Protein 3K3C (pdb70)

Sequence (604 aa):
GAMAAEMMDWDKTVGAAEDVRRRIIFEHIPAILVVGLEEGPDHRFVVAVNAAYYRRGFSPLLDTVGQPAREVYPELEGQQIYEEMMLDRRVYQTGEEPQSGSEWRLQTDYDGSGVEEERYFDFVVTPRRRADGSIEGVQLIVDDVTSRVRRARQAAEARVEELSERGAMAAEMMDWDKTVGAAEDVRRRIIFEHIPAILVVGLEEGPDHRFVVAVNAAYYRRGFSPLLDTVGQPAREVYPELEGQQIYEEMMLDRRVYQTGEEPQSGSEWRLQTDYDGSGVEEERYFDFVVTPRRRADGSIEGVQLIVDDVTSRVRRARQAAEARVEELSERMDWDKTTVGAAEDVRRIFEHIPAILVGLEGPDHRFVAVNAAYRGFFSPLLDTVGQPAREVYPELEGQQIYEMLDRVYQTGEEPQQSGSSEWWRLQTDYDGSGVEERYFDFVVVTPRRRADGSIEGVQLLIVDDDVTSSRRVRRARQAAEARRVEELSEERYRNVMDWDKTTVGAAEDVRRIFEHIPAILVGLEGPDHRFVAVNAAYRGFFSPLLDTVGQPAREVYPELEGQQIYEMLDRVYQTGEEPQQSGSSEWWRLQTDYDGSGVEERYFDFVVTPRRRADGSIEGVQLLIVDDDVTSSRRVRRARQAAEARRVEELSEERYRNV

Nearest PDB structures (foldseek):
  3k3c-assembly1_A  TM=9.708E-01  e=5.060E-27  Mycobacterium tuberculosis
  3k3d-assembly1_A  TM=9.806E-01  e=1.518E-22  Mycobacterium tuberculosis
  3kx0-assembly1_X-2  TM=9.787E-01  e=6.345E-22  Mycobacterium tuberculosis
  9bkv-assembly1_B  TM=6.043E-01  e=7.195E-05  Escherichia coli
  9bkv-assembly1_A  TM=5.997E-01  e=1.306E-04  Escherichia coli

Secondary structure (DSSP, 8-state):
-PPP-S--HHHHT--HHHHHHHHHH-SSEEEEEETTTTEEEEE-HHHHHH-TT--STTSBHHHHSGGGGGTTHHHHHHHHHHH---EEEEEEEEEEESSSS-EEEEEEEEEEEEEE-TTS-EEEEEEEEEE-HHHHHHHHHHHHHHHHHHH-/-PPP-S--HHHHT--HHHHHHHHHH-SSEEEEEETTTTEEEEE-HHHHHH-TT--STTSBHHHHSGGGGGTTHHHHHHHHHHH---EEEEEEEEEEESSSS-EEEEEEEEEEEEEE-TTS-EEEEEEEEEE-HHHHHHHHHHHHHHHHHHH-/--HHHHT--HHHHHHHHHH-SSEEEEEETTTTEEEEE-HHHHHH-TT---SSSBHHHH-GGGTTSSHHHHHHHHHHH---EEEEEEEEEE-SSSS--EEEEEEEEEEEEE-TTS-EEEEEEEEEE-HHHHHHHHHHHHHHHHHHT-----/--HHHHT--HHHHHHHHHH-SSEEEEEETTTTEEEEE-HHHHHH-TT---SSSBHHHH-GGGTTSSHHHHHHHHHHH---EEEEEEEEEE-SSSS--EEEEEEEEEEEEE-TTS-EEEEEEEEEE-HHHHHHHHHHHHHHHHHHT-----

CATH classification: 3.30.450.20

B-factor: mean 24.96, std 11.17, range [7.36, 76.41]

InterPro domains:
  IPR000014 PAS domain [TIGR00229] (18-139)
  IPR000700 PAS-associated, C-terminal [PS50113] (86-142)
  IPR001932 PPM-type phosphatase-like domain [PF07228] (203-396)
  IPR001932 PPM-type phosphatase-like domain [PS51746] (177-396)
  IPR001932 PPM-type phosphatase-like domain [SM00331] (173-396)
  IPR002645 STAS domain [PF01740] (560-632)
  IPR002645 STAS domain [PS50801] (559-653)
  IPR003594 Histidine kinase/HSP90-like ATPase domain [PF13581] (409-522)
  IPR013656 PAS fold 4 [PF08448] (21-135)
  IPR035965 PAS domain superfamily [SSF55785] (16-131)
  IPR036457 PPM-type phosphatase-like domain superfamily [G3DSA:3.60.40.10] (168-397)
  IPR036513 STAS domain superfamily [G3DSA:3.30.750.24] (555-651)
  IPR036513 STAS domain superfamily [SSF52091] (559-630)
  IPR036890 Histidine kinase/HSP90-like ATPase superfamily [G3DSA:3.30.565.10] (398-539)
  IPR036890 Histidine kinase/HSP90-like ATPase superfamily [SSF55874] (426-522)
  IPR052016 Bacterial Sigma Factor Regulator [PTHR43156] (37-397)

Radius of gyration: 27.08 Å; Cα contacts (8 Å, |Δi|>4): 1468; chains: 4; bounding box: 72×54×52 Å

Foldseek 3Di:
DDDDDDDPCCVPPRDPVVVLVCQQPPPFWKWWAWDQLRWTDHTHPNLCVQFVQDDDTGDRPCVSWVQCVVVCVSVQQNCCLPPQDKDWDFQRWDWGRRHPPGTDIWTKTKIKGFDADPVGHTTTMMMTIDTCRVVVVVVVVVVVVVVVVVVD/DDPDDDDPCCVPPRDPVVVLVCQQPPCFWKWWAWDQLRWTDHTHPNLCVQFVQDDDTGDRVCVSWVVCVVVCPSVQQNCCLPPQDKDWDFQRWDWGRRHPPGTDIWTKTKIKGFDADPVGHTTTMMMTIDTCRVVVVVVVVVVVVVVVVVVD/DPCCVPVNDPVVNLVVQQPDPFWKWWFWDLLGWTDHTHPNNCVQAVQDDDGGHRPCVSCVVCPPLCPSVQQNCCQVPQDKDWDFFRWDWQDRDVPDTDIWTKTKIKGFDADPVGHTTTMMMTMDTCRVVVVVVVVVVVVVVVVVPDDDDD/DPCCVPVNDPVVNLVVQQPDPFWKWWFWDLLGWTDHTHPNNCVQAVQDPDGGHRPCVSCVVCPPLCPSVQQNCCQPVQDKDWDFFRWDWQPRDVPDTDIWTKTKIKGFDADPVGHTTTMMMTMDTCRVVVVVVVVVVVVVVVVVPDDDDD

Organism: Mycobacterium tuberculosis (strain ATCC 25618 / H37Rv) (NCBI:txid83332)

Structure (mmCIF, N/CA/C/O backbone):
data_3K3C
#
_entry.id   3K3C
#
_cell.length_a   209.069
_cell.length_b   63.823
_cell.length_c   61.305
_cell.angle_alpha   90.00
_cell.angle_beta   89.95
_cell.angle_gamma   90.00
#
_symmetry.space_group_name_H-M   'C 1 2 1'
#
loop_
_entity.id
_entity.type
_entity.pdbx_description
1 polymer 'Protein Rv1364c/MT1410'
2 non-polymer 'PALMITIC ACID'
3 non-polymer 'SULFATE ION'
4 non-polymer GLYCEROL
5 water water
#
loop_
_atom_site.group_PDB
_atom_site.id
_atom_site.type_symbol
_atom_site.label_atom_id
_atom_site.label_alt_id
_atom_site.label_comp_id
_atom_site.label_asym_id
_atom_site.label_entity_id
_atom_site.label_seq_id
_atom_site.pdbx_PDB_ins_code
_atom_site.Cartn_x
_atom_site.Cartn_y
_atom_site.Cartn_z
_atom_site.occupancy
_atom_site.B_iso_or_equiv
_atom_site.auth_seq_id
_atom_site.auth_comp_id
_atom_site.auth_asym_id
_atom_site.auth_atom_id
_atom_site.pdbx_PDB_model_num
ATOM 1 N N . GLY A 1 1 ? 40.826 -11.571 41.110 1.00 23.56 -1 GLY A N 1
ATOM 2 C CA . GLY A 1 1 ? 39.499 -11.012 40.714 1.00 23.77 -1 GLY A CA 1
ATOM 3 C C . GLY A 1 1 ? 39.047 -11.634 39.418 1.00 23.49 -1 GLY A C 1
ATOM 4 O O . GLY A 1 1 ? 39.840 -12.250 38.725 1.00 22.32 -1 GLY A O 1
ATOM 5 N N . ALA A 1 2 ? 37.771 -11.483 39.079 1.00 23.59 0 ALA A N 1
ATOM 6 C CA . ALA A 1 2 ? 37.245 -12.093 37.860 1.00 23.56 0 ALA A CA 1
ATOM 7 C C . ALA A 1 2 ? 37.927 -11.474 36.664 1.00 23.81 0 ALA A C 1
ATOM 8 O O . ALA A 1 2 ? 38.415 -10.330 36.725 1.00 23.28 0 ALA A O 1
ATOM 10 N N . MET A 1 3 ? 37.936 -12.206 35.559 1.00 24.50 1 MET A N 1
ATOM 11 C CA . MET A 1 3 ? 38.481 -11.645 34.329 1.00 26.01 1 MET A CA 1
ATOM 12 C C . MET A 1 3 ? 37.652 -10.458 33.913 1.00 27.01 1 MET A C 1
ATOM 13 O O . MET A 1 3 ? 36.429 -10.445 34.096 1.00 26.54 1 MET A O 1
ATOM 18 N N . ALA A 1 4 ? 38.343 -9.457 33.379 1.00 28.12 2 ALA A N 1
ATOM 19 C CA . ALA A 1 4 ? 37.722 -8.199 33.001 1.00 29.42 2 ALA A CA 1
ATOM 20 C C . ALA A 1 4 ? 36.725 -8.442 31.874 1.00 30.77 2 ALA A C 1
ATOM 21 O O . ALA A 1 4 ? 36.969 -9.258 30.973 1.00 31.31 2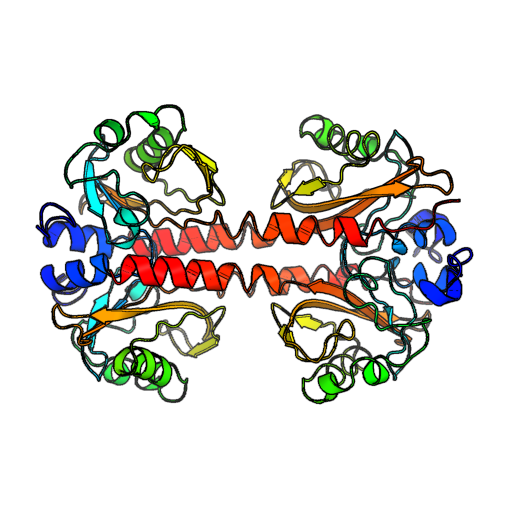 ALA A O 1
ATOM 23 N N . ALA A 1 5 ? 35.601 -7.735 31.944 1.00 32.09 3 ALA A N 1
ATOM 24 C CA . ALA A 1 5 ? 34.572 -7.810 30.922 1.00 31.76 3 ALA A CA 1
ATOM 25 C C . ALA A 1 5 ? 35.118 -7.109 29.694 1.00 31.88 3 ALA A C 1
ATOM 26 O O . ALA A 1 5 ? 36.224 -6.566 29.734 1.00 32.90 3 ALA A O 1
ATOM 28 N N . GLU A 1 6 ? 34.360 -7.152 28.604 1.00 31.16 4 GLU A N 1
ATOM 29 C CA . GLU A 1 6 ? 34.793 -6.558 27.343 1.00 30.66 4 GLU A CA 1
ATOM 30 C C . GLU A 1 6 ? 35.265 -5.115 27.541 1.00 29.25 4 GLU A C 1
ATOM 31 O O . GLU A 1 6 ? 34.736 -4.388 28.383 1.00 29.63 4 GLU A O 1
ATOM 37 N N . MET A 1 7 ? 36.276 -4.729 26.767 1.00 28.04 5 MET A N 1
ATOM 38 C CA A MET A 1 7 ? 36.822 -3.380 26.859 0.50 26.63 5 MET A CA 1
ATOM 39 C CA B MET A 1 7 ? 36.833 -3.376 26.822 0.50 26.89 5 MET A CA 1
ATOM 40 C C . MET A 1 7 ? 35.750 -2.339 26.550 1.00 25.29 5 MET A C 1
ATOM 41 O O . MET A 1 7 ? 34.957 -2.497 25.630 1.00 24.48 5 MET A O 1
ATOM 50 N N . ASP A 1 8 ? 35.732 -1.287 27.359 1.00 22.84 6 ASP A N 1
ATOM 51 C CA . ASP A 1 8 ? 34.929 -0.107 27.113 1.00 21.78 6 ASP A CA 1
ATOM 52 C C . ASP A 1 8 ? 35.858 0.780 26.303 1.00 19.12 6 ASP A C 1
ATOM 53 O O . ASP A 1 8 ? 36.768 1.392 26.855 1.00 19.52 6 ASP A O 1
ATOM 58 N N . TRP A 1 9 ? 35.663 0.791 24.992 1.00 16.92 7 TRP A N 1
ATOM 59 C CA . TRP A 1 9 ? 36.574 1.497 24.112 1.00 16.30 7 TRP A CA 1
ATOM 60 C C . TRP A 1 9 ? 36.595 3.001 24.378 1.00 16.45 7 TRP A C 1
ATOM 61 O O . TRP A 1 9 ? 37.632 3.636 24.364 1.00 16.28 7 TRP A O 1
ATOM 72 N N . ASP A 1 10 ? 35.430 3.557 24.600 1.00 15.69 8 ASP A N 1
ATOM 73 C CA . ASP A 1 10 ? 35.310 4.985 24.840 1.00 16.39 8 ASP A CA 1
ATOM 74 C C . ASP A 1 10 ? 36.127 5.433 26.026 1.00 16.78 8 ASP A C 1
ATOM 75 O O . ASP A 1 10 ? 36.736 6.508 25.990 1.00 17.57 8 ASP A O 1
ATOM 80 N N . LYS A 1 11 ? 36.148 4.623 27.082 1.00 17.52 9 LYS A N 1
ATOM 81 C CA . LYS A 1 11 ? 36.889 4.965 28.290 1.00 18.61 9 LYS A CA 1
ATOM 82 C C . LYS A 1 11 ? 38.359 4.608 28.226 1.00 19.02 9 LYS A C 1
ATOM 83 O O . LYS A 1 11 ? 39.182 5.318 28.763 1.00 20.02 9 LYS A O 1
ATOM 89 N N . THR A 1 12 ? 38.677 3.507 27.560 1.00 17.28 10 THR A N 1
ATOM 90 C CA . THR A 1 12 ? 40.038 2.962 27.551 1.00 16.89 10 THR A CA 1
ATOM 91 C C . THR A 1 12 ? 40.894 3.546 26.425 1.00 16.59 10 THR A C 1
ATOM 92 O O . THR A 1 12 ? 42.099 3.738 26.608 1.00 18.30 10 THR A O 1
ATOM 96 N N . VAL A 1 13 ? 40.297 3.763 25.267 1.00 14.64 11 VAL A N 1
ATOM 97 C CA . VAL A 1 13 ? 41.035 4.222 24.087 1.00 14.69 11 VAL A CA 1
ATOM 98 C C . VAL A 1 13 ? 40.683 5.668 23.801 1.00 14.26 11 VAL A C 1
ATOM 99 O O . VAL A 1 13 ? 41.547 6.518 23.556 1.00 15.14 11 VAL A O 1
ATOM 103 N N . GLY A 1 14 ? 39.393 5.959 23.843 1.00 14.21 12 GLY A N 1
ATOM 104 C CA . GLY A 1 14 ? 38.879 7.260 23.477 1.00 13.78 12 GLY A CA 1
ATOM 105 C C . GLY A 1 14 ? 37.639 7.103 22.607 1.00 13.30 12 GLY A C 1
ATOM 106 O O . GLY A 1 14 ? 37.424 6.069 21.984 1.00 14.38 12 GLY A O 1
ATOM 107 N N . ALA A 1 15 ? 36.816 8.143 22.545 1.00 14.05 13 ALA A N 1
ATOM 108 C CA . ALA A 1 15 ? 35.626 8.117 21.700 1.00 14.19 13 ALA A CA 1
ATOM 109 C C . ALA A 1 15 ? 36.082 8.019 20.229 1.00 14.64 13 ALA A C 1
ATOM 110 O O . ALA A 1 15 ? 37.103 8.619 19.824 1.00 13.46 13 ALA A O 1
ATOM 112 N N . ALA A 1 16 ? 35.308 7.308 19.420 1.00 14.62 14 ALA A N 1
ATOM 113 C CA . ALA A 1 16 ? 35.739 6.997 18.047 1.00 15.26 14 ALA A CA 1
ATOM 114 C C . ALA A 1 16 ? 36.001 8.250 17.204 1.00 14.24 14 ALA A C 1
ATOM 115 O O . ALA A 1 16 ? 37.001 8.313 16.492 1.00 15.10 14 ALA A O 1
ATOM 117 N N . GLU A 1 17 ? 35.095 9.229 17.236 1.00 14.68 15 GLU A N 1
ATOM 118 C CA . GLU A 1 17 ? 35.317 10.431 16.444 1.00 14.93 15 GLU A CA 1
ATOM 119 C C . GLU A 1 17 ? 36.557 11.211 16.892 1.00 14.39 15 GLU A C 1
ATOM 120 O O . GLU A 1 17 ? 37.271 11.732 16.050 1.00 15.25 15 GLU A O 1
ATOM 126 N N . ASP A 1 18 ? 36.769 11.325 18.204 1.00 14.54 16 ASP A N 1
ATOM 127 C CA . ASP A 1 18 ? 37.975 11.967 18.764 1.00 14.26 16 ASP A CA 1
ATOM 128 C C . ASP A 1 18 ? 39.201 11.217 18.310 1.00 13.55 16 ASP A C 1
ATOM 129 O O . ASP A 1 18 ? 40.183 11.819 17.904 1.00 14.16 16 ASP A O 1
ATOM 134 N N . VAL A 1 19 ? 39.189 9.891 18.468 1.00 13.23 17 VAL A N 1
ATOM 135 C CA . VAL A 1 19 ? 40.379 9.093 18.140 1.00 13.42 17 VAL A CA 1
ATOM 136 C C . VAL A 1 19 ? 40.700 9.271 16.648 1.00 13.14 17 VAL A C 1
ATOM 137 O O . VAL A 1 19 ? 41.862 9.354 16.267 1.00 13.71 17 VAL A O 1
ATOM 141 N N . ARG A 1 20 ? 39.695 9.320 15.804 1.00 14.06 18 ARG A N 1
ATOM 142 C CA . ARG A 1 20 ? 39.956 9.503 14.370 1.00 13.59 18 ARG A CA 1
ATOM 143 C C . ARG A 1 20 ? 40.615 10.861 14.054 1.00 13.38 18 ARG A C 1
ATOM 144 O O . ARG A 1 20 ? 41.539 10.925 13.226 1.00 13.00 18 ARG A O 1
ATOM 152 N N A ARG A 1 21 ? 40.155 11.911 14.717 0.50 13.81 19 ARG A N 1
ATOM 153 N N B ARG A 1 21 ? 40.161 11.920 14.718 0.50 13.97 19 ARG A N 1
ATOM 154 C CA A ARG A 1 21 ? 40.731 13.234 14.539 0.50 14.06 19 ARG A CA 1
ATOM 155 C CA B ARG A 1 21 ? 40.759 13.252 14.569 0.50 14.38 19 ARG A CA 1
ATOM 156 C C A ARG A 1 21 ? 42.179 13.272 15.052 0.50 14.12 19 ARG A C 1
ATOM 157 C C B ARG A 1 21 ? 42.212 13.248 15.037 0.50 14.27 19 ARG A C 1
ATOM 158 O O A ARG A 1 21 ? 43.036 13.896 14.433 0.50 14.85 19 ARG A O 1
ATOM 159 O O B ARG A 1 21 ? 43.085 13.833 14.405 0.50 14.93 19 ARG A O 1
ATOM 174 N N . ILE A 1 22 ? 42.456 12.609 16.174 1.00 13.56 20 ILE A N 1
ATOM 175 C CA A ILE A 1 22 ? 43.820 12.548 16.673 0.50 13.31 20 ILE A CA 1
ATOM 176 C CA B ILE A 1 22 ? 43.822 12.474 16.709 0.50 13.39 20 ILE A CA 1
ATOM 177 C C . ILE A 1 22 ? 44.687 11.711 15.715 1.00 13.14 20 ILE A C 1
ATOM 178 O O . ILE A 1 22 ? 45.768 12.167 15.324 1.00 13.30 20 ILE A O 1
ATOM 187 N N . PHE A 1 23 ? 44.220 10.537 15.297 1.00 12.13 21 PHE A N 1
ATOM 188 C CA . PHE A 1 23 ? 44.958 9.698 14.360 1.00 12.62 21 PHE A CA 1
ATOM 189 C C . PHE A 1 23 ? 45.358 10.483 13.110 1.00 11.99 21 PHE A C 1
ATOM 190 O O . PHE A 1 23 ? 46.507 10.447 12.661 1.00 12.43 21 PHE A O 1
ATOM 198 N N . GLU A 1 24 ? 44.393 11.193 12.559 1.00 12.98 22 GLU A N 1
ATOM 199 C CA . GLU A 1 24 ? 44.599 12.007 11.381 1.00 12.25 22 GLU A CA 1
ATOM 200 C C . GLU A 1 24 ? 45.774 12.987 11.548 1.00 12.26 22 GLU A C 1
ATOM 201 O O . GLU A 1 24 ? 46.477 13.267 10.585 1.00 12.78 22 GLU A O 1
ATOM 207 N N . HIS A 1 25 ? 45.994 13.462 12.768 1.00 11.60 23 HIS A N 1
ATOM 208 C CA . HIS A 1 25 ? 46.968 14.532 13.026 1.00 11.73 23 HIS A CA 1
ATOM 209 C C . HIS A 1 25 ? 48.199 14.062 13.818 1.00 10.89 23 HIS A C 1
ATOM 210 O O . HIS A 1 25 ? 49.062 14.860 14.129 1.00 12.73 23 HIS A O 1
ATOM 217 N N . ILE A 1 26 ? 48.339 12.745 14.077 1.00 11.34 24 ILE A N 1
ATOM 218 C CA . ILE A 1 26 ? 49.553 12.276 14.715 1.00 10.49 24 ILE A CA 1
ATOM 219 C C . ILE A 1 26 ? 50.760 12.587 13.834 1.00 11.00 24 ILE A C 1
ATOM 220 O O . ILE A 1 26 ? 50.733 12.326 12.603 1.00 11.76 24 ILE A O 1
ATOM 225 N N . PRO A 1 27 ? 51.817 13.209 14.400 1.00 11.78 25 PRO A N 1
ATOM 226 C CA . PRO A 1 27 ? 52.966 13.581 13.596 1.00 11.57 25 PRO A CA 1
ATOM 227 C C . PRO A 1 27 ? 53.915 12.419 13.280 1.00 12.93 25 PRO A C 1
ATOM 228 O O . PRO A 1 27 ? 55.068 12.385 13.677 1.00 13.24 25 PRO A O 1
ATOM 232 N N . ALA A 1 28 ? 53.371 11.449 12.569 1.00 11.60 26 ALA A N 1
ATOM 233 C CA . ALA A 1 28 ? 54.053 10.217 12.123 1.00 12.13 26 ALA A CA 1
ATOM 234 C C . ALA A 1 28 ? 53.188 9.585 11.064 1.00 13.04 26 ALA A C 1
ATOM 235 O O . ALA A 1 28 ? 51.958 9.727 11.075 1.00 13.04 26 ALA A O 1
ATOM 237 N N . ILE A 1 29 ? 53.823 8.891 10.129 1.00 12.63 27 ILE A N 1
ATOM 238 C CA . ILE A 1 29 ? 53.122 8.209 9.040 1.00 12.03 27 ILE A CA 1
ATOM 239 C C . ILE A 1 29 ? 52.473 6.957 9.598 1.00 11.92 27 ILE A C 1
ATOM 240 O O . ILE A 1 29 ? 53.166 6.107 10.089 1.00 12.46 27 ILE A O 1
ATOM 245 N N . LEU A 1 30 ? 51.139 6.890 9.588 1.0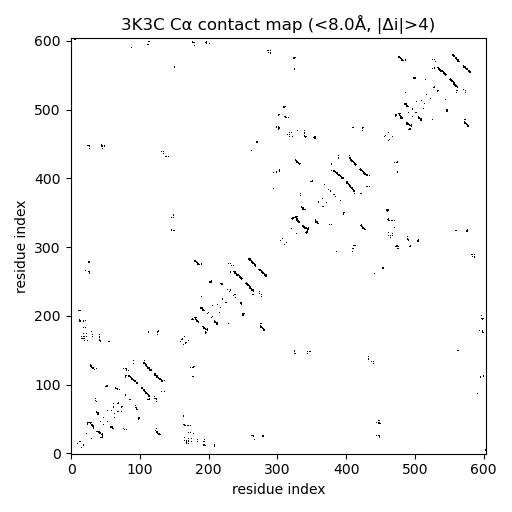0 12.41 28 LEU A N 1
ATOM 246 C CA . LEU A 1 30 ? 50.390 5.753 10.140 1.00 12.09 28 LEU A CA 1
ATOM 247 C C . LEU A 1 30 ? 49.518 5.197 9.058 1.00 12.12 28 LEU A C 1
ATOM 248 O O . LEU A 1 30 ? 48.881 5.948 8.309 1.00 12.77 28 LEU A O 1
ATOM 253 N N A VAL A 1 31 ? 49.439 3.872 9.022 0.50 11.97 29 VAL A N 1
ATOM 254 N N B VAL A 1 31 ? 49.508 3.876 8.923 0.50 12.15 29 VAL A N 1
ATOM 255 C CA A VAL A 1 31 ? 48.735 3.173 7.963 0.50 12.41 29 VAL A CA 1
ATOM 256 C CA B VAL A 1 31 ? 48.643 3.250 7.933 0.50 12.58 29 VAL A CA 1
ATOM 257 C C A VAL A 1 31 ? 48.073 1.938 8.538 0.50 11.63 29 VAL A C 1
ATOM 258 C C B VAL A 1 31 ? 48.100 1.930 8.422 0.50 11.84 29 VAL A C 1
ATOM 259 O O A VAL A 1 31 ? 48.682 1.173 9.293 0.50 13.18 29 VAL A O 1
ATOM 260 O O B VAL A 1 31 ? 48.827 1.087 8.966 0.50 13.74 29 VAL A O 1
ATOM 267 N N . GLY A 1 32 ? 46.797 1.762 8.231 1.00 11.92 30 GLY A N 1
ATOM 268 C CA . GLY A 1 32 ? 46.124 0.486 8.518 1.00 12.56 30 GLY A CA 1
ATOM 269 C C . GLY A 1 32 ? 45.637 -0.131 7.229 1.00 12.63 30 GLY A C 1
ATOM 270 O O . GLY A 1 32 ? 45.137 0.561 6.345 1.00 13.41 30 GLY A O 1
ATOM 271 N N . LEU A 1 33 ? 45.798 -1.441 7.144 1.00 11.84 31 LEU A N 1
ATOM 272 C CA . LEU A 1 33 ? 45.419 -2.218 5.985 1.00 12.49 31 LEU A CA 1
ATOM 273 C C . LEU A 1 33 ? 44.489 -3.354 6.423 1.00 12.37 31 LEU A C 1
ATOM 274 O O . LEU A 1 33 ? 44.514 -3.763 7.577 1.00 13.34 31 LEU A O 1
ATOM 279 N N . GLU A 1 34 ? 43.638 -3.810 5.521 1.00 13.64 32 GLU A N 1
ATOM 280 C CA A GLU A 1 34 ? 42.710 -4.878 5.856 0.50 13.51 32 GLU A CA 1
ATOM 281 C CA B GLU A 1 34 ? 42.678 -4.861 5.830 0.50 12.91 32 GLU A CA 1
ATOM 282 C C . GLU A 1 34 ? 42.643 -5.967 4.782 1.00 13.24 32 GLU A C 1
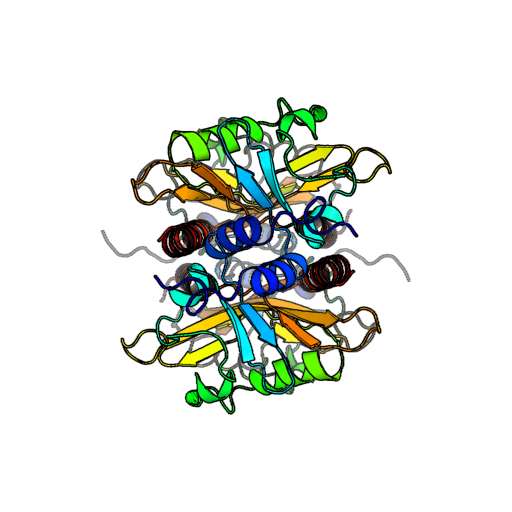ATOM 283 O O . GLU A 1 34 ? 42.769 -5.692 3.568 1.00 12.27 32 GLU A O 1
ATOM 294 N N . GLY A 1 35 ? 42.475 -7.185 5.270 1.00 12.54 33 GLY A N 1
ATOM 295 C CA . GLY A 1 35 ? 42.243 -8.346 4.419 1.00 12.31 33 GLY A CA 1
ATOM 296 C C . GLY A 1 35 ? 43.484 -8.828 3.742 1.00 12.13 33 GLY A C 1
ATOM 297 O O . GLY A 1 35 ? 44.575 -8.239 3.863 1.00 11.13 33 GLY A O 1
ATOM 298 N N . PRO A 1 36 ? 43.337 -9.939 3.008 1.00 13.17 34 PRO A N 1
ATOM 299 C CA . PRO A 1 36 ? 44.471 -10.623 2.432 1.00 13.96 34 PRO A CA 1
ATOM 300 C C . PRO A 1 36 ? 45.142 -9.852 1.299 1.00 14.68 34 PRO A C 1
ATOM 301 O O . PRO A 1 36 ? 46.255 -10.220 0.917 1.00 16.02 34 PRO A O 1
ATOM 305 N N . ASP A 1 37 ? 44.426 -8.874 0.733 1.00 13.53 35 ASP A N 1
ATOM 306 C CA . ASP A 1 37 ? 44.959 -7.965 -0.311 1.00 13.39 35 ASP A CA 1
ATOM 307 C C . ASP A 1 37 ? 45.474 -6.662 0.217 1.00 12.42 35 ASP A C 1
ATOM 308 O O . ASP A 1 37 ? 45.809 -5.783 -0.574 1.00 12.36 35 ASP A O 1
ATOM 313 N N . HIS A 1 38 ? 45.581 -6.526 1.542 1.00 12.28 36 HIS A N 1
ATOM 314 C CA . HIS A 1 38 ? 46.211 -5.332 2.134 1.00 12.41 36 HIS A CA 1
ATOM 315 C C . HIS A 1 38 ? 45.603 -4.024 1.615 1.00 11.45 36 HIS A C 1
ATOM 316 O O . HIS A 1 38 ? 46.293 -3.114 1.152 1.00 12.81 36 HIS A O 1
ATOM 323 N N . ARG A 1 39 ? 44.277 -3.939 1.693 1.00 12.54 37 ARG A N 1
ATOM 324 C CA . ARG A 1 39 ? 43.562 -2.738 1.292 1.00 12.73 37 ARG A CA 1
ATOM 325 C C . ARG A 1 39 ? 43.731 -1.625 2.307 1.00 13.34 37 ARG A C 1
ATOM 326 O O . ARG A 1 39 ? 43.561 -1.825 3.515 1.00 13.02 37 ARG A O 1
ATOM 334 N N . PHE A 1 40 ? 44.043 -0.438 1.819 1.00 13.35 38 PHE A N 1
ATOM 335 C CA . PHE A 1 40 ? 44.087 0.705 2.699 1.00 13.42 38 PHE A CA 1
ATOM 336 C C . PHE A 1 40 ? 42.743 0.906 3.411 1.00 14.42 38 PHE A C 1
ATOM 337 O O . PHE A 1 40 ? 41.701 0.983 2.744 1.00 15.04 38 PHE A O 1
ATOM 345 N N . VAL A 1 41 ? 42.741 0.993 4.749 1.00 13.69 39 VAL A N 1
ATOM 346 C CA A VAL A 1 41 ? 41.514 1.234 5.531 0.50 13.62 39 VAL A CA 1
ATOM 347 C CA B VAL A 1 41 ? 41.514 1.268 5.507 0.50 13.87 39 VAL A CA 1
ATOM 348 C C . VAL A 1 41 ? 41.663 2.437 6.465 1.00 13.57 39 VAL A C 1
ATOM 349 O O . VAL A 1 41 ? 40.670 2.998 6.918 1.00 13.82 39 VAL A O 1
ATOM 356 N N . ALA A 1 42 ? 42.895 2.839 6.750 1.00 13.04 40 ALA A N 1
ATOM 357 C CA . ALA A 1 42 ? 43.106 4.048 7.556 1.00 13.15 40 ALA A CA 1
ATOM 358 C C . ALA A 1 42 ? 44.425 4.664 7.154 1.00 13.79 40 ALA A C 1
ATOM 359 O O . ALA A 1 42 ? 45.427 3.972 7.079 1.00 13.71 40 ALA A O 1
ATOM 361 N N . VAL A 1 43 ? 44.419 5.956 6.873 1.00 13.82 41 VAL A N 1
ATOM 362 C CA . VAL A 1 43 ? 45.665 6.680 6.575 1.00 13.56 41 VAL A CA 1
ATOM 363 C C . VAL A 1 43 ? 45.520 8.095 7.088 1.00 12.77 41 VAL A C 1
ATOM 364 O O . VAL A 1 43 ? 44.451 8.655 7.088 1.00 13.93 41 VAL A O 1
ATOM 368 N N . ASN A 1 44 ? 46.628 8.669 7.539 1.00 12.80 42 ASN A N 1
ATOM 369 C CA . ASN A 1 44 ? 46.594 9.988 8.137 1.00 11.94 42 ASN A CA 1
ATOM 370 C C . ASN A 1 44 ? 47.243 11.054 7.275 1.00 11.91 42 ASN A C 1
ATOM 371 O O . ASN A 1 44 ? 47.736 10.773 6.170 1.00 11.96 42 ASN A O 1
ATOM 376 N N . ALA A 1 45 ? 47.215 12.279 7.765 1.00 11.08 43 ALA A N 1
ATOM 377 C CA . ALA A 1 45 ? 47.696 13.420 6.979 1.00 11.44 43 ALA A CA 1
ATOM 378 C C . ALA A 1 45 ? 49.187 13.299 6.653 1.00 11.91 43 ALA A C 1
ATOM 379 O O . ALA A 1 45 ? 49.639 13.707 5.573 1.00 13.78 43 ALA A O 1
ATOM 381 N N . ALA A 1 46 ? 49.958 12.815 7.604 1.00 11.32 44 ALA A N 1
ATOM 382 C CA . ALA A 1 46 ? 51.387 12.593 7.374 1.00 11.54 44 ALA A CA 1
ATOM 383 C C . ALA A 1 46 ? 51.562 11.609 6.216 1.00 11.99 44 ALA A C 1
ATOM 384 O O . ALA A 1 46 ? 52.298 11.890 5.310 1.00 12.96 44 ALA A O 1
ATOM 386 N N A TYR A 1 47 ? 50.862 10.492 6.235 0.50 11.84 45 TYR A N 1
ATOM 387 N N B TYR A 1 47 ? 50.873 10.476 6.222 0.50 11.61 45 TYR A N 1
ATOM 388 C CA A TYR A 1 47 ? 50.971 9.548 5.146 0.50 12.10 45 TYR A CA 1
ATOM 389 C CA B TYR A 1 47 ? 50.994 9.537 5.107 0.50 11.98 45 TYR A CA 1
ATOM 390 C C A TYR A 1 47 ? 50.657 10.233 3.814 0.50 12.82 45 TYR A C 1
ATOM 391 C C B TYR A 1 47 ? 50.653 10.225 3.782 0.50 12.73 45 TYR A C 1
ATOM 392 O O A TYR A 1 47 ? 51.452 10.174 2.869 0.50 13.29 45 TYR A O 1
ATOM 393 O O B TYR A 1 47 ? 51.418 10.159 2.814 0.50 13.07 45 TYR A O 1
ATOM 410 N N . ARG A 1 48 ? 49.529 10.925 3.738 1.00 13.10 46 ARG A N 1
ATOM 411 C CA A ARG A 1 48 ? 49.112 11.489 2.463 0.50 13.09 46 ARG A CA 1
ATOM 412 C CA B ARG A 1 48 ? 49.089 11.530 2.479 0.50 13.43 46 ARG A CA 1
ATOM 413 C C . ARG A 1 48 ? 50.009 12.647 2.038 1.00 13.47 46 ARG A C 1
ATOM 414 O O . ARG A 1 48 ? 50.112 12.947 0.832 1.00 15.66 46 ARG A O 1
ATOM 429 N N . GLY A 1 49 ? 50.654 13.303 2.990 1.00 12.77 47 GLY A N 1
ATOM 430 C CA . GLY A 1 49 ? 51.574 14.380 2.669 1.00 12.85 47 GLY A CA 1
ATOM 431 C C . GLY A 1 49 ? 52.866 13.853 2.053 1.00 13.34 47 GLY A C 1
ATOM 432 O O . GLY A 1 49 ? 53.438 14.485 1.142 1.00 13.62 47 GLY A O 1
ATOM 433 N N . PHE A 1 50 ? 53.333 12.724 2.571 1.00 13.29 48 PHE A N 1
ATOM 434 C CA . PHE A 1 50 ? 54.570 12.096 2.027 1.00 13.39 48 PHE A CA 1
ATOM 435 C C . PHE A 1 50 ? 54.310 11.365 0.712 1.00 14.76 48 PHE A C 1
ATOM 436 O O . PHE A 1 50 ? 55.164 11.339 -0.203 1.00 16.08 48 PHE A O 1
ATOM 444 N N . SER A 1 51 ? 53.126 10.772 0.594 1.00 14.47 49 SER A N 1
ATOM 445 C CA . SER A 1 51 ? 52.779 9.953 -0.574 1.00 15.21 49 SER A CA 1
ATOM 446 C C . SER A 1 51 ? 51.351 10.294 -1.025 1.00 16.22 49 SER A C 1
ATOM 447 O O . SER A 1 51 ? 50.406 9.579 -0.697 1.00 15.56 49 SER A O 1
ATOM 450 N N . PRO A 1 52 ? 51.173 11.431 -1.716 1.00 15.45 50 PRO A N 1
ATOM 451 C CA . PRO A 1 52 ? 49.869 11.914 -2.118 1.00 17.69 50 PRO A CA 1
ATOM 452 C C . PRO A 1 52 ? 49.189 11.150 -3.245 1.00 19.99 50 PRO A C 1
ATOM 453 O O . PRO A 1 52 ? 48.185 11.590 -3.740 1.00 19.29 50 PRO A O 1
ATOM 457 N N . LEU A 1 53 ? 49.750 10.019 -3.632 1.00 22.79 51 LEU A N 1
ATOM 458 C CA . LEU A 1 53 ? 49.183 9.161 -4.699 1.00 25.12 51 LEU A CA 1
ATOM 459 C C . LEU A 1 53 ? 47.897 8.419 -4.336 1.00 28.28 51 LEU A C 1
ATOM 460 O O . LEU A 1 53 ? 47.117 7.996 -5.202 1.00 29.57 51 LEU A O 1
ATOM 465 N N . LEU A 1 54 ? 47.640 8.246 -3.060 1.00 31.12 52 LEU A N 1
ATOM 466 C CA . LEU A 1 54 ? 46.468 7.490 -2.676 1.00 32.16 52 LEU A CA 1
ATOM 467 C C . LEU A 1 54 ? 45.203 8.370 -2.771 1.00 33.56 52 LEU A C 1
ATOM 468 O O . LEU A 1 54 ? 45.151 9.427 -2.141 1.00 34.50 52 LEU A O 1
ATOM 473 N N . ASP A 1 55 ? 44.194 7.966 -3.562 1.00 34.59 53 ASP A N 1
ATOM 474 C CA . ASP A 1 55 ? 42.891 8.672 -3.514 1.00 33.66 53 ASP A CA 1
ATOM 475 C C . ASP A 1 55 ? 42.097 8.138 -2.287 1.00 34.14 53 ASP A C 1
ATOM 476 O O . ASP A 1 55 ? 42.661 8.103 -1.195 1.00 35.31 53 ASP A O 1
ATOM 481 N N . THR A 1 56 ? 40.841 7.718 -2.421 1.00 31.92 54 THR A N 1
ATOM 482 C CA . THR A 1 56 ? 40.085 7.292 -1.245 1.00 30.12 54 THR A CA 1
ATOM 483 C C . THR A 1 56 ? 40.670 5.977 -0.732 1.00 29.14 54 THR A C 1
ATOM 484 O O . THR A 1 56 ? 41.283 5.237 -1.499 1.00 29.30 54 THR A O 1
ATOM 488 N N . VAL A 1 57 ? 40.480 5.689 0.557 1.00 25.44 55 VAL A N 1
ATOM 489 C CA . VAL A 1 57 ? 40.881 4.396 1.090 1.00 23.20 55 VAL A CA 1
ATOM 490 C C . VAL A 1 57 ? 40.171 3.323 0.307 1.00 21.69 55 VAL A C 1
ATOM 491 O O . VAL A 1 57 ? 39.231 3.604 -0.451 1.00 22.35 55 VAL A O 1
ATOM 495 N N . GLY A 1 58 ? 40.626 2.089 0.448 1.00 19.63 56 GLY A N 1
ATOM 496 C CA . GLY A 1 58 ? 39.953 0.971 -0.158 1.00 18.86 56 GLY A CA 1
ATOM 497 C C . GLY A 1 58 ? 40.762 0.118 -1.109 1.00 17.83 56 GLY A C 1
ATOM 498 O O . GLY A 1 58 ? 40.398 -1.026 -1.320 1.00 18.45 56 GLY A O 1
ATOM 499 N N . GLN A 1 59 ? 41.807 0.667 -1.719 1.00 16.74 57 GLN A N 1
ATOM 500 C CA . GLN A 1 59 ? 42.586 -0.064 -2.737 1.00 17.19 57 GLN A CA 1
ATOM 501 C C . GLN A 1 59 ? 43.595 -0.984 -2.117 1.00 15.06 57 GLN A C 1
ATOM 502 O O . GLN A 1 59 ? 44.205 -0.637 -1.131 1.00 14.46 57 GLN A O 1
ATOM 508 N N . PRO A 1 60 ? 43.837 -2.154 -2.731 1.00 13.40 58 PRO A N 1
ATOM 509 C CA . PRO A 1 60 ? 44.977 -2.956 -2.375 1.00 14.39 58 PRO A CA 1
ATOM 510 C C . PRO A 1 60 ? 46.259 -2.164 -2.522 1.00 14.49 58 PRO A C 1
ATOM 511 O O . PRO A 1 60 ? 46.448 -1.457 -3.517 1.00 14.78 58 PRO A O 1
ATOM 515 N N . ALA A 1 61 ? 47.121 -2.271 -1.526 1.00 13.75 59 ALA A N 1
ATOM 516 C CA . ALA A 1 61 ? 48.391 -1.532 -1.525 1.00 13.65 59 ALA A CA 1
ATOM 517 C C . ALA A 1 61 ? 49.214 -1.804 -2.807 1.00 14.51 59 ALA A C 1
ATOM 518 O O . ALA A 1 61 ? 49.814 -0.876 -3.390 1.00 14.94 59 ALA A O 1
ATOM 520 N N . ARG A 1 62 ? 49.204 -3.051 -3.266 1.00 14.25 60 ARG A N 1
ATOM 521 C CA . ARG A 1 62 ? 49.967 -3.427 -4.460 1.00 14.56 60 ARG A CA 1
ATOM 522 C C . ARG A 1 62 ? 49.581 -2.633 -5.703 1.00 15.02 60 ARG A C 1
ATOM 523 O O . ARG A 1 62 ? 50.362 -2.561 -6.670 1.00 15.50 60 ARG A O 1
ATOM 531 N N . GLU A 1 63 ? 48.343 -2.147 -5.752 1.00 15.04 61 GLU A N 1
ATOM 532 C CA . GLU A 1 63 ? 47.906 -1.382 -6.940 1.00 16.54 61 GLU A CA 1
ATOM 533 C C . GLU A 1 63 ? 48.495 0.034 -6.917 1.00 17.33 61 GLU A C 1
ATOM 534 O O . GLU A 1 63 ? 48.646 0.670 -7.993 1.00 18.49 61 GLU A O 1
ATOM 540 N N . VAL A 1 64 ? 48.819 0.519 -5.720 1.00 15.81 62 VAL A N 1
ATOM 541 C CA . VAL A 1 64 ? 49.362 1.868 -5.543 1.00 15.74 62 VAL A CA 1
ATOM 542 C C . VAL A 1 64 ? 50.868 1.850 -5.689 1.00 15.10 62 VAL A C 1
ATOM 543 O O . VAL A 1 64 ? 51.432 2.744 -6.309 1.00 14.85 62 VAL A O 1
ATOM 547 N N . TYR A 1 65 ? 51.518 0.803 -5.183 1.00 15.14 63 TYR A N 1
ATOM 548 C CA . TYR A 1 65 ? 52.991 0.706 -5.251 1.00 14.54 63 TYR A CA 1
ATOM 549 C C . TYR A 1 65 ? 53.414 -0.645 -5.844 1.00 13.34 63 TYR A C 1
ATOM 550 O O . TYR A 1 65 ? 53.984 -1.501 -5.167 1.00 13.64 63 TYR A O 1
ATOM 559 N N . PRO A 1 66 ? 53.124 -0.865 -7.138 1.00 13.84 64 PRO A N 1
ATOM 560 C CA . PRO A 1 66 ? 53.346 -2.185 -7.725 1.00 13.90 64 PRO A CA 1
ATOM 561 C C . PRO A 1 66 ? 54.803 -2.631 -7.757 1.00 13.30 64 PRO A C 1
ATOM 562 O O . PRO A 1 66 ? 55.065 -3.827 -7.713 1.00 13.70 64 PRO A O 1
ATOM 566 N N . GLU A 1 67 ? 55.725 -1.684 -7.841 1.00 13.22 65 GLU A N 1
ATOM 567 C CA . GLU A 1 67 ? 57.135 -2.025 -7.982 1.00 12.53 65 GLU A CA 1
ATOM 568 C C . GLU A 1 67 ? 57.632 -2.789 -6.767 1.00 12.97 65 GLU A C 1
ATOM 569 O O . GLU A 1 67 ? 58.632 -3.496 -6.836 1.00 13.55 65 GLU A O 1
ATOM 575 N N . LEU A 1 68 ? 56.967 -2.606 -5.621 1.00 12.51 66 LEU A N 1
ATOM 576 C CA . LEU A 1 68 ? 57.431 -3.216 -4.379 1.00 12.72 66 LEU A CA 1
ATOM 577 C C . LEU A 1 68 ? 57.231 -4.718 -4.376 1.00 13.34 66 LEU A C 1
ATOM 578 O O . LEU A 1 68 ? 57.697 -5.414 -3.476 1.00 13.87 66 LEU A O 1
ATOM 583 N N . GLU A 1 69 ? 56.529 -5.229 -5.395 1.00 12.87 67 GLU A N 1
ATOM 584 C CA . GLU A 1 69 ? 56.433 -6.680 -5.617 1.00 13.24 67 GLU A CA 1
ATOM 585 C C . GLU A 1 69 ? 57.774 -7.310 -5.967 1.00 13.52 67 GLU A C 1
ATOM 586 O O . GLU A 1 69 ? 57.951 -8.535 -5.820 1.00 15.35 67 GLU A O 1
ATOM 592 N N . GLY A 1 70 ? 58.722 -6.485 -6.404 1.00 14.85 68 GLY A N 1
ATOM 593 C CA . GLY A 1 70 ? 60.094 -6.927 -6.648 1.00 14.55 68 GLY A CA 1
ATOM 594 C C . GLY A 1 70 ? 61.028 -6.738 -5.494 1.00 14.98 68 GLY A C 1
ATOM 595 O O . GLY A 1 70 ? 62.230 -7.020 -5.611 1.00 17.06 68 GLY A O 1
ATOM 596 N N . GLN A 1 71 ? 60.495 -6.280 -4.362 1.00 15.18 69 GLN A N 1
ATOM 597 C CA . GLN A 1 71 ? 61.309 -5.838 -3.237 1.00 16.32 69 GLN A CA 1
ATOM 598 C C . GLN A 1 71 ? 60.792 -6.377 -1.900 1.00 17.97 69 GLN A C 1
ATOM 599 O O . GLN A 1 71 ? 60.966 -5.737 -0.882 1.00 21.05 69 GLN A O 1
ATOM 605 N N . GLN A 1 72 ? 60.182 -7.547 -1.937 1.00 18.40 70 GLN A N 1
ATOM 606 C CA . GLN A 1 72 ? 59.865 -8.331 -0.726 1.00 19.80 70 GLN A CA 1
ATOM 607 C C . GLN A 1 72 ? 58.690 -7.827 0.086 1.00 18.66 70 GLN A C 1
ATOM 608 O O . GLN A 1 72 ? 58.258 -8.482 1.010 1.00 18.09 70 GLN A O 1
ATOM 614 N N . ILE A 1 73 ? 58.148 -6.674 -0.253 1.00 17.21 71 ILE A N 1
ATOM 615 C CA . ILE A 1 73 ? 57.205 -6.014 0.650 1.00 16.65 71 ILE A CA 1
ATOM 616 C C . ILE A 1 73 ? 55.891 -6.767 0.820 1.00 14.77 71 ILE A C 1
ATOM 617 O O . ILE A 1 73 ? 55.420 -6.929 1.954 1.00 13.92 71 ILE A O 1
ATOM 622 N N . TYR A 1 74 ? 55.284 -7.210 -0.272 1.00 15.07 72 TYR A N 1
ATOM 623 C CA . TYR A 1 74 ? 53.962 -7.851 -0.166 1.00 14.69 72 TYR A CA 1
ATOM 624 C C . TYR A 1 74 ? 54.108 -9.263 0.378 1.00 14.93 72 TYR A C 1
ATOM 625 O O . TYR A 1 74 ? 53.240 -9.775 1.080 1.00 13.92 72 TYR A O 1
ATOM 634 N N . GLU A 1 75 ? 55.239 -9.891 0.086 1.00 15.40 73 GLU A N 1
ATOM 635 C CA A GLU A 1 75 ? 55.555 -11.185 0.687 0.50 15.36 73 GLU A CA 1
ATOM 636 C CA B GLU A 1 75 ? 55.612 -11.178 0.660 0.50 15.97 73 GLU A CA 1
ATOM 637 C C . GLU A 1 75 ? 55.657 -11.012 2.207 1.00 14.74 73 GLU A C 1
ATOM 638 O O . GLU A 1 75 ? 55.125 -11.822 2.967 1.00 15.11 73 GLU A O 1
ATOM 649 N N . MET A 1 76 ? 56.291 -9.931 2.654 1.00 15.42 74 MET A N 1
ATOM 650 C CA A MET A 1 76 ? 56.411 -9.614 4.081 0.25 15.35 74 MET A CA 1
ATOM 651 C CA B MET A 1 76 ? 56.423 -9.602 4.062 0.75 15.10 74 MET A CA 1
ATOM 652 C C . MET A 1 76 ? 55.054 -9.372 4.716 1.00 15.42 74 MET A C 1
ATOM 653 O O . MET A 1 76 ? 54.753 -9.934 5.796 1.00 16.15 74 MET A O 1
ATOM 662 N N . LEU A 1 77 ? 54.243 -8.518 4.088 1.00 14.72 75 LEU A N 1
ATOM 663 C CA . LEU A 1 77 ? 52.930 -8.214 4.632 1.00 13.57 75 LEU A CA 1
ATOM 664 C C . LEU A 1 77 ? 52.093 -9.484 4.696 1.00 12.48 75 LEU A C 1
ATOM 665 O O . LEU A 1 77 ? 51.341 -9.701 5.645 1.00 12.55 75 LEU A O 1
ATOM 670 N N . ASP A 1 78 ? 52.195 -10.312 3.672 1.00 11.22 76 ASP A N 1
ATOM 671 C CA . ASP A 1 78 ? 51.456 -11.565 3.690 1.00 12.66 76 ASP A CA 1
ATOM 672 C C . ASP A 1 78 ? 51.841 -12.357 4.911 1.00 12.76 76 ASP A C 1
ATOM 673 O O . ASP A 1 78 ? 51.002 -12.955 5.560 1.00 12.31 76 ASP A O 1
ATOM 678 N N . ARG A 1 79 ? 53.129 -12.467 5.188 1.00 13.59 77 ARG A N 1
ATOM 679 C CA A ARG A 1 79 ? 53.586 -13.241 6.342 0.50 13.98 77 ARG A CA 1
ATOM 680 C CA B ARG A 1 79 ? 53.552 -13.266 6.321 0.50 14.26 77 ARG A CA 1
ATOM 681 C C . ARG A 1 79 ? 52.989 -12.759 7.648 1.00 13.96 77 ARG A C 1
ATOM 682 O O . ARG A 1 79 ? 52.596 -13.553 8.513 1.00 14.20 77 ARG A O 1
ATOM 697 N N . VAL A 1 80 ? 52.942 -11.446 7.823 1.00 13.49 78 VAL A N 1
ATOM 698 C CA . VAL A 1 80 ? 52.380 -10.894 9.036 1.00 12.67 78 VAL A CA 1
ATOM 699 C C . VAL A 1 80 ? 50.901 -11.249 9.128 1.00 12.43 78 VAL A C 1
ATOM 700 O O . VAL A 1 80 ? 50.414 -11.696 10.181 1.00 13.27 78 VAL A O 1
ATOM 704 N N . TYR A 1 81 ? 50.212 -11.118 8.009 1.00 11.29 79 TYR A N 1
ATOM 705 C CA . TYR A 1 81 ? 48.770 -11.386 7.940 1.00 10.75 79 TYR A CA 1
ATOM 706 C C . TYR A 1 81 ? 48.444 -12.862 8.195 1.00 12.15 79 TYR A C 1
ATOM 707 O O . TYR A 1 81 ? 47.431 -13.213 8.823 1.00 12.14 79 TYR A O 1
ATOM 716 N N . GLN A 1 82 ? 49.289 -13.732 7.665 1.00 12.02 80 GLN A N 1
ATOM 717 C CA . GLN A 1 82 ? 49.056 -15.186 7.736 1.00 12.28 80 GLN A CA 1
ATOM 718 C C . GLN A 1 82 ? 49.471 -15.763 9.090 1.00 13.38 80 GLN A C 1
ATOM 719 O O . GLN A 1 82 ? 48.711 -16.531 9.709 1.00 13.69 80 GLN A O 1
ATOM 725 N N . THR A 1 83 ? 50.662 -15.405 9.551 1.00 11.95 81 THR A N 1
ATOM 726 C CA . THR A 1 83 ? 51.254 -16.059 10.717 1.00 13.02 81 THR A CA 1
ATOM 727 C C . THR A 1 83 ? 51.092 -15.288 11.978 1.00 13.11 81 THR A C 1
ATOM 728 O O . THR A 1 83 ? 51.289 -15.846 13.056 1.00 12.89 81 THR A O 1
ATOM 732 N N . GLY A 1 84 ? 50.766 -14.007 11.868 1.00 12.64 82 GLY A N 1
ATOM 733 C CA . GLY A 1 84 ? 50.718 -13.138 13.028 1.00 13.81 82 GLY A CA 1
ATOM 734 C C . GLY A 1 84 ? 52.062 -12.685 13.555 1.00 14.17 82 GLY A C 1
ATOM 735 O O . GLY A 1 84 ? 52.106 -11.944 14.554 1.00 16.45 82 GLY A O 1
ATOM 736 N N A GLU A 1 85 ? 53.156 -13.075 12.904 0.50 13.81 83 GLU A N 1
ATOM 737 N N B GLU A 1 85 ? 53.154 -13.065 12.901 0.50 13.24 83 GLU A N 1
ATOM 738 C CA A GLU A 1 85 ? 54.478 -12.694 13.350 0.50 14.14 83 GLU A CA 1
ATOM 739 C CA B GLU A 1 85 ? 54.470 -12.680 13.348 0.50 14.00 83 GLU A CA 1
ATOM 740 C C A GLU A 1 85 ? 54.777 -11.255 12.885 0.50 13.12 83 GLU A C 1
ATOM 741 C C B GLU A 1 85 ? 54.771 -11.248 12.885 0.50 12.96 83 GLU A C 1
ATOM 742 O O A GLU A 1 85 ? 54.816 -10.994 11.681 0.50 12.08 83 GLU A O 1
ATOM 743 O O B GLU A 1 85 ? 54.806 -10.985 11.682 0.50 11.89 83 GLU A O 1
ATOM 754 N N . PRO A 1 86 ? 55.004 -10.323 13.831 1.00 13.62 84 PRO A N 1
ATOM 755 C CA . PRO A 1 86 ? 55.243 -8.954 13.437 1.00 13.58 84 PRO A CA 1
ATOM 756 C C . PRO A 1 86 ? 56.606 -8.826 12.800 1.00 14.20 84 PRO A C 1
ATOM 757 O O . PRO A 1 86 ? 57.455 -9.701 12.993 1.00 14.90 84 PRO A O 1
ATOM 761 N N . GLN A 1 87 ? 56.837 -7.708 12.114 1.00 14.26 85 GLN A N 1
ATOM 762 C CA . GLN A 1 87 ? 58.106 -7.478 11.470 1.00 14.91 85 GLN A CA 1
ATOM 763 C C . GLN A 1 87 ? 58.505 -6.043 11.574 1.00 15.54 85 GLN A C 1
ATOM 764 O O . GLN A 1 87 ? 57.662 -5.182 11.809 1.00 17.19 85 GLN A O 1
ATOM 770 N N . SER A 1 88 ? 59.802 -5.800 11.465 1.00 14.58 86 SER A N 1
ATOM 771 C CA . SER A 1 88 ? 60.290 -4.434 11.458 1.00 14.63 86 SER A CA 1
ATOM 772 C C . SER A 1 88 ? 61.402 -4.310 10.446 1.00 15.53 86 SER A C 1
ATOM 773 O O . SER A 1 88 ? 61.911 -5.308 9.922 1.00 15.95 86 SER A O 1
ATOM 776 N N . GLY A 1 89 ? 61.736 -3.069 10.125 1.00 14.34 87 G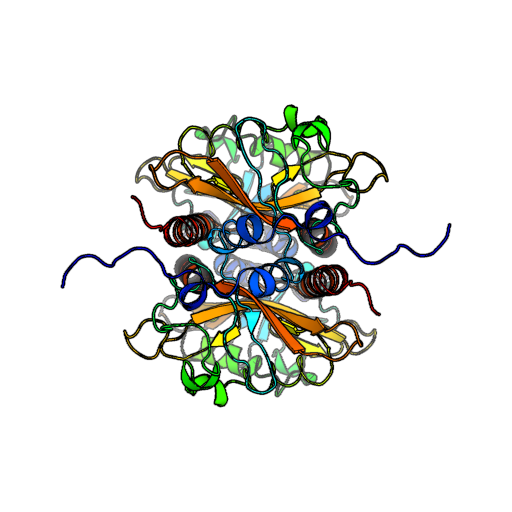LY A N 1
ATOM 777 C CA . GLY A 1 89 ? 62.869 -2.810 9.262 1.00 14.16 87 GLY A CA 1
ATOM 778 C C . GLY A 1 89 ? 63.581 -1.546 9.653 1.00 13.24 87 GLY A C 1
ATOM 779 O O . GLY A 1 89 ? 62.968 -0.627 10.153 1.00 13.73 87 GLY A O 1
ATOM 780 N N . SER A 1 90 ? 64.895 -1.533 9.455 1.00 12.81 88 SER A N 1
ATOM 781 C CA . SER A 1 90 ? 65.706 -0.349 9.707 1.00 13.31 88 SER A CA 1
ATOM 782 C C . SER A 1 90 ? 66.362 0.050 8.379 1.00 12.94 88 SER A C 1
ATOM 783 O O . SER A 1 90 ? 67.100 -0.729 7.773 1.00 13.03 88 SER A O 1
ATOM 786 N N . GLU A 1 91 ? 66.085 1.263 7.927 1.00 12.84 89 GLU A N 1
ATOM 787 C CA . GLU A 1 91 ? 66.623 1.788 6.686 1.00 12.57 89 GLU A CA 1
ATOM 788 C C . GLU A 1 91 ? 66.445 0.852 5.479 1.00 12.80 89 GLU A C 1
ATOM 789 O O . GLU A 1 91 ? 67.362 0.695 4.674 1.00 14.58 89 GLU A O 1
ATOM 795 N N . TRP A 1 92 ? 65.268 0.229 5.333 1.00 12.88 90 TRP A N 1
ATOM 796 C CA . TRP A 1 92 ? 64.955 -0.521 4.112 1.00 12.63 90 TRP A CA 1
ATOM 797 C C . TRP A 1 92 ? 64.927 0.440 2.925 1.00 14.32 90 TRP A C 1
ATOM 798 O O . TRP A 1 92 ? 64.242 1.466 2.978 1.00 13.85 90 TRP A O 1
ATOM 809 N N . ARG A 1 93 ? 65.704 0.136 1.883 1.00 13.74 91 ARG A N 1
ATOM 810 C CA . ARG A 1 93 ? 65.841 1.003 0.688 1.00 14.34 91 ARG A CA 1
ATOM 811 C C . ARG A 1 93 ? 64.887 0.476 -0.365 1.00 14.96 91 ARG A C 1
ATOM 812 O O . ARG A 1 93 ? 65.079 -0.628 -0.881 1.00 17.44 91 ARG A O 1
ATOM 820 N N . LEU A 1 94 ? 63.840 1.255 -0.680 1.00 14.71 92 LEU A N 1
ATOM 821 C CA . LEU A 1 94 ? 62.759 0.831 -1.570 1.00 14.55 92 LEU A CA 1
ATOM 822 C C . LEU A 1 94 ? 62.552 1.799 -2.715 1.00 15.82 92 LEU A C 1
ATOM 823 O O . LEU A 1 94 ? 62.610 3.012 -2.516 1.00 13.66 92 LEU A O 1
ATOM 828 N N . GLN A 1 95 ? 62.271 1.247 -3.892 1.00 16.51 93 GLN A N 1
ATOM 829 C CA . GLN A 1 95 ? 62.104 2.040 -5.107 1.00 16.94 93 GLN A CA 1
ATOM 830 C C . GLN A 1 95 ? 60.684 1.891 -5.659 1.00 16.96 93 GLN A C 1
ATOM 831 O O . GLN A 1 95 ? 60.215 0.810 -6.018 1.00 16.79 93 GLN A O 1
ATOM 837 N N . THR A 1 96 ? 59.953 2.986 -5.657 1.00 14.55 94 THR A N 1
ATOM 838 C CA . THR A 1 96 ? 58.637 3.047 -6.271 1.00 14.81 94 THR A CA 1
ATOM 839 C C . THR A 1 96 ? 58.354 4.546 -6.494 1.00 14.95 94 THR A C 1
ATOM 840 O O . THR A 1 96 ? 59.246 5.357 -6.269 1.00 14.19 94 THR A O 1
ATOM 844 N N . ASP A 1 97 ? 57.181 4.861 -7.033 1.00 15.18 95 ASP A N 1
ATOM 845 C CA . ASP A 1 97 ? 56.722 6.240 -7.230 1.00 14.54 95 ASP A CA 1
ATOM 846 C C . ASP A 1 97 ? 55.871 6.561 -6.023 1.00 15.47 95 ASP A C 1
ATOM 847 O O . ASP A 1 97 ? 54.816 5.965 -5.809 1.00 17.16 95 ASP A O 1
ATOM 852 N N . TYR A 1 98 ? 56.329 7.522 -5.224 1.00 14.73 96 TYR A N 1
ATOM 853 C CA . TYR A 1 98 ? 55.670 7.893 -3.986 1.00 13.54 96 TYR A CA 1
ATOM 854 C C . TYR A 1 98 ? 54.743 9.112 -4.120 1.00 14.62 96 TYR A C 1
ATOM 855 O O . TYR A 1 98 ? 53.723 9.183 -3.465 1.00 13.64 96 TYR A O 1
ATOM 864 N N . ASP A 1 99 ? 55.099 10.059 -4.982 1.00 14.24 97 ASP A N 1
ATOM 865 C CA . ASP A 1 99 ? 54.342 11.309 -5.082 1.00 14.20 97 ASP A CA 1
ATOM 866 C C . ASP A 1 99 ? 53.947 11.701 -6.523 1.00 14.56 97 ASP A C 1
ATOM 867 O O . ASP A 1 99 ? 53.406 12.785 -6.739 1.00 15.56 97 ASP A O 1
ATOM 872 N N . GLY A 1 100 ? 54.147 10.827 -7.501 1.00 14.56 98 GLY A N 1
ATOM 873 C CA . GLY A 1 100 ? 53.856 11.146 -8.895 1.00 14.18 98 GLY A CA 1
ATOM 874 C C . GLY A 1 100 ? 54.978 11.836 -9.651 1.00 14.37 98 GLY A C 1
ATOM 875 O O . GLY A 1 100 ? 54.817 12.199 -10.833 1.00 15.61 98 GLY A O 1
ATOM 876 N N . SER A 1 101 ? 56.109 12.040 -8.984 1.00 13.84 99 SER A N 1
ATOM 877 C CA . SER A 1 101 ? 57.272 12.608 -9.658 1.00 13.93 99 SER A CA 1
ATOM 878 C C . SER A 1 101 ? 58.152 11.586 -10.342 1.00 14.28 99 SER A C 1
ATOM 879 O O . SER A 1 101 ? 59.113 11.975 -10.969 1.00 15.43 99 SER A O 1
ATOM 882 N N . GLY A 1 102 ? 57.844 10.299 -10.179 1.00 13.95 100 GLY A N 1
ATOM 883 C CA . GLY A 1 102 ? 58.606 9.219 -10.787 1.00 13.99 100 GLY A CA 1
ATOM 884 C C . GLY A 1 102 ? 59.185 8.292 -9.762 1.00 13.88 100 GLY A C 1
ATOM 885 O O . GLY A 1 102 ? 59.313 8.639 -8.551 1.00 13.50 100 GLY A O 1
ATOM 886 N N . VAL A 1 103 ? 59.547 7.103 -10.214 1.00 14.66 101 VAL A N 1
ATOM 887 C CA . VAL A 1 103 ? 60.198 6.129 -9.347 1.00 14.04 101 VAL A CA 1
ATOM 888 C C . VAL A 1 103 ? 61.481 6.692 -8.760 1.00 14.92 101 VAL A C 1
ATOM 889 O O . VAL A 1 103 ? 62.295 7.337 -9.457 1.00 15.28 101 VAL A O 1
ATOM 893 N N . GLU A 1 104 ? 61.642 6.499 -7.458 1.00 14.68 102 GLU A N 1
ATOM 894 C CA . GLU A 1 104 ? 62.797 7.008 -6.742 1.00 14.99 102 GLU A CA 1
ATOM 895 C C . GLU A 1 104 ? 63.067 6.058 -5.559 1.00 14.05 102 GLU A C 1
ATOM 896 O O . GLU A 1 104 ? 62.246 5.237 -5.196 1.00 14.78 102 GLU A O 1
ATOM 902 N N . GLU A 1 105 ? 64.263 6.201 -5.008 1.00 14.90 103 GLU A N 1
ATOM 903 C CA A GLU A 1 105 ? 64.715 5.449 -3.839 0.50 15.41 103 GLU A CA 1
ATOM 904 C CA B GLU A 1 105 ? 64.651 5.407 -3.835 0.50 15.12 103 GLU A CA 1
ATOM 905 C C . GLU A 1 105 ? 64.418 6.216 -2.544 1.00 14.91 103 GLU A C 1
ATOM 906 O O . GLU A 1 105 ? 64.788 7.370 -2.431 1.00 16.65 103 GLU A O 1
ATOM 917 N N . ARG A 1 106 ? 63.761 5.575 -1.577 1.00 14.51 104 ARG A N 1
ATOM 918 C CA . ARG A 1 106 ? 63.542 6.112 -0.252 1.00 13.81 104 ARG A CA 1
ATOM 919 C C . ARG A 1 106 ? 63.967 5.074 0.743 1.00 13.86 104 ARG A C 1
ATOM 920 O O . ARG A 1 106 ? 63.987 3.895 0.428 1.00 14.67 104 ARG A O 1
ATOM 928 N N . TYR A 1 107 ? 64.274 5.541 1.956 1.00 13.44 105 TYR A N 1
ATOM 929 C CA . TYR A 1 107 ? 64.662 4.664 3.054 1.00 13.27 105 TYR A CA 1
ATOM 930 C C . TYR A 1 107 ? 63.678 4.787 4.174 1.00 12.02 105 TYR A C 1
ATOM 931 O O . TYR A 1 107 ? 63.225 5.906 4.490 1.00 13.13 105 TYR A O 1
ATOM 940 N N . PHE A 1 108 ? 63.349 3.630 4.753 1.00 12.75 106 PHE A N 1
ATOM 941 C CA . PHE A 1 108 ? 62.294 3.540 5.739 1.00 12.62 106 PHE A CA 1
ATOM 942 C C . PHE A 1 108 ? 62.704 2.741 6.941 1.00 12.24 106 PHE A C 1
ATOM 943 O O . PHE A 1 108 ? 63.266 1.646 6.809 1.00 12.72 106 PHE A O 1
ATOM 951 N N . ASP A 1 109 ? 62.349 3.266 8.109 1.00 11.26 107 ASP A N 1
ATOM 952 C CA . ASP A 1 109 ? 62.226 2.453 9.317 1.00 11.83 107 ASP A CA 1
ATOM 953 C C . ASP A 1 109 ? 60.731 2.119 9.485 1.00 13.05 107 ASP A C 1
ATOM 954 O O . ASP A 1 109 ? 59.889 2.965 9.203 1.00 13.98 107 ASP A O 1
ATOM 959 N N . PHE A 1 110 ? 60.376 0.922 9.904 1.00 12.80 108 PHE A N 1
ATOM 960 C CA . PHE A 1 110 ? 58.951 0.622 10.095 1.00 13.47 108 PHE A CA 1
ATOM 961 C C . PHE A 1 110 ? 58.780 -0.503 11.089 1.00 13.18 108 PHE A C 1
ATOM 962 O O . PHE A 1 110 ? 59.702 -1.267 11.357 1.00 13.04 108 PHE A O 1
ATOM 970 N N . VAL A 1 111 ? 57.575 -0.582 11.647 1.00 12.75 109 VAL A N 1
ATOM 971 C CA . VAL A 1 111 ? 57.142 -1.706 12.432 1.00 13.49 109 VAL A CA 1
ATOM 972 C C . VAL A 1 111 ? 55.744 -2.050 11.933 1.00 13.44 109 VAL A C 1
ATOM 973 O O . VAL A 1 111 ? 54.951 -1.158 11.741 1.00 12.65 109 VAL A O 1
ATOM 977 N N . VAL A 1 112 ? 55.467 -3.334 11.721 1.00 14.26 110 VAL A N 1
ATOM 978 C CA . VAL A 1 112 ? 54.170 -3.799 11.233 1.00 13.81 110 VAL A CA 1
ATOM 979 C C . VAL A 1 112 ? 53.681 -4.937 12.114 1.00 14.60 110 VAL A C 1
ATOM 980 O O . VAL A 1 112 ? 54.417 -5.916 12.348 1.00 14.30 110 VAL A O 1
ATOM 984 N N . THR A 1 113 ? 52.436 -4.840 12.557 1.00 14.15 111 THR A N 1
ATOM 985 C CA . THR A 1 113 ? 51.847 -5.868 13.414 1.00 12.74 111 THR A CA 1
ATOM 986 C C . THR A 1 113 ? 50.510 -6.313 12.829 1.00 12.18 111 THR A C 1
ATOM 987 O O . THR A 1 113 ? 49.856 -5.547 12.097 1.00 12.37 111 THR A O 1
ATOM 991 N N . PRO A 1 114 ? 50.092 -7.527 13.151 1.00 12.78 112 PRO A N 1
ATOM 992 C CA . PRO A 1 114 ? 48.771 -7.952 12.772 1.00 12.99 112 PRO A CA 1
ATOM 993 C C . PRO A 1 114 ? 47.676 -7.339 13.632 1.00 14.04 112 PRO A C 1
ATOM 994 O O . PRO A 1 114 ? 47.937 -6.778 14.712 1.00 13.96 112 PRO A O 1
ATOM 998 N N . ARG A 1 115 ? 46.450 -7.431 13.149 1.00 13.79 113 ARG A N 1
ATOM 999 C CA . ARG A 1 115 ? 45.283 -6.961 13.892 1.00 14.66 113 ARG A CA 1
ATOM 1000 C C . ARG A 1 115 ? 44.253 -8.089 13.876 1.00 14.92 113 ARG A C 1
ATOM 1001 O O . ARG A 1 115 ? 43.906 -8.590 12.828 1.00 14.55 113 ARG A O 1
ATOM 1009 N N . ARG A 1 116 ? 43.752 -8.425 15.069 1.00 15.31 114 ARG A N 1
ATOM 1010 C CA . ARG A 1 116 ? 42.850 -9.506 15.240 1.00 17.13 114 ARG A CA 1
ATOM 1011 C C . ARG A 1 116 ? 41.412 -9.099 15.506 1.00 17.95 114 ARG A C 1
ATOM 1012 O O . ARG A 1 116 ? 41.136 -8.142 16.202 1.00 18.77 114 ARG A O 1
ATOM 1020 N N . ARG A 1 117 ? 40.500 -9.892 14.973 1.00 20.59 115 ARG A N 1
ATOM 1021 C CA . ARG A 1 117 ? 39.106 -9.712 15.273 1.00 22.80 115 ARG A CA 1
ATOM 1022 C C . ARG A 1 117 ? 38.799 -10.465 16.574 1.00 23.72 115 ARG A C 1
ATOM 1023 O O . ARG A 1 117 ? 39.680 -11.120 17.145 1.00 22.86 115 ARG A O 1
ATOM 1031 N N . ALA A 1 118 ? 37.558 -10.372 17.048 1.00 25.56 116 ALA A N 1
ATOM 1032 C CA . ALA A 1 118 ? 37.187 -10.934 18.361 1.00 25.89 116 ALA A CA 1
ATOM 1033 C C . ALA A 1 118 ? 37.526 -12.418 18.511 1.00 26.37 116 ALA A C 1
ATOM 1034 O O . ALA A 1 118 ? 37.944 -12.851 19.593 1.00 27.86 116 ALA A O 1
ATOM 1036 N N . ASP A 1 119 ? 37.363 -13.188 17.442 1.00 25.75 117 ASP A N 1
ATOM 1037 C CA . ASP A 1 119 ? 37.580 -14.639 17.490 1.00 25.11 117 ASP A CA 1
ATOM 1038 C C . ASP A 1 119 ? 39.044 -15.037 17.388 1.00 24.01 117 ASP A C 1
ATOM 1039 O O . ASP A 1 119 ? 39.356 -16.222 17.355 1.00 24.42 117 ASP A O 1
ATOM 1044 N N . GLY A 1 120 ? 39.935 -14.050 17.315 1.00 22.62 118 GLY A N 1
ATOM 1045 C CA . GLY A 1 120 ? 41.366 -14.319 17.286 1.00 21.67 118 GLY A CA 1
ATOM 1046 C C . GLY A 1 120 ? 41.957 -14.362 15.882 1.00 20.47 118 GLY A C 1
ATOM 1047 O O . GLY A 1 120 ? 43.165 -14.381 15.741 1.00 20.43 118 GLY A O 1
ATOM 1048 N N . SER A 1 121 ? 41.114 -14.382 14.853 1.00 18.94 119 SER A N 1
ATOM 1049 C CA . SER A 1 121 ? 41.599 -14.448 13.483 1.00 17.47 119 SER A CA 1
ATOM 1050 C C . SER A 1 121 ? 42.101 -13.081 13.095 1.00 16.55 119 SER A C 1
ATOM 1051 O O . SER A 1 121 ? 41.653 -12.078 13.650 1.00 16.22 119 SER A O 1
ATOM 1054 N N . ILE A 1 122 ? 43.043 -13.071 12.159 1.00 14.62 120 ILE A N 1
ATOM 1055 C CA . ILE A 1 122 ? 43.700 -11.838 11.732 1.00 14.24 120 ILE A CA 1
ATOM 1056 C C . ILE A 1 122 ? 42.877 -11.213 10.615 1.00 14.85 120 ILE A C 1
ATOM 1057 O O . ILE A 1 122 ? 42.556 -11.872 9.618 1.00 14.65 120 ILE A O 1
ATOM 1062 N N . GLU A 1 123 ? 42.541 -9.921 10.788 1.00 13.75 121 GLU A N 1
ATOM 1063 C CA . GLU A 1 123 ? 41.728 -9.175 9.824 1.00 14.77 121 GLU A CA 1
ATOM 1064 C C . GLU A 1 123 ? 42.534 -8.192 8.984 1.00 14.53 121 GLU A C 1
ATOM 1065 O O . GLU A 1 123 ? 42.029 -7.680 8.010 1.00 14.29 121 GLU A O 1
ATOM 1071 N N . GLY A 1 124 ? 43.766 -7.926 9.397 1.00 13.31 122 GLY A N 1
ATOM 1072 C CA . GLY A 1 124 ? 44.609 -7.003 8.670 1.00 12.90 122 GLY A CA 1
ATOM 1073 C C . GLY A 1 124 ? 45.885 -6.767 9.410 1.00 13.46 122 GLY A C 1
ATOM 1074 O O . GLY A 1 124 ? 46.196 -7.511 10.321 1.00 11.94 122 GLY A O 1
ATOM 1075 N N . VAL A 1 125 ? 46.571 -5.687 9.050 1.00 12.03 123 VAL A N 1
ATOM 1076 C CA . VAL A 1 125 ? 47.819 -5.281 9.655 1.00 12.35 123 VAL A CA 1
ATOM 1077 C C . VAL A 1 125 ? 47.840 -3.760 9.770 1.00 12.08 123 VAL A C 1
ATOM 1078 O O . VAL A 1 125 ? 47.038 -3.039 9.127 1.00 12.56 123 VAL A O 1
ATOM 1082 N N . GLN A 1 126 ? 48.729 -3.249 10.614 1.00 11.66 124 GLN A N 1
ATOM 1083 C CA . GLN A 1 126 ? 48.949 -1.778 10.636 1.00 12.05 124 GLN A CA 1
ATOM 1084 C C . GLN A 1 126 ? 50.403 -1.463 10.904 1.00 13.34 124 GLN A C 1
ATOM 1085 O O . GLN A 1 126 ? 51.134 -2.290 11.450 1.00 12.26 124 GLN A O 1
ATOM 1091 N N . LEU A 1 127 ? 50.813 -0.237 10.570 1.00 12.63 125 LEU A N 1
ATOM 1092 C CA . LEU A 1 127 ? 52.207 0.084 10.653 1.00 13.46 125 LEU A CA 1
ATOM 1093 C C . LEU A 1 127 ? 52.427 1.504 11.084 1.00 13.21 125 LEU A C 1
ATOM 1094 O O . LEU A 1 127 ? 51.608 2.377 10.819 1.00 11.95 125 LEU A O 1
ATOM 1099 N N . ILE A 1 128 ? 53.574 1.706 11.695 1.00 13.92 126 ILE A N 1
ATOM 1100 C CA . ILE A 1 128 ? 54.191 3.036 11.748 1.00 14.28 126 ILE A CA 1
ATOM 1101 C C . ILE A 1 128 ? 55.376 3.016 10.782 1.00 14.12 126 ILE A C 1
ATOM 1102 O O . ILE A 1 128 ? 56.111 2.045 10.727 1.00 12.31 126 ILE A O 1
ATOM 1107 N N . VAL A 1 129 ? 55.516 4.092 10.006 1.00 12.94 127 VAL A N 1
ATOM 1108 C CA . VAL A 1 129 ? 56.628 4.270 9.061 1.00 13.69 127 VAL A CA 1
ATOM 1109 C C . VAL A 1 129 ? 57.360 5.556 9.361 1.00 14.23 127 VAL A C 1
ATOM 1110 O O . VAL A 1 129 ? 56.738 6.572 9.675 1.00 14.29 127 VAL A O 1
ATOM 1114 N N . ASP A 1 130 ? 58.700 5.525 9.280 1.00 14.49 128 ASP A N 1
ATOM 1115 C CA . ASP A 1 130 ? 59.513 6.736 9.417 1.00 13.83 128 ASP A CA 1
ATOM 1116 C C . ASP A 1 130 ? 60.296 6.829 8.126 1.00 13.99 128 ASP A C 1
ATOM 1117 O O . ASP A 1 130 ? 61.051 5.926 7.788 1.00 12.95 128 ASP A O 1
ATOM 1122 N N . ASP A 1 131 ? 60.034 7.876 7.366 1.00 12.42 129 ASP A N 1
ATOM 1123 C CA . ASP A 1 131 ? 60.779 8.171 6.144 1.00 12.60 129 ASP A CA 1
ATOM 1124 C C . ASP A 1 131 ? 62.120 8.785 6.507 1.00 12.34 129 ASP A C 1
ATOM 1125 O O . ASP A 1 131 ? 62.173 9.993 6.859 1.00 12.60 129 ASP A O 1
ATOM 1130 N N . VAL A 1 132 ? 63.192 7.976 6.439 1.00 12.80 130 VAL A N 1
ATOM 1131 C CA . VAL A 1 132 ? 64.502 8.372 6.901 1.00 13.22 130 VAL A CA 1
ATOM 1132 C C . VAL A 1 132 ? 65.456 8.720 5.746 1.00 14.18 130 VAL A C 1
ATOM 1133 O O . VAL A 1 132 ? 66.676 8.836 5.927 1.00 14.73 130 VAL A O 1
ATOM 1137 N N . THR A 1 133 ? 64.878 8.929 4.560 1.00 13.52 131 THR A N 1
ATOM 1138 C CA . THR A 1 133 ? 65.689 9.173 3.347 1.00 13.79 131 THR A CA 1
ATOM 1139 C C . THR A 1 133 ? 66.642 10.324 3.553 1.00 14.66 131 THR A C 1
ATOM 1140 O O . THR A 1 133 ? 67.822 10.187 3.311 1.00 14.94 131 THR A O 1
ATOM 1144 N N . SER A 1 134 ? 66.142 11.461 4.028 1.00 15.02 132 SER A N 1
ATOM 1145 C CA . SER A 1 134 ? 66.975 12.633 4.126 1.00 15.95 132 SER A CA 1
ATOM 1146 C C . SER A 1 134 ? 68.049 12.483 5.212 1.00 16.43 132 SER A C 1
ATOM 1147 O O . SER A 1 134 ? 69.130 13.051 5.108 1.00 16.81 132 SER A O 1
ATOM 1150 N N . ARG A 1 135 ? 67.742 11.703 6.237 1.00 16.47 133 ARG A N 1
ATOM 1151 C CA . ARG A 1 135 ? 68.660 11.474 7.337 1.00 17.60 133 ARG A CA 1
ATOM 1152 C C . ARG A 1 135 ? 69.780 10.543 6.863 1.00 17.26 133 ARG A C 1
ATOM 1153 O O . ARG A 1 135 ? 70.953 10.784 7.169 1.00 18.16 133 ARG A O 1
ATOM 1161 N N . VAL A 1 136 ? 69.451 9.498 6.100 1.00 17.86 134 VAL A N 1
ATOM 1162 C CA . VAL A 1 136 ? 70.480 8.643 5.505 1.00 18.08 134 VAL A CA 1
ATOM 1163 C C . VAL A 1 136 ? 71.371 9.456 4.567 1.00 18.27 134 VAL A C 1
ATOM 1164 O O . VAL A 1 136 ? 72.599 9.364 4.596 1.00 18.91 134 VAL A O 1
ATOM 1168 N N . ARG A 1 137 ? 70.764 10.305 3.748 1.00 18.58 135 ARG A N 1
ATOM 1169 C CA A ARG A 1 137 ? 71.541 11.098 2.797 0.50 19.04 135 ARG A CA 1
ATOM 1170 C CA B ARG A 1 137 ? 71.532 11.114 2.805 0.50 18.44 135 ARG A CA 1
ATOM 1171 C C . ARG A 1 137 ? 72.471 12.071 3.520 1.00 18.31 135 ARG A C 1
ATOM 1172 O O . ARG A 1 137 ? 73.608 12.298 3.079 1.00 18.59 135 ARG A O 1
ATOM 1187 N N . ALA A 1 138 ? 72.000 12.640 4.626 1.00 17.44 136 ALA A N 1
ATOM 1188 C CA . ALA A 1 138 ? 72.834 13.547 5.424 1.00 17.80 136 ALA A CA 1
ATOM 1189 C C . ALA A 1 138 ? 74.018 12.796 6.053 1.00 17.74 136 ALA A C 1
ATOM 1190 O O . ALA A 1 138 ? 75.150 13.297 6.099 1.00 17.92 136 ALA A O 1
ATOM 1192 N N . ARG A 1 139 ? 73.756 11.601 6.557 1.00 18.63 137 ARG A N 1
ATOM 1193 C CA . ARG A 1 139 ? 74.827 10.813 7.131 1.00 18.21 137 ARG A CA 1
ATOM 1194 C C . ARG A 1 139 ? 75.871 10.544 6.052 1.00 18.96 137 ARG A C 1
ATOM 1195 O O . ARG A 1 139 ? 77.089 10.674 6.278 1.00 19.20 137 ARG A O 1
ATOM 1203 N N . GLN A 1 140 ? 75.400 10.169 4.880 1.00 18.04 138 GLN A N 1
ATOM 1204 C CA . GLN A 1 140 ? 76.317 9.869 3.765 1.00 19.05 138 GLN A CA 1
ATOM 1205 C C . GLN A 1 140 ? 77.161 11.085 3.366 1.00 18.53 138 GLN A C 1
ATOM 1206 O O . GLN A 1 140 ? 78.388 10.991 3.119 1.00 18.28 138 GLN A O 1
ATOM 1212 N N . ALA A 1 141 ? 76.532 12.244 3.329 1.00 18.37 139 ALA A N 1
ATOM 1213 C CA . ALA A 1 141 ? 77.243 13.461 2.967 1.00 18.09 139 ALA A CA 1
ATOM 1214 C C . ALA A 1 141 ? 78.278 13.826 4.031 1.00 18.20 139 ALA A C 1
ATOM 1215 O O . ALA A 1 141 ? 79.378 14.281 3.722 1.00 18.06 139 ALA A O 1
ATOM 1217 N N . ALA A 1 142 ? 77.933 13.609 5.288 1.00 18.28 140 ALA A N 1
ATOM 1218 C CA . ALA A 1 142 ? 78.835 13.933 6.383 1.00 18.11 140 ALA A CA 1
ATOM 1219 C C . ALA A 1 142 ? 80.041 13.006 6.352 1.00 18.24 140 ALA A C 1
ATOM 1220 O O . ALA A 1 142 ? 81.147 13.429 6.622 1.00 19.15 140 ALA A O 1
ATOM 1222 N N . GLU A 1 143 ? 79.810 11.738 6.022 1.00 18.28 141 GLU A N 1
ATOM 1223 C CA . GLU A 1 143 ? 80.889 10.752 5.881 1.00 19.37 141 GLU A CA 1
ATOM 1224 C C . GLU A 1 143 ? 81.809 11.138 4.736 1.00 18.73 141 GLU A C 1
ATOM 1225 O O . GLU A 1 143 ? 83.039 11.096 4.873 1.00 18.42 141 GLU A O 1
ATOM 1231 N N . ALA A 1 144 ? 81.216 11.536 3.618 1.00 18.82 142 ALA A N 1
ATOM 1232 C CA . ALA A 1 144 ? 82.005 11.969 2.472 1.00 19.11 142 ALA A CA 1
ATOM 1233 C C . ALA A 1 144 ? 82.917 13.130 2.873 1.00 19.71 142 ALA A C 1
ATOM 1234 O O . ALA A 1 144 ? 84.066 13.201 2.459 1.00 18.43 142 ALA A O 1
ATOM 1236 N N . ARG A 1 145 ? 82.412 14.016 3.721 1.00 19.47 143 ARG A N 1
ATOM 1237 C CA . ARG A 1 145 ? 83.174 15.200 4.140 1.00 20.80 143 ARG A CA 1
ATOM 1238 C C . ARG A 1 145 ? 84.377 14.802 5.011 1.00 20.87 143 ARG A C 1
ATOM 1239 O O . ARG A 1 145 ? 85.498 15.282 4.800 1.00 20.71 143 ARG A O 1
ATOM 1247 N N . VAL A 1 146 ? 84.160 13.921 5.992 1.00 21.34 144 VAL A N 1
ATOM 1248 C CA . VAL A 1 146 ? 85.251 13.535 6.876 1.00 21.72 144 VAL A CA 1
ATOM 1249 C C . VAL A 1 146 ? 86.275 12.711 6.102 1.00 21.51 144 VAL A C 1
ATOM 1250 O O . VAL A 1 146 ? 87.465 12.866 6.347 1.00 21.83 144 VAL A O 1
ATOM 1254 N N . GLU A 1 147 ? 85.811 11.857 5.183 1.00 21.37 145 GLU A N 1
ATOM 1255 C CA . GLU A 1 147 ? 86.682 11.133 4.253 1.00 22.22 145 GLU A CA 1
ATOM 1256 C C . GLU A 1 147 ? 87.576 12.083 3.479 1.00 22.76 145 GLU A C 1
ATOM 1257 O O . GLU A 1 147 ? 88.796 11.873 3.366 1.00 22.34 145 GLU A O 1
ATOM 1263 N N . GLU A 1 148 ? 86.973 13.134 2.941 1.00 22.18 146 GLU A N 1
ATOM 1264 C CA . GLU A 1 148 ? 87.724 14.093 2.148 1.00 23.15 146 GLU A CA 1
ATOM 1265 C C . GLU A 1 148 ? 88.757 14.860 3.012 1.00 22.99 146 GLU A C 1
ATOM 1266 O O . GLU A 1 148 ? 89.907 15.007 2.607 1.00 23.97 146 GLU A O 1
ATOM 1272 N N . LEU A 1 149 ? 88.360 15.304 4.206 1.00 22.90 147 LEU A N 1
ATOM 1273 C CA . LEU A 1 149 ? 89.289 16.013 5.100 1.00 23.36 147 LEU A CA 1
ATOM 1274 C C . LEU A 1 149 ? 90.476 15.142 5.520 1.00 22.97 147 LEU A C 1
ATOM 1275 O O . LEU A 1 149 ? 91.591 15.639 5.643 1.00 22.56 147 LEU A O 1
ATOM 1280 N N . SER A 1 150 ? 90.220 13.856 5.749 1.00 22.79 148 SER A N 1
ATOM 1281 C CA . SER A 1 150 ? 91.228 12.928 6.254 1.00 24.17 148 SER A CA 1
ATOM 1282 C C . SER A 1 150 ? 92.217 12.512 5.163 1.00 25.22 148 SER A C 1
ATOM 1283 O O . SER A 1 150 ? 93.323 12.065 5.474 1.00 23.85 148 SER A O 1
ATOM 1286 N N . GLU A 1 151 ? 91.791 12.657 3.906 1.00 26.59 149 GLU A N 1
ATOM 1287 C CA . GLU A 1 151 ? 92.563 12.281 2.723 1.00 28.90 149 GLU A CA 1
ATOM 1288 C C . GLU A 1 151 ? 93.459 13.406 2.244 1.00 31.05 149 GLU A C 1
ATOM 1289 O O . GLU A 1 151 ? 94.300 13.196 1.344 1.00 32.59 149 GLU A O 1
ATOM 1295 N N . ARG A 1 152 ? 93.293 14.600 2.808 1.00 32.12 150 ARG A N 1
ATOM 1296 C CA . ARG A 1 152 ? 93.998 15.769 2.303 1.00 33.20 150 ARG A CA 1
ATOM 1297 C C . ARG A 1 152 ? 94.859 16.453 3.358 1.00 33.97 150 ARG A C 1
ATOM 1298 O O . ARG A 1 152 ? 95.894 15.928 3.761 1.00 35.56 150 ARG A O 1
ATOM 1306 N N . GLY B 1 1 ? 40.761 24.770 -10.497 1.00 23.53 -1 GLY B N 1
ATOM 1307 C CA . GLY B 1 1 ? 39.498 24.123 -10.037 1.00 23.60 -1 GLY B CA 1
ATOM 1308 C C . GLY B 1 1 ? 39.021 24.781 -8.764 1.00 23.15 -1 GLY B C 1
ATOM 1309 O O . GLY B 1 1 ? 39.795 25.438 -8.100 1.00 22.43 -1 GLY B O 1
ATOM 1310 N N . ALA B 1 2 ? 37.743 24.619 -8.421 1.00 23.10 0 ALA B N 1
ATOM 1311 C CA . ALA B 1 2 ? 37.225 25.236 -7.201 1.00 23.15 0 ALA B CA 1
ATOM 1312 C C . ALA B 1 2 ? 37.918 24.645 -5.996 1.00 23.38 0 ALA B C 1
ATOM 1313 O O . ALA B 1 2 ? 38.444 23.512 -6.042 1.00 23.19 0 ALA B O 1
ATOM 1315 N N . MET B 1 3 ? 37.911 25.384 -4.898 1.00 23.84 1 MET B N 1
ATOM 1316 C CA . MET B 1 3 ? 38.482 24.838 -3.665 1.00 25.51 1 MET B CA 1
ATOM 1317 C C . MET B 1 3 ? 37.661 23.628 -3.274 1.00 26.18 1 MET B C 1
ATOM 1318 O O . MET B 1 3 ? 36.443 23.605 -3.471 1.00 25.28 1 MET B O 1
ATOM 1323 N N . ALA B 1 4 ? 38.344 22.624 -2.737 1.00 27.62 2 ALA B N 1
ATOM 1324 C CA . ALA B 1 4 ? 37.715 21.372 -2.346 1.00 29.03 2 ALA B CA 1
ATOM 1325 C C . ALA B 1 4 ? 36.718 21.606 -1.210 1.00 30.51 2 ALA B C 1
ATOM 1326 O O . ALA B 1 4 ? 36.974 22.401 -0.291 1.00 30.84 2 ALA B O 1
ATOM 1328 N N . ALA B 1 5 ? 35.586 20.903 -1.285 1.00 31.89 3 ALA B N 1
ATOM 1329 C CA . ALA B 1 5 ? 34.557 20.983 -0.263 1.00 31.55 3 ALA B CA 1
ATOM 1330 C C . ALA B 1 5 ? 35.101 20.282 0.972 1.00 31.85 3 ALA B C 1
ATOM 1331 O O . ALA B 1 5 ? 36.199 19.725 0.935 1.00 32.95 3 ALA B O 1
ATOM 1333 N N . GLU B 1 6 ? 34.344 20.337 2.062 1.00 31.22 4 GLU B N 1
ATOM 1334 C CA . GLU B 1 6 ? 34.746 19.713 3.316 1.00 30.75 4 GLU B CA 1
ATOM 1335 C C . GLU B 1 6 ? 35.243 18.274 3.112 1.00 29.36 4 GLU B C 1
ATOM 1336 O O . GLU B 1 6 ? 34.715 17.543 2.270 1.00 29.93 4 GLU B O 1
ATOM 1342 N N . MET B 1 7 ? 36.251 17.895 3.893 1.00 27.92 5 MET B N 1
ATOM 1343 C CA A MET B 1 7 ? 36.820 16.552 3.840 0.50 26.86 5 MET B CA 1
ATOM 1344 C CA B MET B 1 7 ? 36.817 16.556 3.810 0.50 26.84 5 MET B CA 1
ATOM 1345 C C . MET B 1 7 ? 35.740 15.515 4.112 1.00 25.24 5 MET B C 1
ATOM 1346 O O . MET B 1 7 ? 34.954 15.673 5.027 1.00 24.08 5 MET B O 1
ATOM 1355 N N . ASP B 1 8 ? 35.715 14.464 3.304 1.00 23.54 6 ASP B N 1
ATOM 1356 C CA . ASP B 1 8 ? 34.913 13.281 3.557 1.00 22.43 6 ASP B CA 1
ATOM 1357 C C . ASP B 1 8 ? 35.845 12.395 4.365 1.00 20.62 6 ASP B C 1
ATOM 1358 O O . ASP B 1 8 ? 36.722 11.751 3.817 1.00 20.51 6 ASP B O 1
ATOM 1363 N N . TRP B 1 9 ? 35.665 12.406 5.675 1.00 17.91 7 TRP B N 1
ATOM 1364 C CA . TRP B 1 9 ? 36.559 11.705 6.561 1.00 17.39 7 TRP B CA 1
ATOM 1365 C C . TRP B 1 9 ? 36.562 10.189 6.284 1.00 16.88 7 TRP B C 1
ATOM 1366 O O . TRP B 1 9 ? 37.593 9.540 6.314 1.00 17.02 7 TRP B O 1
ATOM 1377 N N . ASP B 1 10 ? 35.395 9.633 6.028 1.00 15.58 8 ASP B N 1
ATOM 1378 C CA . ASP B 1 10 ? 35.292 8.191 5.799 1.00 16.96 8 ASP B CA 1
ATOM 1379 C C . ASP B 1 10 ? 36.140 7.752 4.631 1.00 17.05 8 ASP B C 1
ATOM 1380 O O . ASP B 1 10 ? 36.748 6.674 4.670 1.00 18.19 8 ASP B O 1
ATOM 1385 N N . LYS B 1 11 ? 36.173 8.568 3.587 1.00 17.32 9 LYS B N 1
ATOM 1386 C CA . LYS B 1 11 ? 36.886 8.198 2.370 1.00 18.83 9 LYS B CA 1
ATOM 1387 C C . LYS B 1 11 ? 38.348 8.568 2.423 1.00 18.72 9 LYS B C 1
ATOM 1388 O O . LYS B 1 11 ? 39.175 7.855 1.878 1.00 20.38 9 LYS B O 1
ATOM 1394 N N . THR B 1 12 ? 38.669 9.669 3.095 1.00 17.55 10 THR B N 1
ATOM 1395 C CA . THR B 1 12 ? 40.031 10.225 3.106 1.00 17.19 10 THR B CA 1
ATOM 1396 C C . THR B 1 12 ? 40.889 9.631 4.237 1.00 16.71 10 THR B C 1
ATOM 1397 O O . THR B 1 12 ? 42.097 9.388 4.043 1.00 18.54 10 THR B O 1
ATOM 1401 N N . VAL B 1 13 ? 40.289 9.445 5.400 1.00 15.64 11 VAL B N 1
ATOM 1402 C CA . VAL B 1 13 ? 41.030 8.967 6.570 1.00 14.66 11 VAL B CA 1
ATOM 1403 C C . VAL B 1 13 ? 40.669 7.515 6.864 1.00 14.73 11 VAL B C 1
ATOM 1404 O O . VAL B 1 13 ? 41.526 6.676 7.123 1.00 15.17 11 VAL B O 1
ATOM 1408 N N . GLY B 1 14 ? 39.369 7.242 6.823 1.00 14.31 12 GLY B N 1
ATOM 1409 C CA . GLY B 1 14 ? 38.849 5.939 7.176 1.00 14.17 12 GLY B CA 1
ATOM 1410 C C . GLY B 1 14 ? 37.625 6.081 8.060 1.00 13.94 12 GLY B C 1
ATOM 1411 O O . GLY B 1 14 ? 37.382 7.125 8.643 1.00 14.29 12 GLY B O 1
ATOM 1412 N N . ALA B 1 15 ? 36.827 5.033 8.133 1.00 13.86 13 ALA B N 1
ATOM 1413 C CA . ALA B 1 15 ? 35.634 5.055 8.978 1.00 14.51 13 ALA B CA 1
ATOM 1414 C C . ALA B 1 15 ? 36.067 5.148 10.442 1.00 13.82 13 ALA B C 1
ATOM 1415 O O . ALA B 1 15 ? 37.088 4.552 10.848 1.00 14.59 13 ALA B O 1
ATOM 1417 N N . ALA B 1 16 ? 35.284 5.857 11.250 1.00 15.52 14 ALA B N 1
ATOM 1418 C CA . ALA B 1 16 ? 35.716 6.187 12.611 1.00 14.93 14 ALA B CA 1
ATOM 1419 C C . ALA B 1 16 ? 35.978 4.929 13.455 1.00 14.91 14 ALA B C 1
ATOM 1420 O O . ALA B 1 16 ? 36.978 4.866 14.166 1.00 15.26 14 ALA B O 1
ATOM 1422 N N . GLU B 1 17 ? 35.084 3.950 13.415 1.00 14.48 15 GLU B N 1
ATOM 1423 C CA . GLU B 1 17 ? 35.297 2.728 14.211 1.00 15.00 15 GLU B CA 1
ATOM 1424 C C . GLU B 1 17 ? 36.541 1.950 13.775 1.00 14.51 15 GLU B C 1
ATOM 1425 O O . GLU B 1 17 ? 37.270 1.425 14.612 1.00 15.07 15 GLU B O 1
ATOM 1431 N N . ASP B 1 18 ? 36.752 1.851 12.464 1.00 15.39 16 ASP B N 1
ATOM 1432 C CA . ASP B 1 18 ? 37.941 1.220 11.897 1.00 14.76 16 ASP B CA 1
ATOM 1433 C C . ASP B 1 18 ? 39.182 1.972 12.352 1.00 13.46 16 ASP B C 1
ATOM 1434 O O . ASP B 1 18 ? 40.155 1.378 12.788 1.00 13.30 16 ASP B O 1
ATOM 1439 N N . VAL B 1 19 ? 39.178 3.294 12.205 1.00 13.13 17 VAL B N 1
ATOM 1440 C CA . VAL B 1 19 ? 40.372 4.072 12.518 1.00 13.50 17 VAL B CA 1
ATOM 1441 C C . VAL B 1 19 ? 40.696 3.919 14.008 1.00 13.20 17 VAL B C 1
ATOM 1442 O O . VAL B 1 19 ? 41.863 3.829 14.379 1.00 12.55 17 VAL B O 1
ATOM 1446 N N . ARG B 1 20 ? 39.690 3.860 14.861 1.00 13.46 18 ARG B N 1
ATOM 1447 C CA . ARG B 1 20 ? 39.973 3.685 16.300 1.00 13.43 18 ARG B CA 1
ATOM 1448 C C . ARG B 1 20 ? 40.643 2.320 16.605 1.00 12.86 18 ARG B C 1
ATOM 1449 O O . ARG B 1 20 ? 41.566 2.228 17.424 1.00 12.66 18 ARG B O 1
ATOM 1457 N N A ARG B 1 21 ? 40.165 1.274 15.943 0.50 13.24 19 ARG B N 1
ATOM 1458 N N B ARG B 1 21 ? 40.172 1.271 15.947 0.50 13.22 19 ARG B N 1
ATOM 1459 C CA A ARG B 1 21 ? 40.741 -0.060 16.086 0.50 14.19 19 ARG B CA 1
ATOM 1460 C CA B ARG B 1 21 ? 40.750 -0.060 16.113 0.50 14.12 19 ARG B CA 1
ATOM 1461 C C A ARG B 1 21 ? 42.188 -0.070 15.622 0.50 14.35 19 ARG B C 1
ATOM 1462 C C B ARG B 1 21 ? 42.200 -0.083 15.618 0.50 14.32 19 ARG B C 1
ATOM 1463 O O A ARG B 1 21 ? 43.054 -0.673 16.260 0.50 15.56 19 ARG B O 1
ATOM 1464 O O B ARG B 1 21 ? 43.080 -0.678 16.247 0.50 15.47 19 ARG B O 1
ATOM 1479 N N . ILE B 1 22 ? 42.449 0.564 14.485 1.00 13.88 20 ILE B N 1
ATOM 1480 C CA A ILE B 1 22 ? 43.811 0.642 13.986 0.60 13.27 20 ILE B CA 1
ATOM 1481 C CA B ILE B 1 22 ? 43.812 0.719 13.954 0.40 13.08 20 ILE B CA 1
ATOM 1482 C C . ILE B 1 22 ? 44.676 1.474 14.944 1.00 12.18 20 ILE B C 1
ATOM 1483 O O . ILE B 1 22 ? 45.762 1.018 15.317 1.00 12.29 20 ILE B O 1
ATOM 1492 N N . PHE B 1 23 ? 44.216 2.671 15.356 1.00 12.44 21 PHE B N 1
ATOM 1493 C CA . PHE B 1 23 ? 44.968 3.502 16.305 1.00 12.62 21 PHE B CA 1
ATOM 1494 C C . PHE B 1 23 ? 45.372 2.678 17.542 1.00 12.23 21 PHE B C 1
ATOM 1495 O O . PHE B 1 23 ? 46.532 2.720 17.992 1.00 12.89 21 PHE B O 1
ATOM 1503 N N . GLU B 1 24 ? 44.407 1.948 18.087 1.00 12.76 22 GLU B N 1
ATOM 1504 C CA . GLU B 1 24 ? 44.588 1.155 19.287 1.00 12.16 22 GLU B CA 1
ATOM 1505 C C . GLU B 1 24 ? 45.762 0.191 19.128 1.00 11.90 22 GLU B C 1
ATOM 1506 O O . GLU B 1 24 ? 46.488 -0.050 20.099 1.00 12.72 22 GLU B O 1
ATOM 1512 N N . HIS B 1 25 ? 45.958 -0.302 17.909 1.00 11.74 23 HIS B N 1
ATOM 1513 C CA . HIS B 1 25 ? 46.956 -1.345 17.635 1.00 11.75 23 HIS B CA 1
ATOM 1514 C C . HIS B 1 25 ? 48.182 -0.880 16.843 1.00 11.70 23 HIS B C 1
ATOM 1515 O O . HIS B 1 25 ? 49.046 -1.692 16.528 1.00 12.69 23 HIS B O 1
ATOM 1522 N N . ILE B 1 26 ? 48.317 0.429 16.593 1.00 11.19 24 ILE B N 1
ATOM 1523 C CA . ILE B 1 26 ? 49.532 0.920 15.944 1.00 10.70 24 ILE B CA 1
ATOM 1524 C C . ILE B 1 26 ? 50.737 0.582 16.822 1.00 10.99 24 ILE B C 1
ATOM 1525 O O . ILE B 1 26 ? 50.694 0.829 18.034 1.00 11.33 24 ILE B O 1
ATOM 1530 N N . PRO B 1 27 ? 51.795 -0.054 16.259 1.00 10.58 25 PRO B N 1
ATOM 1531 C CA . PRO B 1 27 ? 52.965 -0.398 17.053 1.00 11.47 25 PRO B CA 1
ATOM 1532 C C . PRO B 1 27 ? 53.898 0.777 17.377 1.00 11.83 25 PRO B C 1
ATOM 1533 O O . PRO B 1 27 ? 55.078 0.801 17.005 1.00 12.92 25 PRO B O 1
ATOM 1537 N N . ALA B 1 28 ? 53.353 1.742 18.097 1.00 11.21 26 ALA B N 1
ATOM 1538 C CA . ALA B 1 28 ? 54.054 2.960 18.527 1.00 12.13 26 ALA B CA 1
ATOM 1539 C C . ALA B 1 28 ? 53.196 3.584 19.603 1.00 12.60 26 ALA B C 1
ATOM 1540 O O . ALA B 1 28 ? 51.975 3.427 19.593 1.00 12.56 26 ALA B O 1
ATOM 1542 N N . ILE B 1 29 ? 53.814 4.279 20.548 1.00 12.51 27 ILE B N 1
ATOM 1543 C CA . ILE B 1 29 ? 53.097 4.971 21.618 1.00 12.71 27 ILE B CA 1
ATOM 1544 C C . ILE B 1 29 ? 52.470 6.212 21.059 1.00 12.41 27 ILE B C 1
ATOM 1545 O O . ILE B 1 29 ? 53.180 7.051 20.570 1.00 12.33 27 ILE B O 1
ATOM 1550 N N . LEU B 1 30 ? 51.140 6.285 21.073 1.00 12.28 28 LEU B N 1
ATOM 1551 C CA . LEU B 1 30 ? 50.395 7.421 20.514 1.00 12.31 28 LEU B CA 1
ATOM 1552 C C . LEU B 1 30 ? 49.539 7.971 21.617 1.00 12.68 28 LEU B C 1
ATOM 1553 O O . LEU B 1 30 ? 48.927 7.204 22.372 1.00 12.09 28 LEU B O 1
ATOM 1558 N N . VAL B 1 31 ? 49.474 9.303 21.682 1.00 12.28 29 VAL B N 1
ATOM 1559 C CA A VAL B 1 31 ? 48.739 10.000 22.727 0.50 12.70 29 VAL B CA 1
ATOM 1560 C CA B VAL B 1 31 ? 48.634 9.945 22.688 0.50 12.78 29 VAL B CA 1
ATOM 1561 C C . VAL B 1 31 ? 48.071 11.244 22.175 1.00 11.75 29 VAL B C 1
ATOM 1562 O O . VAL B 1 31 ? 48.734 12.053 21.500 1.00 14.29 29 VAL B O 1
ATOM 1569 N N . GLY B 1 32 ? 46.784 11.420 22.442 1.00 11.38 30 GLY B N 1
ATOM 1570 C CA . GLY B 1 32 ? 46.147 12.713 22.133 1.00 12.54 30 GLY B CA 1
ATOM 1571 C C . GLY B 1 32 ? 45.644 13.308 23.424 1.00 12.48 30 GLY B C 1
ATOM 1572 O O . GLY B 1 32 ? 45.117 12.604 24.296 1.00 13.35 30 GLY B O 1
ATOM 1573 N N . LEU B 1 33 ? 45.787 14.631 23.509 1.00 12.37 31 LEU B N 1
ATOM 1574 C CA . LEU B 1 33 ? 45.438 15.401 24.680 1.00 12.45 31 LEU B CA 1
ATOM 1575 C C . LEU B 1 33 ? 44.487 16.519 24.229 1.00 12.77 31 LEU B C 1
ATOM 1576 O O . LEU B 1 33 ? 44.511 16.937 23.073 1.00 12.82 31 LEU B O 1
ATOM 1581 N N A GLU B 1 34 ? 43.570 16.926 25.109 0.50 12.59 32 GLU B N 1
ATOM 1582 N N B GLU B 1 34 ? 43.713 17.029 25.171 0.50 12.94 32 GLU B N 1
ATOM 1583 C CA A GLU B 1 34 ? 42.654 18.036 24.799 0.50 12.66 32 GLU B CA 1
ATOM 1584 C CA B GLU B 1 34 ? 42.679 17.996 24.880 0.50 13.07 32 GLU B CA 1
ATOM 1585 C C A GLU B 1 34 ? 42.602 19.128 25.863 0.50 12.67 32 GLU B C 1
ATOM 1586 C C B GLU B 1 34 ? 42.689 19.142 25.883 0.50 12.77 32 GLU B C 1
ATOM 1587 O O A GLU B 1 34 ? 42.652 18.866 27.069 0.50 12.53 32 GLU B O 1
ATOM 1588 O O B GLU B 1 34 ? 42.911 18.925 27.078 0.50 12.32 32 GLU B O 1
ATOM 1599 N N . GLY B 1 35 ? 42.497 20.355 25.370 1.00 11.94 33 GLY B N 1
ATOM 1600 C CA . GLY B 1 35 ? 42.243 21.511 26.215 1.00 12.28 33 GLY B CA 1
ATOM 1601 C C . GLY B 1 35 ? 43.492 22.009 26.894 1.00 12.11 33 GLY B C 1
ATOM 1602 O O . GLY B 1 35 ? 44.578 21.418 26.770 1.00 11.88 33 GLY B O 1
ATOM 1603 N N . PRO B 1 36 ? 43.349 23.111 27.632 1.00 12.99 34 PRO B N 1
ATOM 1604 C CA . PRO B 1 36 ? 44.491 23.791 28.206 1.00 13.46 34 PRO B CA 1
ATOM 1605 C C . PRO B 1 36 ? 45.165 23.047 29.362 1.00 14.51 34 PRO B C 1
ATOM 1606 O O . PRO B 1 36 ? 46.303 23.412 29.749 1.00 16.33 34 PRO B O 1
ATOM 1610 N N . ASP B 1 37 ? 44.450 22.079 29.938 1.00 13.66 35 ASP B N 1
ATOM 1611 C CA . ASP B 1 37 ? 44.971 21.170 30.967 1.00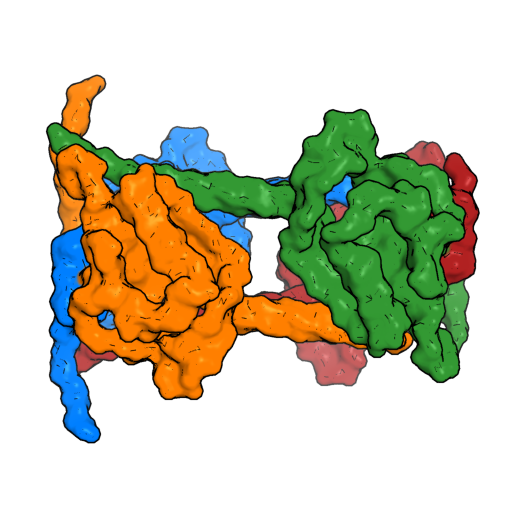 13.37 35 ASP B CA 1
ATOM 1612 C C . ASP B 1 37 ? 45.478 19.844 30.431 1.00 12.37 35 ASP B C 1
ATOM 1613 O O . ASP B 1 37 ? 45.819 18.970 31.215 1.00 11.95 35 ASP B O 1
ATOM 1618 N N . HIS B 1 38 ? 45.598 19.702 29.105 1.00 12.93 36 HIS B N 1
ATOM 1619 C CA . HIS B 1 38 ? 46.216 18.508 28.512 1.00 12.60 36 HIS B CA 1
ATOM 1620 C C . HIS B 1 38 ? 45.625 17.203 29.036 1.00 11.40 36 HIS B C 1
ATOM 1621 O O . HIS B 1 38 ? 46.312 16.315 29.536 1.00 12.61 36 HIS B O 1
ATOM 1628 N N . ARG B 1 39 ? 44.313 17.102 28.937 1.00 12.56 37 ARG B N 1
ATOM 1629 C CA . ARG B 1 39 ? 43.592 15.927 29.354 1.00 12.57 37 ARG B CA 1
ATOM 1630 C C . ARG B 1 39 ? 43.746 14.820 28.345 1.00 12.64 37 ARG B C 1
ATOM 1631 O O . ARG B 1 39 ? 43.587 15.044 27.136 1.00 12.28 37 ARG B O 1
ATOM 1639 N N . PHE B 1 40 ? 44.025 13.624 28.835 1.00 13.48 38 PHE B N 1
ATOM 1640 C CA . PHE B 1 40 ? 44.105 12.490 27.942 1.00 13.69 38 PHE B CA 1
ATOM 1641 C C . PHE B 1 40 ? 42.760 12.286 27.237 1.00 14.42 38 PHE B C 1
ATOM 1642 O O . PHE B 1 40 ? 41.731 12.166 27.903 1.00 15.96 38 PHE B O 1
ATOM 1650 N N . VAL B 1 41 ? 42.766 12.218 25.905 1.00 14.21 39 VAL B N 1
ATOM 1651 C CA A VAL B 1 41 ? 41.552 11.965 25.114 0.50 13.77 39 VAL B CA 1
ATOM 1652 C CA B VAL B 1 41 ? 41.542 11.909 25.157 0.50 13.84 39 VAL B CA 1
ATOM 1653 C C . VAL B 1 41 ? 41.700 10.765 24.181 1.00 13.80 39 VAL B C 1
ATOM 1654 O O . VAL B 1 41 ? 40.715 10.206 23.749 1.00 13.75 39 VAL B O 1
ATOM 1661 N N . ALA B 1 42 ? 42.934 10.361 23.896 1.00 12.45 40 ALA B N 1
ATOM 1662 C CA . ALA B 1 42 ? 43.118 9.151 23.105 1.00 13.24 40 ALA B CA 1
ATOM 1663 C C . ALA B 1 42 ? 44.446 8.526 23.495 1.00 13.26 40 ALA B C 1
ATOM 1664 O O . ALA B 1 42 ? 45.463 9.208 23.545 1.00 12.86 40 ALA B O 1
ATOM 1666 N N . VAL B 1 43 ? 44.442 7.219 23.786 1.00 13.77 41 VAL B N 1
ATOM 1667 C CA . VAL B 1 43 ? 45.670 6.528 24.085 1.00 13.44 41 VAL B CA 1
ATOM 1668 C C . VAL B 1 43 ? 45.515 5.094 23.572 1.00 13.24 41 VAL B C 1
ATOM 1669 O O . VAL B 1 43 ? 44.426 4.538 23.569 1.00 13.22 41 VAL B O 1
ATOM 1673 N N . ASN B 1 44 ? 46.617 4.520 23.127 1.00 13.08 42 ASN B N 1
ATOM 1674 C CA . ASN B 1 44 ? 46.600 3.197 22.518 1.00 12.22 42 ASN B CA 1
ATOM 1675 C C . ASN B 1 44 ? 47.250 2.135 23.387 1.00 12.27 42 ASN B C 1
ATOM 1676 O O . ASN B 1 44 ? 47.747 2.410 24.503 1.00 12.36 42 ASN B O 1
ATOM 1681 N N . ALA B 1 45 ? 47.214 0.903 22.893 1.00 11.84 43 ALA B N 1
ATOM 1682 C CA . ALA B 1 45 ? 47.695 -0.220 23.681 1.00 11.86 43 ALA B CA 1
ATOM 1683 C C . ALA B 1 45 ? 49.187 -0.108 24.014 1.00 11.62 43 ALA B C 1
ATOM 1684 O O . ALA B 1 45 ? 49.621 -0.522 25.101 1.00 12.15 43 ALA B O 1
ATOM 1686 N N . ALA B 1 46 ? 49.973 0.352 23.061 1.00 11.75 44 ALA B N 1
ATOM 1687 C CA . ALA B 1 46 ? 51.401 0.602 23.273 1.00 11.75 44 ALA B CA 1
ATOM 1688 C C . ALA B 1 46 ? 51.580 1.574 24.427 1.00 11.69 44 ALA B C 1
ATOM 1689 O O . ALA B 1 46 ? 52.340 1.296 25.351 1.00 12.21 44 ALA B O 1
ATOM 1691 N N . TYR B 1 47 ? 50.873 2.680 24.426 1.00 11.90 45 TYR B N 1
ATOM 1692 C CA A TYR B 1 47 ? 50.991 3.643 25.536 0.50 12.46 45 TYR B CA 1
ATOM 1693 C CA B TYR B 1 47 ? 50.999 3.636 25.523 0.50 12.46 45 TYR B CA 1
ATOM 1694 C C . TYR B 1 47 ? 50.681 2.946 26.854 1.00 12.87 45 TYR B C 1
ATOM 1695 O O . TYR B 1 47 ? 51.485 2.989 27.807 1.00 13.42 45 TYR B O 1
ATOM 1712 N N . ARG B 1 48 ? 49.550 2.272 26.925 1.00 13.15 46 ARG B N 1
ATOM 1713 C CA A ARG B 1 48 ? 49.124 1.697 28.189 0.50 13.09 46 ARG B CA 1
ATOM 1714 C CA B ARG B 1 48 ? 49.111 1.660 28.175 0.50 13.39 46 ARG B CA 1
ATOM 1715 C C . ARG B 1 48 ? 50.037 0.559 28.627 1.00 13.60 46 ARG B C 1
ATOM 1716 O O . ARG B 1 48 ? 50.177 0.291 29.834 1.00 15.82 46 ARG B O 1
ATOM 1731 N N . GLY B 1 49 ? 50.675 -0.104 27.682 1.00 12.49 47 GLY B N 1
ATOM 1732 C CA . GLY B 1 49 ? 51.587 -1.180 27.999 1.00 12.54 47 GLY B CA 1
ATOM 1733 C C . GLY B 1 49 ? 52.879 -0.672 28.616 1.00 12.80 47 GLY B C 1
ATOM 1734 O O . GLY B 1 49 ? 53.445 -1.313 29.526 1.00 13.93 47 GLY B O 1
ATOM 1735 N N . PHE B 1 50 ? 53.350 0.451 28.094 1.00 12.66 48 PHE B N 1
ATOM 1736 C CA . PHE B 1 50 ? 54.590 1.059 28.634 1.00 13.61 48 PHE B CA 1
ATOM 1737 C C . PHE B 1 50 ? 54.339 1.825 29.945 1.00 14.00 48 PHE B C 1
ATOM 1738 O O . PHE B 1 50 ? 55.212 1.912 30.832 1.00 15.74 48 PHE B O 1
ATOM 1746 N N . SER B 1 51 ? 53.148 2.388 30.074 1.00 13.70 49 SER B N 1
ATOM 1747 C CA . SER B 1 51 ? 52.796 3.212 31.236 1.00 14.91 49 SER B CA 1
ATOM 1748 C C . SER B 1 51 ? 51.380 2.860 31.665 1.00 15.43 49 SER B C 1
ATOM 1749 O O . SER B 1 51 ? 50.437 3.589 31.351 1.00 15.27 49 SER B O 1
ATOM 1752 N N . PRO B 1 52 ? 51.209 1.732 32.368 1.00 16.12 50 PRO B N 1
ATOM 1753 C CA . PRO B 1 52 ? 49.894 1.265 32.779 1.00 18.25 50 PRO B CA 1
ATOM 1754 C C . PRO B 1 52 ? 49.202 2.030 33.899 1.00 19.83 50 PRO B C 1
ATOM 1755 O O . PRO B 1 52 ? 48.161 1.593 34.370 1.00 20.21 50 PRO B O 1
ATOM 1759 N N . LEU B 1 53 ? 49.770 3.158 34.296 1.00 23.16 51 LEU B N 1
ATOM 1760 C CA . LEU B 1 53 ? 49.196 4.022 35.359 1.00 25.05 51 LEU B CA 1
ATOM 1761 C C . LEU B 1 53 ? 47.920 4.781 34.993 1.00 28.12 51 LEU B C 1
ATOM 1762 O O . LEU B 1 53 ? 47.132 5.176 35.856 1.00 29.35 51 LEU B O 1
ATOM 1767 N N . LEU B 1 54 ? 47.669 4.958 33.717 1.00 30.93 52 LEU B N 1
ATOM 1768 C CA . LEU B 1 54 ? 46.477 5.669 33.324 1.00 32.43 52 LEU B CA 1
ATOM 1769 C C . LEU B 1 54 ? 45.224 4.783 33.434 1.00 33.85 52 LEU B C 1
ATOM 1770 O O . LEU B 1 54 ? 45.175 3.732 32.808 1.00 34.76 52 LEU B O 1
ATOM 1775 N N . ASP B 1 55 ? 44.213 5.175 34.223 1.00 35.14 53 ASP B N 1
ATOM 1776 C CA . ASP B 1 55 ? 42.932 4.437 34.186 1.00 34.38 53 ASP B CA 1
ATOM 1777 C C . ASP B 1 55 ? 42.119 4.871 32.935 1.00 35.04 53 ASP B C 1
ATOM 1778 O O . ASP B 1 55 ? 42.577 4.631 31.814 1.00 36.32 53 ASP B O 1
ATOM 1783 N N . THR B 1 56 ? 40.952 5.500 33.075 1.00 32.80 54 THR B N 1
ATOM 1784 C CA . THR B 1 56 ? 40.192 5.862 31.880 1.00 31.18 54 THR B CA 1
ATOM 1785 C C . THR B 1 56 ? 40.716 7.201 31.375 1.00 29.64 54 THR B C 1
ATOM 1786 O O . THR B 1 56 ? 41.336 7.937 32.135 1.00 29.32 54 THR B O 1
ATOM 1790 N N . VAL B 1 57 ? 40.491 7.504 30.095 1.00 26.30 55 VAL B N 1
ATOM 1791 C CA . VAL B 1 57 ? 40.878 8.805 29.558 1.00 23.99 55 VAL B CA 1
ATOM 1792 C C . VAL B 1 57 ? 40.173 9.888 30.323 1.00 22.09 55 VAL B C 1
ATOM 1793 O O . VAL B 1 57 ? 39.227 9.609 31.057 1.00 22.57 55 VAL B O 1
ATOM 1797 N N . GLY B 1 58 ? 40.642 11.122 30.180 1.00 18.96 56 GLY B N 1
ATOM 1798 C CA . GLY B 1 58 ? 39.993 12.260 30.771 1.00 19.14 56 GLY B CA 1
ATOM 1799 C C . GLY B 1 58 ? 40.804 13.064 31.763 1.00 17.95 56 GLY B C 1
ATOM 1800 O O . GLY B 1 58 ? 40.450 14.209 31.999 1.00 18.41 56 GLY B O 1
ATOM 1801 N N . GLN B 1 59 ? 41.843 12.497 32.384 1.00 16.66 57 GLN B N 1
ATOM 1802 C CA . GLN B 1 59 ? 42.622 13.246 33.397 1.00 17.54 57 GLN B CA 1
ATOM 1803 C C . GLN B 1 59 ? 43.633 14.175 32.762 1.00 15.73 57 GLN B C 1
ATOM 1804 O O . GLN B 1 59 ? 44.274 13.793 31.772 1.00 14.17 57 GLN B O 1
ATOM 1810 N N . PRO B 1 60 ? 43.876 15.347 33.381 1.00 13.79 58 PRO B N 1
ATOM 1811 C CA . PRO B 1 60 ? 45.019 16.163 33.014 1.00 14.50 58 PRO B CA 1
ATOM 1812 C C . PRO B 1 60 ? 46.303 15.380 33.174 1.00 14.77 58 PRO B C 1
ATOM 1813 O O . PRO B 1 60 ? 46.493 14.681 34.178 1.00 14.21 58 PRO B O 1
ATOM 1817 N N . ALA B 1 61 ? 47.177 15.473 32.183 1.00 13.70 59 ALA B N 1
ATOM 1818 C CA . ALA B 1 61 ? 48.429 14.691 32.181 1.00 13.97 59 ALA B CA 1
ATOM 1819 C C . ALA B 1 61 ? 49.255 14.980 33.454 1.00 14.01 59 ALA B C 1
ATOM 1820 O O . ALA B 1 61 ? 49.854 14.069 34.028 1.00 14.61 59 ALA B O 1
ATOM 1822 N N . ARG B 1 62 ? 49.237 16.229 33.914 1.00 14.55 60 ARG B N 1
ATOM 1823 C CA . ARG B 1 62 ? 50.006 16.606 35.097 1.00 14.76 60 ARG B CA 1
ATOM 1824 C C . ARG B 1 62 ? 49.612 15.809 36.340 1.00 15.27 60 ARG B C 1
ATOM 1825 O O . ARG B 1 62 ? 50.386 15.716 37.310 1.00 15.68 60 ARG B O 1
ATOM 1833 N N . GLU B 1 63 ? 48.376 15.315 36.385 1.00 15.50 61 GLU B N 1
ATOM 1834 C CA . GLU B 1 63 ? 47.940 14.571 37.567 1.00 16.80 61 GLU B CA 1
ATOM 1835 C C . GLU B 1 63 ? 48.536 13.175 37.568 1.00 17.50 61 GLU B C 1
ATOM 1836 O O . GLU B 1 63 ? 48.671 12.541 38.636 1.00 18.29 61 GLU B O 1
ATOM 1842 N N . VAL B 1 64 ? 48.865 12.688 36.377 1.00 15.87 62 VAL B N 1
ATOM 1843 C CA . VAL B 1 64 ? 49.411 11.337 36.217 1.00 16.06 62 VAL B CA 1
ATOM 1844 C C . VAL B 1 64 ? 50.911 11.324 36.344 1.00 15.68 62 VAL B C 1
ATOM 1845 O O . VAL B 1 64 ? 51.474 10.419 36.955 1.00 15.74 62 VAL B O 1
ATOM 1849 N N . TYR B 1 65 ? 51.562 12.377 35.851 1.00 15.64 63 TYR B N 1
ATOM 1850 C CA . TYR B 1 65 ? 53.037 12.469 35.917 1.00 14.52 63 TYR B CA 1
ATOM 1851 C C . TYR B 1 65 ? 53.442 13.794 36.503 1.00 13.71 63 TYR B C 1
ATOM 1852 O O . TYR B 1 65 ? 53.964 14.672 35.816 1.00 13.87 63 TYR B O 1
ATOM 1861 N N . PRO B 1 66 ? 53.159 13.976 37.805 1.00 13.35 64 PRO B N 1
ATOM 1862 C CA . PRO B 1 66 ? 53.365 15.305 38.367 1.00 13.58 64 PRO B CA 1
ATOM 1863 C C . PRO B 1 66 ? 54.824 15.781 38.406 1.00 13.37 64 PRO B C 1
ATOM 1864 O O . PRO B 1 66 ? 55.071 16.991 38.373 1.00 13.96 64 PRO B O 1
ATOM 1868 N N . GLU B 1 67 ? 55.760 14.846 38.471 1.00 13.46 65 GLU B N 1
ATOM 1869 C CA . GLU B 1 67 ? 57.163 15.205 38.625 1.00 12.68 65 GLU B CA 1
ATOM 1870 C C . GLU B 1 67 ? 57.659 15.966 37.425 1.00 13.18 65 GLU B C 1
ATOM 1871 O O . GLU B 1 67 ? 58.667 16.666 37.505 1.00 13.30 65 GLU B O 1
ATOM 1877 N N . LEU B 1 68 ? 57.002 15.771 36.278 1.00 12.22 66 LEU B N 1
ATOM 1878 C CA . LEU B 1 68 ? 57.461 16.402 35.043 1.00 12.60 66 LEU B CA 1
ATOM 1879 C C . LEU B 1 68 ? 57.234 17.914 35.038 1.00 13.67 66 LEU B C 1
ATOM 1880 O O . LEU B 1 68 ? 57.720 18.595 34.153 1.00 13.12 66 LEU B O 1
ATOM 1885 N N . GLU B 1 69 ? 56.537 18.441 36.049 1.00 12.73 67 GLU B N 1
ATOM 1886 C CA . GLU B 1 69 ? 56.476 19.884 36.273 1.00 13.50 67 GLU B CA 1
ATOM 1887 C C . GLU B 1 69 ? 57.813 20.499 36.624 1.00 14.50 67 GLU B C 1
ATOM 1888 O O . GLU B 1 69 ? 57.995 21.729 36.474 1.00 15.23 67 GLU B O 1
ATOM 1894 N N . GLY B 1 70 ? 58.750 19.651 37.055 1.00 14.67 68 GLY B N 1
ATOM 1895 C CA . GLY B 1 70 ? 60.106 20.082 37.319 1.00 14.98 68 GLY B CA 1
ATOM 1896 C C . GLY B 1 70 ? 61.033 19.905 36.145 1.00 15.88 68 GLY B C 1
ATOM 1897 O O . GLY B 1 70 ? 62.223 20.142 36.273 1.00 17.85 68 GLY B O 1
ATOM 1898 N N . GLN B 1 71 ? 60.502 19.441 35.010 1.00 15.62 69 GLN B N 1
ATOM 1899 C CA . GLN B 1 71 ? 61.323 19.011 33.896 1.00 16.64 69 GLN B CA 1
ATOM 1900 C C . GLN B 1 71 ? 60.790 19.563 32.572 1.00 17.76 69 GLN B C 1
ATOM 1901 O O . GLN B 1 71 ? 60.972 18.955 31.551 1.00 20.72 69 GLN B O 1
ATOM 1907 N N . GLN B 1 72 ? 60.186 20.741 32.619 1.00 18.58 70 GLN B N 1
ATOM 1908 C CA . GLN B 1 72 ? 59.873 21.515 31.405 1.00 20.05 70 GLN B CA 1
ATOM 1909 C C . GLN B 1 72 ? 58.698 21.001 30.595 1.00 19.18 70 GLN B C 1
ATOM 1910 O O . GLN B 1 72 ? 58.269 21.657 29.677 1.00 19.27 70 GLN B O 1
ATOM 1916 N N . ILE B 1 73 ? 58.155 19.846 30.939 1.00 17.51 71 ILE B N 1
ATOM 1917 C CA . ILE B 1 73 ? 57.230 19.177 30.027 1.00 16.68 71 ILE B CA 1
ATOM 1918 C C . ILE B 1 73 ? 55.910 19.944 29.830 1.00 13.85 71 ILE B C 1
ATOM 1919 O O . ILE B 1 73 ? 55.450 20.083 28.687 1.00 12.66 71 ILE B O 1
ATOM 1924 N N . TYR B 1 74 ? 55.306 20.407 30.908 1.00 14.47 72 TYR B N 1
ATOM 1925 C CA . TYR B 1 74 ? 53.970 21.043 30.815 1.00 14.38 72 TYR B CA 1
ATOM 1926 C C . TYR B 1 74 ? 54.117 22.458 30.292 1.00 15.03 72 TYR B C 1
ATOM 1927 O O . TYR B 1 74 ? 53.245 22.944 29.560 1.00 13.04 72 TYR B O 1
ATOM 1936 N N . GLU B 1 75 ? 55.254 23.088 30.584 1.00 15.62 73 GLU B N 1
ATOM 1937 C CA A GLU B 1 75 ? 55.554 24.368 29.957 0.50 15.29 73 GLU B CA 1
ATOM 1938 C CA B GLU B 1 75 ? 55.615 24.364 29.971 0.50 16.03 73 GLU B CA 1
ATOM 1939 C C . GLU B 1 75 ? 55.663 24.186 28.429 1.00 14.90 73 GLU B C 1
ATOM 1940 O O . GLU B 1 75 ? 55.125 24.992 27.657 1.00 14.96 73 GLU B O 1
ATOM 1951 N N . MET B 1 76 ? 56.315 23.119 27.987 1.00 15.38 74 MET B N 1
ATOM 1952 C CA A MET B 1 76 ? 56.430 22.786 26.560 0.25 15.20 74 MET B CA 1
ATOM 1953 C CA B MET B 1 76 ? 56.446 22.783 26.574 0.75 15.03 74 MET B CA 1
ATOM 1954 C C . MET B 1 76 ? 55.073 22.538 25.926 1.00 15.48 74 MET B C 1
ATOM 1955 O O . MET B 1 76 ? 54.762 23.085 24.852 1.00 15.42 74 MET B O 1
ATOM 1964 N N . LEU B 1 77 ? 54.259 21.707 26.560 1.00 14.02 75 LEU B N 1
ATOM 1965 C CA . LEU B 1 77 ? 52.947 21.419 26.018 1.00 13.79 75 LEU B CA 1
ATOM 1966 C C . LEU B 1 77 ? 52.106 22.663 25.966 1.00 13.50 75 LEU B C 1
ATOM 1967 O O . LEU B 1 77 ? 51.360 22.897 25.006 1.00 12.80 75 LEU B O 1
ATOM 1972 N N . ASP B 1 78 ? 52.196 23.475 26.992 1.00 11.50 76 ASP B N 1
ATOM 1973 C CA . ASP B 1 78 ? 51.447 24.727 26.968 1.00 12.44 76 ASP B CA 1
ATOM 1974 C C . ASP B 1 78 ? 51.848 25.546 25.773 1.00 12.94 76 ASP B C 1
ATOM 1975 O O . ASP B 1 78 ? 51.012 26.141 25.111 1.00 13.70 76 ASP B O 1
ATOM 1980 N N . ARG B 1 79 ? 53.137 25.625 25.470 1.00 14.07 77 ARG B N 1
ATOM 1981 C CA A ARG B 1 79 ? 53.608 26.417 24.329 0.50 14.19 77 ARG B CA 1
ATOM 1982 C CA B ARG B 1 79 ? 53.529 26.492 24.353 0.50 13.71 77 ARG B CA 1
ATOM 1983 C C . ARG B 1 79 ? 53.016 25.953 23.003 1.00 13.37 77 ARG B C 1
ATOM 1984 O O . ARG B 1 79 ? 52.612 26.740 22.153 1.00 13.91 77 ARG B O 1
ATOM 1999 N N . VAL B 1 80 ? 52.963 24.641 22.822 1.00 13.60 78 VAL B N 1
ATOM 2000 C CA . VAL B 1 80 ? 52.413 24.077 21.615 1.00 12.54 78 VAL B CA 1
ATOM 2001 C C . VAL B 1 80 ? 50.929 24.444 21.519 1.00 12.05 78 VAL B C 1
ATOM 2002 O O . VAL B 1 80 ? 50.446 24.851 20.462 1.00 13.84 78 VAL B O 1
ATOM 2006 N N . TYR B 1 81 ? 50.222 24.335 22.633 1.00 11.61 79 TYR B N 1
ATOM 2007 C CA . TYR B 1 81 ? 48.780 24.569 22.683 1.00 10.54 79 TYR B CA 1
ATOM 2008 C C . TYR B 1 81 ? 48.455 26.037 22.462 1.00 12.11 79 TYR B C 1
ATOM 2009 O O . TYR B 1 81 ? 47.453 26.390 21.837 1.00 12.94 79 TYR B O 1
ATOM 2018 N N . GLN B 1 82 ? 49.308 26.895 22.983 1.00 12.45 80 GLN B N 1
ATOM 2019 C CA . GLN B 1 82 ? 49.061 28.353 22.910 1.00 12.08 80 GLN B CA 1
ATOM 2020 C C . GLN B 1 82 ? 49.472 28.934 21.567 1.00 12.68 80 GLN B C 1
ATOM 2021 O O . GLN B 1 82 ? 48.698 29.680 20.941 1.00 14.48 80 GLN B O 1
ATOM 2027 N N . THR B 1 83 ? 50.668 28.577 21.102 1.00 10.97 81 THR B N 1
ATOM 2028 C CA . THR B 1 83 ? 51.258 29.212 19.928 1.00 12.46 81 THR B CA 1
ATOM 2029 C C . THR B 1 83 ? 51.094 28.446 18.658 1.00 12.86 81 THR B C 1
ATOM 2030 O O . THR B 1 83 ? 51.315 28.999 17.578 1.00 13.02 81 THR B O 1
ATOM 2034 N N . GLY B 1 84 ? 50.768 27.168 18.766 1.00 12.52 82 GLY B N 1
ATOM 2035 C CA . GLY B 1 84 ? 50.708 26.322 17.607 1.00 13.56 82 GLY B CA 1
ATOM 2036 C C . GLY B 1 84 ? 52.055 25.874 17.097 1.00 14.50 82 GLY B C 1
ATOM 2037 O O . GLY B 1 84 ? 52.100 25.131 16.107 1.00 15.75 82 GLY B O 1
ATOM 2038 N N . GLU B 1 85 ? 53.142 26.260 17.743 1.00 13.60 83 GLU B N 1
ATOM 2039 C CA A GLU B 1 85 ? 54.467 25.858 17.302 0.50 14.23 83 GLU B CA 1
ATOM 2040 C CA B GLU B 1 85 ? 54.477 25.868 17.308 0.50 14.18 83 GLU B CA 1
ATOM 2041 C C . GLU B 1 85 ? 54.776 24.430 17.766 1.00 13.35 83 GLU B C 1
ATOM 2042 O O . GLU B 1 85 ? 54.823 24.175 18.977 1.00 12.76 83 GLU B O 1
ATOM 2053 N N . PRO B 1 86 ? 54.980 23.490 16.812 1.00 13.18 84 PRO B N 1
ATOM 2054 C CA . PRO B 1 86 ? 55.236 22.135 17.199 1.00 13.19 84 PRO B CA 1
ATOM 2055 C C . PRO B 1 86 ? 56.604 22.013 17.815 1.00 13.72 84 PRO B C 1
ATOM 2056 O O . PRO B 1 86 ? 57.462 22.882 17.609 1.00 14.02 84 PRO B O 1
ATOM 2060 N N . GLN B 1 87 ? 56.835 20.913 18.523 1.00 13.98 85 GLN B N 1
ATOM 2061 C CA . GLN B 1 87 ? 58.115 20.706 19.171 1.00 15.07 85 GLN B CA 1
ATOM 2062 C C . GLN B 1 87 ? 58.507 19.260 19.075 1.00 15.50 85 GLN B C 1
ATOM 2063 O O . GLN B 1 87 ? 57.651 18.385 18.898 1.00 15.94 85 GLN B O 1
ATOM 2069 N N . SER B 1 88 ? 59.794 18.995 19.190 1.00 14.53 86 SER B N 1
ATOM 2070 C CA . SER B 1 88 ? 60.262 17.616 19.218 1.00 14.39 86 SER B CA 1
ATOM 2071 C C . SER B 1 88 ? 61.390 17.483 20.212 1.00 15.46 86 SER B C 1
ATOM 2072 O O . SER B 1 88 ? 61.915 18.471 20.717 1.00 15.55 86 SER B O 1
ATOM 2075 N N . GLY B 1 89 ? 61.742 16.247 20.510 1.00 15.08 87 GLY B N 1
ATOM 2076 C CA . GLY B 1 89 ? 62.877 15.993 21.377 1.00 14.28 87 GLY B CA 1
ATOM 2077 C C . GLY B 1 89 ? 63.569 14.717 20.987 1.00 13.88 87 GLY B C 1
ATOM 2078 O O . GLY B 1 89 ? 62.936 13.781 20.507 1.00 14.41 87 GLY B O 1
ATOM 2079 N N . SER B 1 90 ? 64.880 14.705 21.197 1.00 13.31 88 SER B N 1
ATOM 2080 C CA . SER B 1 90 ? 65.704 13.538 20.958 1.00 13.47 88 SER B CA 1
ATOM 2081 C C . SER B 1 90 ? 66.365 13.140 22.278 1.00 12.65 88 SER B C 1
ATOM 2082 O O . SER B 1 90 ? 67.097 13.931 22.890 1.00 12.77 88 SER B O 1
ATOM 2085 N N . GLU B 1 91 ? 66.088 11.933 22.713 1.00 12.25 89 GLU B N 1
ATOM 2086 C CA . GLU B 1 91 ? 66.612 11.373 23.948 1.00 12.41 89 GLU B CA 1
ATOM 2087 C C . GLU B 1 91 ? 66.451 12.320 25.155 1.00 12.32 89 GLU B C 1
ATOM 2088 O O . GLU B 1 91 ? 67.374 12.489 25.950 1.00 13.86 89 GLU B O 1
ATOM 2094 N N . TRP B 1 92 ? 65.277 12.934 25.311 1.00 12.32 90 TRP B N 1
ATOM 2095 C CA . TRP B 1 92 ? 64.992 13.674 26.528 1.00 12.78 90 TRP B CA 1
ATOM 2096 C C . TRP B 1 92 ? 64.946 12.717 27.709 1.00 13.50 90 TRP B C 1
ATOM 2097 O O . TRP B 1 92 ? 64.216 11.717 27.679 1.00 13.50 90 TRP B O 1
ATOM 2108 N N . ARG B 1 93 ? 65.710 13.026 28.757 1.00 13.18 91 ARG B N 1
ATOM 2109 C CA . ARG B 1 93 ? 65.865 12.185 29.944 1.00 14.28 91 ARG B CA 1
ATOM 2110 C C . ARG B 1 93 ? 64.928 12.713 31.014 1.00 15.07 91 ARG B C 1
ATOM 2111 O O . ARG B 1 93 ? 65.142 13.810 31.545 1.00 17.39 91 ARG B O 1
ATOM 2119 N N . LEU B 1 94 ? 63.889 11.930 31.331 1.00 14.61 92 LEU B N 1
ATOM 2120 C CA . LEU B 1 94 ? 62.800 12.341 32.217 1.00 14.96 92 LEU B CA 1
ATOM 2121 C C . LEU B 1 94 ? 62.567 11.371 33.353 1.00 15.47 92 LEU B C 1
ATOM 2122 O O . LEU B 1 94 ? 62.604 10.154 33.154 1.00 13.76 92 LEU B O 1
ATOM 2127 N N . GLN B 1 95 ? 62.279 11.921 34.532 1.00 16.19 93 GLN B N 1
ATOM 2128 C CA . GLN B 1 95 ? 62.115 11.104 35.729 1.00 17.05 93 GLN B CA 1
ATOM 2129 C C . GLN B 1 95 ? 60.713 11.269 36.297 1.00 16.93 93 GLN B C 1
ATOM 2130 O O . GLN B 1 95 ? 60.267 12.355 36.663 1.00 17.36 93 GLN B O 1
ATOM 2136 N N . THR B 1 96 ? 59.977 10.172 36.302 1.00 14.92 94 THR B N 1
ATOM 2137 C CA . THR B 1 96 ? 58.666 10.113 36.932 1.00 14.90 94 THR B CA 1
ATOM 2138 C C . THR B 1 96 ? 58.379 8.619 37.150 1.00 15.24 94 THR B C 1
ATOM 2139 O O . THR B 1 96 ? 59.242 7.812 36.907 1.00 13.80 94 THR B O 1
ATOM 2143 N N . ASP B 1 97 ? 57.211 8.315 37.695 1.00 14.27 95 ASP B N 1
ATOM 2144 C CA . ASP B 1 97 ? 56.739 6.943 37.884 1.00 14.39 95 ASP B CA 1
ATOM 2145 C C . ASP B 1 97 ? 55.904 6.618 36.687 1.00 15.62 95 ASP B C 1
ATOM 2146 O O . ASP B 1 97 ? 54.856 7.199 36.475 1.00 17.11 95 ASP B O 1
ATOM 2151 N N . TYR B 1 98 ? 56.358 5.645 35.898 1.00 14.35 96 TYR B N 1
ATOM 2152 C CA . TYR B 1 98 ? 55.712 5.295 34.660 1.00 13.97 96 TYR B CA 1
ATOM 2153 C C . TYR B 1 98 ? 54.786 4.084 34.786 1.00 15.03 96 TYR B C 1
ATOM 2154 O O . TYR B 1 98 ? 53.769 4.000 34.106 1.00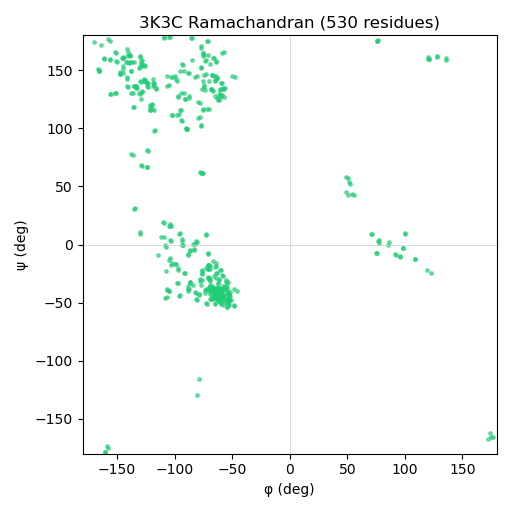 14.85 96 TYR B O 1
ATOM 2163 N N . ASP B 1 99 ? 55.140 3.132 35.652 1.00 14.69 97 ASP B N 1
ATOM 2164 C CA . ASP B 1 99 ? 54.384 1.897 35.762 1.00 14.78 97 ASP B CA 1
ATOM 2165 C C . ASP B 1 99 ? 53.979 1.496 37.185 1.00 15.06 97 ASP B C 1
ATOM 2166 O O . ASP B 1 99 ? 53.430 0.393 37.381 1.00 14.97 97 ASP B O 1
ATOM 2171 N N . GLY B 1 100 ? 54.136 2.374 38.168 1.00 15.24 98 GLY B N 1
ATOM 2172 C CA . GLY B 1 100 ? 53.853 2.004 39.555 1.00 15.17 98 GLY B CA 1
ATOM 2173 C C . GLY B 1 100 ? 55.004 1.326 40.290 1.00 15.51 98 GLY B C 1
ATOM 2174 O O . GLY B 1 100 ? 54.864 0.981 41.462 1.00 16.88 98 GLY B O 1
ATOM 2175 N N . SER B 1 101 ? 56.141 1.124 39.624 1.00 14.11 99 SER B N 1
ATOM 2176 C CA . SER B 1 101 ? 57.303 0.562 40.293 1.00 14.08 99 SER B CA 1
ATOM 2177 C C . SER B 1 101 ? 58.177 1.594 40.986 1.00 13.69 99 SER B C 1
ATOM 2178 O O . SER B 1 101 ? 59.145 1.217 41.635 1.00 15.15 99 SER B O 1
ATOM 2181 N N . GLY B 1 102 ? 57.865 2.881 40.822 1.00 14.62 100 GLY B N 1
ATOM 2182 C CA . GLY B 1 102 ? 58.643 3.952 41.423 1.00 14.05 100 GLY B CA 1
ATOM 2183 C C . GLY B 1 102 ? 59.222 4.901 40.413 1.00 14.55 100 GLY B C 1
ATOM 2184 O O . GLY B 1 102 ? 59.339 4.585 39.220 1.00 14.41 100 GLY B O 1
ATOM 2185 N N . VAL B 1 103 ? 59.574 6.086 40.876 1.00 15.23 101 VAL B N 1
ATOM 2186 C CA . VAL B 1 103 ? 60.217 7.066 40.016 1.00 14.16 101 VAL B CA 1
ATOM 2187 C C . VAL B 1 103 ? 61.504 6.522 39.426 1.00 14.97 101 VAL B C 1
ATOM 2188 O O . VAL B 1 103 ? 62.331 5.894 40.132 1.00 15.77 101 VAL B O 1
ATOM 2192 N N . GLU B 1 104 ? 61.670 6.718 38.121 1.00 14.91 102 GLU B N 1
ATOM 2193 C CA . GLU B 1 104 ? 62.830 6.222 37.406 1.00 15.57 102 GLU B CA 1
ATOM 2194 C C . GLU B 1 104 ? 63.092 7.147 36.221 1.00 14.74 102 GLU B C 1
ATOM 2195 O O . GLU B 1 104 ? 62.261 7.954 35.835 1.00 15.43 102 GLU B O 1
ATOM 2201 N N . GLU B 1 105 ? 64.280 6.987 35.662 1.00 15.23 103 GLU B N 1
ATOM 2202 C CA A GLU B 1 105 ? 64.731 7.730 34.495 0.50 15.66 103 GLU B CA 1
ATOM 2203 C CA B GLU B 1 105 ? 64.673 7.772 34.489 0.50 15.43 103 GLU B CA 1
ATOM 2204 C C . GLU B 1 105 ? 64.441 6.965 33.211 1.00 15.53 103 GLU B C 1
ATOM 2205 O O . GLU B 1 105 ? 64.836 5.815 33.100 1.00 16.80 103 GLU B O 1
ATOM 2216 N N . ARG B 1 106 ? 63.769 7.590 32.255 1.00 14.48 104 ARG B N 1
ATOM 2217 C CA . ARG B 1 106 ? 63.573 7.057 30.929 1.00 14.23 104 ARG B CA 1
ATOM 2218 C C . ARG B 1 106 ? 63.993 8.089 29.919 1.00 14.17 104 ARG B C 1
ATOM 2219 O O . ARG B 1 106 ? 64.030 9.266 30.212 1.00 14.29 104 ARG B O 1
ATOM 2227 N N . TYR B 1 107 ? 64.293 7.623 28.710 1.00 13.30 105 TYR B N 1
ATOM 2228 C CA . TYR B 1 107 ? 64.684 8.506 27.607 1.00 12.87 105 TYR B CA 1
ATOM 2229 C C . TYR B 1 107 ? 63.699 8.388 26.477 1.00 11.80 105 TYR B C 1
ATOM 2230 O O . TYR B 1 107 ? 63.258 7.272 26.151 1.00 12.16 105 TYR B O 1
ATOM 2239 N N . PHE B 1 108 ? 63.367 9.534 25.882 1.00 11.69 106 PHE B N 1
ATOM 2240 C CA . PHE B 1 108 ? 62.292 9.623 24.897 1.00 12.77 106 PHE B CA 1
ATOM 2241 C C . PHE B 1 108 ? 62.675 10.445 23.702 1.00 12.66 106 PHE B C 1
ATOM 2242 O O . PHE B 1 108 ? 63.277 11.536 23.848 1.00 12.29 106 PHE B O 1
ATOM 2250 N N . ASP B 1 109 ? 62.325 9.935 22.530 1.00 11.56 107 ASP B N 1
ATOM 2251 C CA . ASP B 1 109 ? 62.217 10.752 21.334 1.00 12.53 107 ASP B CA 1
ATOM 2252 C C . ASP B 1 109 ? 60.723 11.064 21.182 1.00 13.77 107 ASP B C 1
ATOM 2253 O O . ASP B 1 109 ? 59.888 10.191 21.428 1.00 14.58 107 ASP B O 1
ATOM 2258 N N . PHE B 1 110 ? 60.381 12.256 20.759 1.00 13.28 108 PHE B N 1
ATOM 2259 C CA . PHE B 1 110 ? 58.966 12.572 20.543 1.00 13.68 108 PHE B CA 1
ATOM 2260 C C . PHE B 1 110 ? 58.801 13.699 19.558 1.00 13.43 108 PHE B C 1
ATOM 2261 O O . PHE B 1 110 ? 59.712 14.499 19.311 1.00 12.69 108 PHE B O 1
ATOM 2269 N N . VAL B 1 111 ? 57.604 13.755 18.986 1.00 13.05 109 VAL B N 1
ATOM 2270 C CA . VAL B 1 111 ? 57.154 14.902 18.221 1.00 13.64 109 VAL B CA 1
ATOM 2271 C C . VAL B 1 111 ? 55.744 15.228 18.716 1.00 13.75 109 VAL B C 1
ATOM 2272 O O . VAL B 1 111 ? 54.940 14.324 18.886 1.00 13.05 109 VAL B O 1
ATOM 2276 N N . VAL B 1 112 ? 55.482 16.524 18.956 1.00 14.50 110 VAL B N 1
ATOM 2277 C CA . VAL B 1 112 ? 54.183 17.010 19.422 1.00 14.31 110 VAL B CA 1
ATOM 2278 C C . VAL B 1 112 ? 53.695 18.142 18.533 1.00 14.19 110 VAL B C 1
ATOM 2279 O O . VAL B 1 112 ? 54.446 19.105 18.256 1.00 13.60 110 VAL B O 1
ATOM 2283 N N . THR B 1 113 ? 52.448 18.046 18.092 1.00 13.38 111 THR B N 1
ATOM 2284 C CA . THR B 1 113 ? 51.853 19.075 17.236 1.00 12.67 111 THR B CA 1
ATOM 2285 C C . THR B 1 113 ? 50.511 19.509 17.822 1.00 12.75 111 THR B C 1
ATOM 2286 O O . THR B 1 113 ? 49.870 18.738 18.544 1.00 13.03 111 THR B O 1
ATOM 2290 N N . PRO B 1 114 ? 50.091 20.722 17.505 1.00 12.35 112 PRO B N 1
ATOM 2291 C CA . PRO B 1 114 ? 48.769 21.128 17.869 1.00 12.51 112 PRO B CA 1
ATOM 2292 C C . PRO B 1 114 ? 47.684 20.518 17.010 1.00 14.06 112 PRO B C 1
ATOM 2293 O O . PRO B 1 114 ? 47.955 19.956 15.930 1.00 13.90 112 PRO B O 1
ATOM 2297 N N . ARG B 1 115 ? 46.454 20.614 17.504 1.00 13.06 113 ARG B N 1
ATOM 2298 C CA . ARG B 1 115 ? 45.266 20.145 16.797 1.00 14.15 113 ARG B CA 1
ATOM 2299 C C . ARG B 1 115 ? 44.239 21.265 16.788 1.00 15.13 113 ARG B C 1
ATOM 2300 O O . ARG B 1 115 ? 43.905 21.796 17.826 1.00 14.68 113 ARG B O 1
ATOM 2308 N N . ARG B 1 116 ? 43.778 21.617 15.580 1.00 15.54 114 ARG B N 1
ATOM 2309 C CA . ARG B 1 116 ? 42.873 22.690 15.398 1.00 16.88 114 ARG B CA 1
ATOM 2310 C C . ARG B 1 116 ? 41.433 22.280 15.153 1.00 17.55 114 ARG B C 1
ATOM 2311 O O . ARG B 1 116 ? 41.144 21.320 14.450 1.00 19.44 114 ARG B O 1
ATOM 2319 N N . ARG B 1 117 ? 40.527 23.082 15.684 1.00 20.85 115 ARG B N 1
ATOM 2320 C CA . ARG B 1 117 ? 39.131 22.901 15.380 1.00 22.56 115 ARG B CA 1
ATOM 2321 C C . ARG B 1 117 ? 38.816 23.654 14.081 1.00 23.35 115 ARG B C 1
ATOM 2322 O O . ARG B 1 117 ? 39.687 24.300 13.498 1.00 22.16 115 ARG B O 1
ATOM 2330 N N . ALA B 1 118 ? 37.572 23.556 13.626 1.00 25.28 116 ALA B N 1
ATOM 2331 C CA . ALA B 1 118 ? 37.162 24.132 12.330 1.00 25.49 116 ALA B CA 1
ATOM 2332 C C . ALA B 1 118 ? 37.534 25.604 12.165 1.00 26.10 116 ALA B C 1
ATOM 2333 O O . ALA B 1 118 ? 37.966 26.021 11.082 1.00 27.66 116 ALA B O 1
ATOM 2335 N N . ASP B 1 119 ? 37.364 26.385 13.222 1.00 25.64 117 ASP B N 1
ATOM 2336 C CA . ASP B 1 119 ? 37.588 27.829 13.149 1.00 25.10 117 ASP B CA 1
ATOM 2337 C C . ASP B 1 119 ? 39.051 28.215 13.259 1.00 24.35 117 ASP B C 1
ATOM 2338 O O . ASP B 1 119 ? 39.369 29.398 13.285 1.00 24.99 117 ASP B O 1
ATOM 2343 N N . GLY B 1 120 ? 39.937 27.229 13.346 1.00 22.87 118 GLY B N 1
ATOM 2344 C CA . GLY B 1 120 ? 41.369 27.503 13.368 1.00 21.89 118 GLY B CA 1
ATOM 2345 C C . GLY B 1 120 ? 41.962 27.578 14.759 1.00 20.98 118 GLY B C 1
ATOM 2346 O O . GLY B 1 120 ? 43.180 27.619 14.897 1.00 20.49 118 GLY B O 1
ATOM 2347 N N . SER B 1 121 ? 41.120 27.587 15.797 1.00 19.84 119 SER B N 1
ATOM 2348 C CA . SER B 1 121 ? 41.619 27.621 17.181 1.00 18.20 119 SER B CA 1
ATOM 2349 C C . SER B 1 121 ? 42.109 26.257 17.599 1.00 17.39 119 SER B C 1
ATOM 2350 O O . SER B 1 121 ? 41.635 25.248 17.086 1.00 17.29 119 SER B O 1
ATOM 2353 N N . ILE B 1 122 ? 43.069 26.248 18.524 1.00 15.65 120 ILE B N 1
ATOM 2354 C CA . ILE B 1 122 ? 43.732 25.013 18.937 1.00 14.03 120 ILE B CA 1
ATOM 2355 C C . ILE B 1 122 ? 42.919 24.380 20.059 1.00 15.19 120 ILE B C 1
ATOM 2356 O O . ILE B 1 122 ? 42.586 25.049 21.042 1.00 14.85 120 ILE B O 1
ATOM 2361 N N . GLU B 1 123 ? 42.558 23.105 19.862 1.00 14.41 121 GLU B N 1
ATOM 2362 C CA . GLU B 1 123 ? 41.746 22.348 20.811 1.00 14.36 121 GLU B CA 1
ATOM 2363 C C . GLU B 1 123 ? 42.550 21.346 21.647 1.00 14.37 121 GLU B C 1
ATOM 2364 O O . GLU B 1 123 ? 42.039 20.839 22.625 1.00 13.41 121 GLU B O 1
ATOM 2370 N N . GLY B 1 124 ? 43.797 21.118 21.261 1.00 13.09 122 GLY B N 1
ATOM 2371 C CA . GLY B 1 124 ? 44.633 20.146 21.951 1.00 13.14 122 GLY B CA 1
ATOM 2372 C C . GLY B 1 124 ? 45.918 19.936 21.209 1.00 13.65 122 GLY B C 1
ATOM 2373 O O . GLY B 1 124 ? 46.235 20.727 20.322 1.00 12.49 122 GLY B O 1
ATOM 2374 N N . VAL B 1 125 ? 46.623 18.890 21.603 1.00 12.66 123 VAL B N 1
ATOM 2375 C CA . VAL B 1 125 ? 47.854 18.459 20.990 1.00 12.41 123 VAL B CA 1
ATOM 2376 C C . VAL B 1 125 ? 47.877 16.935 20.890 1.00 12.36 123 VAL B C 1
ATOM 2377 O O . VAL B 1 125 ? 47.077 16.216 21.510 1.00 12.08 123 VAL B O 1
ATOM 2381 N N . GLN B 1 126 ? 48.755 16.424 20.044 1.00 11.58 124 GLN B N 1
ATOM 2382 C CA . GLN B 1 126 ? 48.973 14.958 20.030 1.00 12.30 124 GLN B CA 1
ATOM 2383 C C . GLN B 1 126 ? 50.412 14.654 19.735 1.00 13.01 124 GLN B C 1
ATOM 2384 O O . GLN B 1 126 ? 51.128 15.485 19.177 1.00 12.28 124 GLN B O 1
ATOM 2390 N N . LEU B 1 127 ? 50.828 13.426 20.079 1.00 12.10 125 LEU B N 1
ATOM 2391 C CA . LEU B 1 127 ? 52.224 13.098 20.013 1.00 13.23 125 LEU B CA 1
ATOM 2392 C C . LEU B 1 127 ? 52.446 11.665 19.591 1.00 13.43 125 LEU B C 1
ATOM 2393 O O . LEU B 1 127 ? 51.624 10.796 19.861 1.00 12.97 125 LEU B O 1
ATOM 2398 N N . ILE B 1 128 ? 53.576 11.464 18.957 1.00 13.75 126 ILE B N 1
ATOM 2399 C CA . ILE B 1 128 ? 54.202 10.143 18.905 1.00 13.68 126 ILE B CA 1
ATOM 2400 C C . ILE B 1 128 ? 55.393 10.166 19.861 1.00 14.30 126 ILE B C 1
ATOM 2401 O O . ILE B 1 128 ? 56.130 11.142 19.919 1.00 13.05 126 ILE B O 1
ATOM 2406 N N . VAL B 1 129 ? 55.530 9.082 20.625 1.00 13.38 127 VAL B N 1
ATOM 2407 C CA . VAL B 1 129 ? 56.628 8.914 21.572 1.00 14.13 127 VAL B CA 1
ATOM 2408 C C . VAL B 1 129 ? 57.352 7.620 21.273 1.00 13.86 127 VAL B C 1
ATOM 2409 O O . VAL B 1 129 ? 56.730 6.604 20.952 1.00 14.78 127 VAL B O 1
ATOM 2413 N N . ASP B 1 130 ? 58.688 7.658 21.361 1.00 14.46 128 ASP B N 1
ATOM 2414 C CA . ASP B 1 130 ? 59.506 6.435 21.231 1.00 14.11 128 ASP B CA 1
ATOM 2415 C C . ASP B 1 130 ? 60.292 6.340 22.537 1.00 14.21 128 ASP B C 1
ATOM 2416 O O . ASP B 1 130 ? 61.041 7.240 22.866 1.00 13.68 128 ASP B O 1
ATOM 2421 N N . ASP B 1 131 ? 60.039 5.299 23.303 1.00 13.05 129 ASP B N 1
ATOM 2422 C CA . ASP B 1 131 ? 60.793 5.003 24.511 1.00 12.20 129 ASP B CA 1
ATOM 2423 C C . ASP B 1 131 ? 62.132 4.400 24.129 1.00 11.78 129 ASP B C 1
ATOM 2424 O O . ASP B 1 131 ? 62.200 3.203 23.775 1.00 12.49 129 ASP B O 1
ATOM 2429 N N . VAL B 1 132 ? 63.192 5.218 24.215 1.00 11.86 130 VAL B N 1
ATOM 2430 C CA . VAL B 1 132 ? 64.504 4.830 23.752 1.00 12.35 130 VAL B CA 1
ATOM 2431 C C . VAL B 1 132 ? 65.459 4.486 24.916 1.00 12.93 130 VAL B C 1
ATOM 2432 O O . VAL B 1 132 ? 66.672 4.336 24.739 1.00 14.04 130 VAL B O 1
ATOM 2436 N N . THR B 1 133 ? 64.882 4.273 26.104 1.00 13.16 131 THR B N 1
ATOM 2437 C CA . THR B 1 133 ? 65.698 3.997 27.313 1.00 12.60 131 THR B CA 1
ATOM 2438 C C . THR B 1 133 ? 66.651 2.851 27.091 1.00 14.28 131 THR B C 1
ATOM 2439 O O . THR B 1 133 ? 67.840 2.988 27.326 1.00 14.96 131 THR B O 1
ATOM 2443 N N . SER B 1 134 ? 66.141 1.720 26.617 1.00 14.18 132 SER B N 1
ATOM 2444 C CA . SER B 1 134 ? 67.002 0.560 26.527 1.00 15.21 132 SER B CA 1
ATOM 2445 C C . SER B 1 134 ? 68.066 0.695 25.438 1.00 14.68 132 SER B C 1
ATOM 2446 O O . SER B 1 134 ? 69.153 0.127 25.530 1.00 15.79 132 SER B O 1
ATOM 2449 N N . ARG B 1 135 ? 67.747 1.458 24.403 1.00 15.18 133 ARG B N 1
ATOM 2450 C CA . ARG B 1 135 ? 68.683 1.690 23.315 1.00 16.78 133 ARG B CA 1
ATOM 2451 C C . ARG B 1 135 ? 69.785 2.647 23.791 1.00 17.43 133 ARG B C 1
ATOM 2452 O O . ARG B 1 135 ? 70.955 2.441 23.479 1.00 18.57 133 ARG B O 1
ATOM 2460 N N . VAL B 1 136 ? 69.448 3.668 24.576 1.00 17.93 134 VAL B N 1
ATOM 2461 C CA . VAL B 1 136 ? 70.469 4.529 25.162 1.00 17.62 134 VAL B CA 1
ATOM 2462 C C . VAL B 1 136 ? 71.367 3.731 26.096 1.00 18.40 134 VAL B C 1
ATOM 2463 O O . VAL B 1 136 ? 72.589 3.824 26.036 1.00 18.20 134 VAL B O 1
ATOM 2467 N N . ARG B 1 137 ? 70.770 2.881 26.918 1.00 18.55 135 ARG B N 1
ATOM 2468 C CA A ARG B 1 137 ? 71.563 2.095 27.866 0.60 18.64 135 ARG B CA 1
ATOM 2469 C CA B ARG B 1 137 ? 71.550 2.064 27.848 0.40 18.58 135 ARG B CA 1
ATOM 2470 C C . ARG B 1 137 ? 72.483 1.098 27.138 1.00 18.10 135 ARG B C 1
ATOM 2471 O O . ARG B 1 137 ? 73.600 0.855 27.584 1.00 19.21 135 ARG B O 1
ATOM 2486 N N . ALA B 1 138 ? 72.006 0.519 26.035 1.00 17.02 136 ALA B N 1
ATOM 2487 C CA . ALA B 1 138 ? 72.846 -0.378 25.233 1.00 17.70 136 ALA B CA 1
ATOM 2488 C C . ALA B 1 138 ? 74.037 0.374 24.612 1.00 17.74 136 ALA B C 1
ATOM 2489 O O . ALA B 1 138 ? 75.147 -0.147 24.521 1.00 17.77 136 ALA B O 1
ATOM 2491 N N . ARG B 1 139 ? 73.791 1.575 24.130 1.00 18.62 137 ARG B N 1
ATOM 2492 C CA . ARG B 1 139 ? 74.852 2.357 23.538 1.00 18.28 137 ARG B CA 1
ATOM 2493 C C . ARG B 1 139 ? 75.911 2.644 24.603 1.00 18.60 137 ARG B C 1
ATOM 2494 O O . ARG B 1 139 ? 77.125 2.523 24.367 1.00 18.97 137 ARG B O 1
ATOM 2502 N N . GLN B 1 140 ? 75.454 3.037 25.775 1.00 18.79 138 GLN B N 1
ATOM 2503 C CA . GLN B 1 140 ? 76.361 3.316 26.887 1.00 18.76 138 GLN B CA 1
ATOM 2504 C C . GLN B 1 140 ? 77.197 2.097 27.297 1.00 18.41 138 GLN B C 1
ATOM 2505 O O . GLN B 1 140 ? 78.397 2.200 27.576 1.00 18.42 138 GLN B O 1
ATOM 2511 N N . ALA B 1 141 ? 76.571 0.931 27.324 1.00 18.11 139 ALA B N 1
ATOM 2512 C CA . ALA B 1 141 ? 77.269 -0.291 27.686 1.00 17.73 139 ALA B CA 1
ATOM 2513 C C . ALA B 1 141 ? 78.286 -0.664 26.614 1.00 17.98 139 ALA B C 1
ATOM 2514 O O . ALA B 1 141 ? 79.377 -1.158 26.916 1.00 18.06 139 ALA B O 1
ATOM 2516 N N . ALA B 1 142 ? 77.936 -0.439 25.355 1.00 18.54 140 ALA B N 1
ATOM 2517 C CA . ALA B 1 142 ? 78.856 -0.762 24.259 1.00 18.28 140 ALA B CA 1
ATOM 2518 C C . ALA B 1 142 ? 80.058 0.180 24.299 1.00 18.37 140 ALA B C 1
ATOM 2519 O O . ALA B 1 142 ? 81.176 -0.225 24.054 1.00 18.75 140 ALA B O 1
ATOM 2521 N N . GLU B 1 143 ? 79.812 1.450 24.614 1.00 18.54 141 GLU B N 1
ATOM 2522 C CA . GLU B 1 143 ? 80.898 2.411 24.755 1.00 19.41 141 GLU B CA 1
ATOM 2523 C C . GLU B 1 143 ? 81.812 2.020 25.907 1.00 18.58 141 GLU B C 1
ATOM 2524 O O . GLU B 1 143 ? 83.047 2.067 25.785 1.00 17.66 141 GLU B O 1
ATOM 2530 N N . ALA B 1 144 ? 81.221 1.629 27.028 1.00 18.44 142 ALA B N 1
ATOM 2531 C CA . ALA B 1 144 ? 82.017 1.214 28.190 1.00 18.57 142 ALA B CA 1
ATOM 2532 C C . ALA B 1 144 ? 82.926 0.042 27.786 1.00 18.75 142 ALA B C 1
ATOM 2533 O O . ALA B 1 144 ? 84.075 -0.043 28.207 1.00 16.73 142 ALA B O 1
ATOM 2535 N N . ARG B 1 145 ? 82.425 -0.827 26.921 1.00 19.19 143 ARG B N 1
ATOM 2536 C CA . ARG B 1 145 ? 83.184 -2.020 26.505 1.00 20.17 143 ARG B CA 1
ATOM 2537 C C . ARG B 1 145 ? 84.390 -1.634 25.636 1.00 20.58 143 ARG B C 1
ATOM 2538 O O . ARG B 1 145 ? 85.505 -2.129 25.853 1.00 20.26 143 ARG B O 1
ATOM 2546 N N . VAL B 1 146 ? 84.179 -0.752 24.648 1.00 21.00 144 VAL B N 1
ATOM 2547 C CA . VAL B 1 146 ? 85.281 -0.358 23.768 1.00 21.02 144 VAL B CA 1
ATOM 2548 C C . VAL B 1 146 ? 86.296 0.465 24.553 1.00 21.06 144 VAL B C 1
ATOM 2549 O O . VAL B 1 146 ? 87.510 0.311 24.340 1.00 21.13 144 VAL B O 1
ATOM 2553 N N . GLU B 1 147 ? 85.817 1.324 25.454 1.00 21.19 145 GLU B N 1
ATOM 2554 C CA . GLU B 1 147 ? 86.693 2.033 26.400 1.00 22.13 145 GLU B CA 1
ATOM 2555 C C . GLU B 1 147 ? 87.601 1.084 27.167 1.00 23.07 145 GLU B C 1
ATOM 2556 O O . GLU B 1 147 ? 88.825 1.299 27.246 1.00 21.83 145 GLU B O 1
ATOM 2562 N N . GLU B 1 148 ? 87.023 0.023 27.719 1.00 23.66 146 GLU B N 1
ATOM 2563 C CA . GLU B 1 148 ? 87.824 -0.903 28.518 1.00 23.38 146 GLU B CA 1
ATOM 2564 C C . GLU B 1 148 ? 88.814 -1.697 27.639 1.00 23.31 146 GLU B C 1
ATOM 2565 O O . GLU B 1 148 ? 89.966 -1.848 28.021 1.00 22.72 146 GLU B O 1
ATOM 2571 N N . LEU B 1 149 ? 88.394 -2.142 26.451 1.00 23.27 147 LEU B N 1
ATOM 2572 C CA . LEU B 1 149 ? 89.311 -2.857 25.543 1.00 23.42 147 LEU B CA 1
ATOM 2573 C C . LEU B 1 149 ? 90.491 -1.971 25.107 1.00 22.78 147 LEU B C 1
ATOM 2574 O O . LEU B 1 149 ? 91.632 -2.443 24.983 1.00 22.57 147 LEU B O 1
ATOM 2579 N N . SER B 1 150 ? 90.220 -0.686 24.893 1.00 22.65 148 SER B N 1
ATOM 2580 C CA . SER B 1 150 ? 91.225 0.256 24.394 1.00 24.03 148 SER B CA 1
ATOM 2581 C C . SER B 1 150 ? 92.215 0.663 25.481 1.00 25.11 148 SER B C 1
ATOM 2582 O O . SER B 1 150 ? 93.320 1.108 25.174 1.00 23.61 148 SER B O 1
ATOM 2585 N N . GLU B 1 151 ? 91.783 0.524 26.739 1.00 26.16 149 GLU B N 1
ATOM 2586 C CA . GLU B 1 151 ? 92.561 0.898 27.918 1.00 28.76 149 GLU B CA 1
ATOM 2587 C C . GLU B 1 151 ? 93.452 -0.225 28.410 1.00 30.63 149 GLU B C 1
ATOM 2588 O O . GLU B 1 151 ? 94.273 -0.009 29.322 1.00 32.23 149 GLU B O 1
ATOM 2594 N N . ARG B 1 152 ? 93.300 -1.421 27.845 1.00 31.78 150 ARG B N 1
ATOM 2595 C CA . ARG B 1 152 ? 94.020 -2.585 28.347 1.00 32.70 150 ARG B CA 1
ATOM 2596 C C . ARG B 1 152 ? 94.844 -3.268 27.267 1.00 33.57 150 ARG B C 1
ATOM 2597 O O . ARG B 1 152 ? 95.913 -2.770 26.893 1.00 34.84 150 ARG B O 1
ATOM 2605 N N . MET C 1 7 ? 104.633 -6.621 25.820 1.00 35.72 5 MET C N 1
ATOM 2606 C CA . MET C 1 7 ? 104.235 -6.437 24.400 1.00 35.47 5 MET C CA 1
ATOM 2607 C C . MET C 1 7 ? 105.412 -5.976 23.528 1.00 34.56 5 MET C C 1
ATOM 2608 O O . MET C 1 7 ? 106.172 -5.086 23.913 1.00 34.68 5 MET C O 1
ATOM 2613 N N . ASP C 1 8 ? 105.566 -6.593 22.361 1.00 33.10 6 ASP C N 1
ATOM 2614 C CA . ASP C 1 8 ? 106.506 -6.104 21.357 1.00 32.22 6 ASP C CA 1
ATOM 2615 C C . ASP C 1 8 ? 105.752 -5.102 20.470 1.00 30.92 6 ASP C C 1
ATOM 2616 O O . ASP C 1 8 ? 105.026 -5.498 19.552 1.00 30.35 6 ASP C O 1
ATOM 2621 N N . TRP C 1 9 ? 105.934 -3.808 20.744 1.00 30.00 7 TRP C N 1
ATOM 2622 C CA . TRP C 1 9 ? 105.146 -2.766 20.070 1.00 29.29 7 TRP C CA 1
ATOM 2623 C C . TRP C 1 9 ? 105.278 -2.798 18.544 1.00 28.79 7 TRP C C 1
ATOM 2624 O O . TRP C 1 9 ? 104.264 -2.702 17.835 1.00 27.46 7 TRP C O 1
ATOM 2635 N N . ASP C 1 10 ? 106.488 -2.953 18.029 1.00 29.17 8 ASP C N 1
ATOM 2636 C CA . ASP C 1 10 ? 106.675 -2.938 16.573 1.00 29.07 8 ASP C CA 1
ATOM 2637 C C . ASP C 1 10 ? 105.926 -4.068 15.883 1.00 29.23 8 ASP C C 1
ATOM 2638 O O . ASP C 1 10 ? 105.449 -3.904 14.771 1.00 28.93 8 ASP C O 1
ATOM 2643 N N . LYS C 1 11 ? 105.837 -5.217 16.546 1.00 29.24 9 LYS C N 1
ATOM 2644 C CA . LYS C 1 11 ? 105.239 -6.405 15.941 1.00 29.61 9 LYS C CA 1
ATOM 2645 C C . LYS C 1 11 ? 103.733 -6.530 16.212 1.00 29.70 9 LYS C C 1
ATOM 2646 O O . LYS C 1 11 ? 103.013 -7.164 15.434 1.00 30.72 9 LYS C O 1
ATOM 2652 N N . THR C 1 12 ? 103.259 -5.912 17.291 1.00 29.05 10 THR C N 1
ATOM 2653 C CA A THR C 1 12 ? 101.867 -6.050 17.719 0.50 29.17 10 THR C CA 1
ATOM 2654 C CA B THR C 1 12 ? 101.864 -6.061 17.706 0.50 29.22 10 THR C CA 1
ATOM 2655 C C . THR C 1 12 ? 101.003 -4.847 17.343 1.00 29.39 10 THR C C 1
ATOM 2656 O O . THR C 1 12 ? 99.839 -5.014 16.942 1.00 30.64 10 THR C O 1
ATOM 2663 N N . VAL C 1 13 ? 101.564 -3.643 17.495 1.00 29.18 11 VAL C N 1
ATOM 2664 C CA . VAL C 1 13 ? 100.893 -2.399 17.114 1.00 28.16 11 VAL C CA 1
ATOM 2665 C C . VAL C 1 13 ? 101.320 -1.955 15.708 1.00 27.41 11 VAL C C 1
ATOM 2666 O O . VAL C 1 13 ? 100.499 -1.531 14.903 1.00 25.81 11 VAL C O 1
ATOM 2670 N N . GLY C 1 14 ? 102.617 -2.031 15.426 1.00 27.24 12 GLY C N 1
ATOM 2671 C CA . GLY C 1 14 ? 103.183 -1.590 14.152 1.00 27.60 12 GLY C CA 1
ATOM 2672 C C . GLY C 1 14 ? 104.334 -0.640 14.411 1.00 27.27 12 GLY C C 1
ATOM 2673 O O . GLY C 1 14 ? 104.457 -0.113 15.514 1.00 27.69 12 GLY C O 1
ATOM 2674 N N . ALA C 1 15 ? 105.192 -0.420 13.422 1.00 27.80 13 ALA C N 1
ATOM 2675 C CA . ALA C 1 15 ? 106.354 0.462 13.610 1.00 27.65 13 ALA C CA 1
ATOM 2676 C C . ALA C 1 15 ? 105.860 1.884 13.790 1.00 27.95 13 ALA C C 1
ATOM 2677 O O . ALA C 1 15 ? 104.853 2.255 13.182 1.00 26.93 13 ALA C O 1
ATOM 2679 N N . ALA C 1 16 ? 106.549 2.682 14.612 1.00 27.73 14 ALA C N 1
ATOM 2680 C CA . ALA C 1 16 ? 105.996 3.999 14.979 1.00 27.35 14 ALA C CA 1
ATOM 2681 C C . ALA C 1 16 ? 105.751 4.938 13.781 1.00 26.90 14 ALA C C 1
ATOM 2682 O O . ALA C 1 16 ? 104.685 5.525 13.678 1.00 26.66 14 ALA C O 1
ATOM 2684 N N . GLU C 1 17 ? 106.711 5.069 12.870 1.00 27.48 15 GLU C N 1
ATOM 2685 C CA . GLU C 1 17 ? 106.482 5.870 11.653 1.00 27.74 15 GLU C CA 1
ATOM 2686 C C . GLU C 1 17 ? 105.221 5.470 10.888 1.00 27.09 15 GLU C C 1
ATOM 2687 O O . GLU C 1 17 ? 104.428 6.309 10.469 1.00 25.50 15 GLU C O 1
ATOM 2693 N N . ASP C 1 18 ? 105.082 4.171 10.678 1.00 26.91 16 ASP C N 1
ATOM 2694 C CA . ASP C 1 18 ? 103.953 3.634 9.965 1.00 26.86 16 ASP C CA 1
ATOM 2695 C C . ASP C 1 18 ? 102.662 3.911 10.688 1.00 26.64 16 ASP C C 1
ATOM 2696 O O . ASP C 1 18 ? 101.671 4.316 10.066 1.00 25.85 16 ASP C O 1
ATOM 2701 N N . VAL C 1 19 ? 102.646 3.667 11.996 1.00 25.78 17 VAL C N 1
ATOM 2702 C CA . VAL C 1 19 ? 101.434 3.893 12.765 1.00 25.40 17 VAL C CA 1
ATOM 2703 C C . VAL C 1 19 ? 101.031 5.376 12.718 1.00 24.72 17 VAL C C 1
ATOM 2704 O O . VAL C 1 19 ? 99.844 5.702 12.586 1.00 24.23 17 VAL C O 1
ATOM 2708 N N . ARG C 1 20 ? 102.014 6.271 12.761 1.00 24.40 18 ARG C N 1
ATOM 2709 C CA . ARG C 1 20 ? 101.721 7.695 12.655 1.00 23.85 18 ARG C CA 1
ATOM 2710 C C . ARG C 1 20 ? 101.061 8.009 11.320 1.00 23.80 18 ARG C C 1
ATOM 2711 O O . ARG C 1 20 ? 100.103 8.769 11.280 1.00 23.20 18 ARG C O 1
ATOM 2719 N N . ARG C 1 21 ? 101.566 7.421 10.234 1.00 23.90 19 ARG C N 1
ATOM 2720 C CA . ARG C 1 21 ? 100.988 7.681 8.904 1.00 23.26 19 ARG C CA 1
ATOM 2721 C C . ARG C 1 21 ? 99.544 7.213 8.810 1.00 23.39 19 ARG C C 1
ATOM 2722 O O . ARG C 1 21 ? 98.711 7.879 8.207 1.00 23.08 19 ARG C O 1
ATOM 2730 N N . ILE C 1 22 ? 99.261 6.058 9.386 1.00 23.03 20 ILE C N 1
ATOM 2731 C CA . ILE C 1 22 ? 97.884 5.561 9.411 1.00 22.61 20 ILE C CA 1
ATOM 2732 C C . ILE C 1 22 ? 96.993 6.487 10.250 1.00 22.99 20 ILE C C 1
ATOM 2733 O O . ILE C 1 22 ? 95.922 6.887 9.810 1.00 23.37 20 ILE C O 1
ATOM 2738 N N . PHE C 1 23 ? 97.443 6.799 11.468 1.00 23.40 21 PHE C N 1
ATOM 2739 C CA . PHE C 1 23 ? 96.732 7.740 12.349 1.00 22.65 21 PHE C CA 1
ATOM 2740 C C . PHE C 1 23 ? 96.349 9.038 11.628 1.00 22.33 21 PHE C C 1
ATOM 2741 O O . PHE C 1 23 ? 95.198 9.463 11.664 1.00 21.86 21 PHE C O 1
ATOM 2749 N N . GLU C 1 24 ? 97.352 9.669 11.009 1.00 22.08 22 GLU C N 1
ATOM 2750 C CA . GLU C 1 24 ? 97.185 10.874 10.223 1.00 21.58 22 GLU C CA 1
ATOM 2751 C C . GLU C 1 24 ? 95.984 10.774 9.261 1.00 21.17 22 GLU C C 1
ATOM 2752 O O . GLU C 1 24 ? 95.279 11.750 9.073 1.00 21.43 22 GLU C O 1
ATOM 2758 N N . HIS C 1 25 ? 95.796 9.603 8.645 1.00 20.82 23 HIS C N 1
ATOM 2759 C CA . HIS C 1 25 ? 94.761 9.398 7.615 1.00 21.51 23 HIS C CA 1
ATOM 2760 C C . HIS C 1 25 ? 93.505 8.656 8.058 1.00 20.76 23 HIS C C 1
ATOM 2761 O O . HIS C 1 25 ? 92.617 8.390 7.222 1.00 20.29 23 HIS C O 1
ATOM 2768 N N . ILE C 1 26 ? 93.401 8.305 9.338 1.00 22.62 24 ILE C N 1
ATOM 2769 C CA . ILE C 1 26 ? 92.150 7.694 9.804 1.00 22.50 24 ILE C CA 1
ATOM 2770 C C . ILE C 1 26 ? 90.979 8.660 9.543 1.00 23.19 24 ILE C C 1
ATOM 2771 O O . ILE C 1 26 ? 91.059 9.845 9.905 1.00 23.81 24 ILE C O 1
ATOM 2776 N N . PRO C 1 27 ? 89.905 8.173 8.886 1.00 23.06 25 PRO C N 1
ATOM 2777 C CA . PRO C 1 27 ? 88.732 9.007 8.582 1.00 23.15 25 PRO C CA 1
ATOM 2778 C C . PRO C 1 27 ? 87.808 9.283 9.792 1.00 24.18 25 PRO C C 1
ATOM 2779 O O . PRO C 1 27 ? 86.601 8.980 9.784 1.00 24.29 25 PRO C O 1
ATOM 2783 N N . ALA C 1 28 ? 88.378 9.932 10.796 1.00 24.69 26 ALA C N 1
ATOM 2784 C CA . ALA C 1 28 ? 87.693 10.331 12.019 1.00 24.64 26 ALA C CA 1
ATOM 2785 C C . ALA C 1 28 ? 88.589 11.328 12.731 1.00 24.96 26 ALA C C 1
ATOM 2786 O O . ALA C 1 28 ? 89.815 11.232 12.625 1.00 25.28 26 ALA C O 1
ATOM 2788 N N . ILE C 1 29 ? 87.992 12.244 13.484 1.00 24.84 27 ILE C N 1
ATOM 2789 C CA . ILE C 1 29 ? 88.740 13.202 14.302 1.00 24.95 27 ILE C CA 1
ATOM 2790 C C . ILE C 1 29 ? 89.376 12.501 15.493 1.00 25.06 27 ILE C C 1
ATOM 2791 O O . ILE C 1 29 ? 88.688 11.972 16.341 1.00 25.39 27 ILE C O 1
ATOM 2796 N N . LEU C 1 30 ? 90.711 12.499 15.537 1.00 24.75 28 LEU C N 1
ATOM 2797 C CA . LEU C 1 30 ? 91.467 11.856 16.607 1.00 24.89 28 LEU C CA 1
ATOM 2798 C C . LEU C 1 30 ? 92.402 12.865 17.282 1.00 25.05 28 LEU C C 1
ATOM 2799 O O . LEU C 1 30 ? 93.052 13.674 16.606 1.00 24.86 28 LEU C O 1
ATOM 2804 N N . VAL C 1 31 ? 92.436 12.829 18.611 1.00 24.89 29 VAL C N 1
ATOM 2805 C CA . VAL C 1 31 ? 93.292 13.721 19.407 1.00 25.21 29 VAL C CA 1
ATOM 2806 C C . VAL C 1 31 ? 93.905 12.989 20.586 1.00 25.60 29 VAL C C 1
ATOM 2807 O O . VAL C 1 31 ? 93.227 12.233 21.296 1.00 26.76 29 VAL C O 1
ATOM 2811 N N . GLY C 1 32 ? 95.200 13.239 20.780 1.00 25.64 30 GLY C N 1
ATOM 2812 C CA . GLY C 1 32 ? 95.903 12.802 21.978 1.00 25.08 30 GLY C CA 1
ATOM 2813 C C . GLY C 1 32 ? 96.459 13.983 22.758 1.00 25.38 30 GLY C C 1
ATOM 2814 O O . GLY C 1 32 ? 97.044 14.915 22.186 1.00 23.31 30 GLY C O 1
ATOM 2815 N N . LEU C 1 33 ? 96.289 13.922 24.076 1.00 25.97 31 LEU C N 1
ATOM 2816 C CA . LEU C 1 33 ? 96.689 14.980 24.998 1.00 25.96 31 LEU C CA 1
ATOM 2817 C C . LEU C 1 33 ? 97.551 14.388 26.111 1.00 26.16 31 LEU C C 1
ATOM 2818 O O . LEU C 1 33 ? 97.436 13.217 26.450 1.00 25.49 31 LEU C O 1
ATOM 2823 N N . GLU C 1 34 ? 98.406 15.199 26.696 1.00 26.86 32 GLU C N 1
ATOM 2824 C CA . GLU C 1 34 ? 99.236 14.690 27.787 1.00 28.50 32 GLU C CA 1
ATOM 2825 C C . GLU C 1 34 ? 99.366 15.654 28.947 1.00 28.22 32 GLU C C 1
ATOM 2826 O O . GLU C 1 34 ? 99.301 16.867 28.768 1.00 28.83 32 GLU C O 1
ATOM 2832 N N . GLY C 1 35 ? 99.520 15.094 30.143 1.00 28.25 33 GLY C N 1
ATOM 2833 C CA . GLY C 1 35 ? 99.748 15.886 31.339 1.00 28.26 33 GLY C CA 1
ATOM 2834 C C . GLY C 1 35 ? 98.491 16.573 31.835 1.00 28.14 33 GLY C C 1
ATOM 2835 O O . GLY C 1 35 ? 97.456 16.519 31.194 1.00 28.35 33 GLY C O 1
ATOM 2836 N N . PRO C 1 36 ? 98.587 17.248 32.983 1.00 28.44 34 PRO C N 1
ATOM 2837 C CA . PRO C 1 36 ? 97.428 17.851 33.634 1.00 28.68 34 PRO C CA 1
ATOM 2838 C C . PRO C 1 36 ? 96.877 19.070 32.908 1.00 28.89 34 PRO C C 1
ATOM 2839 O O . PRO C 1 36 ? 95.732 19.462 33.167 1.00 28.84 34 PRO C O 1
ATOM 2843 N N . ASP C 1 37 ? 97.679 19.658 32.016 1.00 29.17 35 ASP C N 1
ATOM 2844 C CA . ASP C 1 37 ? 97.242 20.799 31.212 1.00 29.42 35 ASP C CA 1
ATOM 2845 C C . ASP C 1 37 ? 96.897 20.404 29.787 1.00 30.02 35 ASP C C 1
ATOM 2846 O O . ASP C 1 37 ? 96.794 21.266 28.913 1.00 30.48 35 ASP C O 1
ATOM 2851 N N . HIS C 1 38 ? 96.720 19.100 29.567 1.00 30.20 36 HIS C N 1
ATOM 2852 C CA . HIS C 1 38 ? 96.196 18.570 28.314 1.00 29.33 36 HIS C CA 1
ATOM 2853 C C . HIS C 1 38 ? 96.946 19.125 27.112 1.00 28.94 36 HIS C C 1
ATOM 2854 O O . HIS C 1 38 ? 96.351 19.738 26.238 1.00 28.59 36 HIS C O 1
ATOM 2861 N N . ARG C 1 39 ? 98.258 18.921 27.091 1.00 28.96 37 ARG C N 1
ATOM 2862 C CA . ARG C 1 39 ? 99.093 19.397 25.987 1.00 29.01 37 ARG C CA 1
ATOM 2863 C C . ARG C 1 39 ? 98.846 18.497 24.786 1.00 28.41 37 ARG C C 1
ATOM 2864 O O . ARG C 1 39 ? 98.801 17.290 24.929 1.00 29.03 37 ARG C O 1
ATOM 2872 N N . PHE C 1 40 ? 98.717 19.092 23.610 1.00 28.07 38 PHE C N 1
ATOM 2873 C CA . PHE C 1 40 ? 98.563 18.323 22.367 1.00 28.55 38 PHE C CA 1
ATOM 2874 C C . PHE C 1 40 ? 99.774 17.439 22.071 1.00 28.01 38 PHE C C 1
ATOM 2875 O O . PHE C 1 40 ? 100.907 17.905 22.040 1.00 28.32 38 PHE C O 1
ATOM 2883 N N . VAL C 1 41 ? 99.511 16.146 21.912 1.00 27.12 39 VAL C N 1
ATOM 2884 C CA . VAL C 1 41 ? 100.525 15.139 21.591 1.00 27.27 39 VAL C CA 1
ATOM 2885 C C . VAL C 1 41 ? 100.399 14.674 20.133 1.00 26.13 39 VAL C C 1
ATOM 2886 O O . VAL C 1 41 ? 101.393 14.404 19.469 1.00 25.73 39 VAL C O 1
ATOM 2890 N N . ALA C 1 42 ? 99.162 14.548 19.663 1.00 26.23 40 ALA C N 1
ATOM 2891 C CA . ALA C 1 42 ? 98.869 13.931 18.369 1.00 25.60 40 ALA C CA 1
ATOM 2892 C C . ALA C 1 42 ? 97.551 14.454 17.848 1.00 25.45 40 ALA C C 1
ATOM 2893 O O . ALA C 1 42 ? 96.553 14.444 18.570 1.00 24.07 40 ALA C O 1
ATOM 2895 N N . VAL C 1 43 ? 97.549 14.919 16.605 1.00 25.17 41 VAL C N 1
ATOM 2896 C CA . VAL C 1 43 ? 96.290 15.293 15.924 1.00 24.56 41 VAL C CA 1
ATOM 2897 C C . VAL C 1 43 ? 96.393 14.875 14.485 1.00 24.17 41 VAL C C 1
ATOM 2898 O O . VAL C 1 43 ? 97.480 14.954 13.901 1.00 22.66 41 VAL C O 1
ATOM 2902 N N . ASN C 1 44 ? 95.287 14.436 13.908 1.00 24.27 42 ASN C N 1
ATOM 2903 C CA . ASN C 1 44 ? 95.295 13.969 12.531 1.00 23.50 42 ASN C CA 1
ATOM 2904 C C . ASN C 1 44 ? 94.672 14.962 11.539 1.00 23.79 42 ASN C C 1
ATOM 2905 O O . ASN C 1 44 ? 94.198 16.037 11.931 1.00 23.17 42 ASN C O 1
ATOM 2910 N N . ALA C 1 45 ? 94.681 14.606 10.256 1.00 22.78 43 ALA C N 1
ATOM 2911 C CA . ALA C 1 45 ? 94.194 15.507 9.212 1.00 23.46 43 ALA C CA 1
ATOM 2912 C C . ALA C 1 45 ? 92.718 15.864 9.417 1.00 24.07 43 ALA C C 1
ATOM 2913 O O . ALA C 1 45 ? 92.297 17.003 9.186 1.00 23.68 43 ALA C O 1
ATOM 2915 N N . ALA C 1 46 ? 91.942 14.892 9.877 1.00 24.19 44 ALA C N 1
ATOM 2916 C CA . ALA C 1 46 ? 90.517 15.121 10.169 1.00 25.96 44 ALA C CA 1
ATOM 2917 C C . ALA C 1 46 ? 90.382 16.179 11.258 1.00 27.09 44 ALA C C 1
ATOM 2918 O O . ALA C 1 46 ? 89.618 17.129 11.091 1.00 27.52 44 ALA C O 1
ATOM 2920 N N . TYR C 1 47 ? 91.140 16.046 12.347 1.00 28.27 45 TYR C N 1
ATOM 2921 C CA . TYR C 1 47 ? 91.143 17.067 13.394 1.00 29.51 45 TYR C CA 1
ATOM 2922 C C . TYR C 1 47 ? 91.468 18.457 12.846 1.00 30.88 45 TYR C C 1
ATOM 2923 O O . TYR C 1 47 ? 90.725 19.416 13.067 1.00 30.89 45 TYR C O 1
ATOM 2932 N N . ARG C 1 48 ? 92.592 18.559 12.145 1.00 31.91 46 ARG C N 1
ATOM 2933 C CA . ARG C 1 48 ? 93.084 19.854 11.673 1.00 33.14 46 ARG C CA 1
ATOM 2934 C C . ARG C 1 48 ? 92.199 20.457 10.566 1.00 34.43 46 ARG C C 1
ATOM 2935 O O . ARG C 1 48 ? 92.083 21.676 10.457 1.00 34.88 46 ARG C O 1
ATOM 2943 N N . GLY C 1 49 ? 91.575 19.617 9.746 1.00 35.61 47 GLY C N 1
ATOM 2944 C CA . GLY C 1 49 ? 90.655 20.112 8.722 1.00 36.71 47 GLY C CA 1
ATOM 2945 C C . GLY C 1 49 ? 89.407 20.724 9.347 1.00 37.50 47 GLY C C 1
ATOM 2946 O O . GLY C 1 49 ? 88.852 21.706 8.838 1.00 37.49 47 GLY C O 1
ATOM 2947 N N . PHE C 1 50 ? 88.967 20.128 10.450 1.00 38.47 48 PHE C N 1
ATOM 2948 C CA A PHE C 1 50 ? 87.813 20.609 11.216 0.60 38.90 48 PHE C CA 1
ATOM 2949 C CA B PHE C 1 50 ? 87.811 20.637 11.188 0.40 38.83 48 PHE C CA 1
ATOM 2950 C C . PHE C 1 50 ? 88.179 21.883 11.982 1.00 39.43 48 PHE C C 1
ATOM 2951 O O . PHE C 1 50 ? 87.408 22.850 12.018 1.00 39.91 48 PHE C O 1
ATOM 2966 N N . SER C 1 51 ? 89.361 21.868 12.597 1.00 39.85 49 SER C N 1
ATOM 2967 C CA . SER C 1 51 ? 89.855 23.001 13.370 1.00 40.33 49 SER C CA 1
ATOM 2968 C C . SER C 1 51 ? 91.210 23.446 12.819 1.00 40.97 49 SER C C 1
ATOM 2969 O O . SER C 1 51 ? 92.261 23.092 13.365 1.00 40.93 49 SER C O 1
ATOM 2972 N N . PRO C 1 52 ? 91.191 24.223 11.718 1.00 41.59 50 PRO C N 1
ATOM 2973 C CA . PRO C 1 52 ? 92.435 24.772 11.160 1.00 42.06 50 PRO C CA 1
ATOM 2974 C C . PRO C 1 52 ? 93.154 25.753 12.089 1.00 42.81 50 PRO C C 1
ATOM 2975 O O . PRO C 1 52 ? 94.327 26.057 11.854 1.00 43.11 50 PRO C O 1
ATOM 2979 N N . LEU C 1 53 ? 92.455 26.251 13.114 1.00 43.28 51 LEU C N 1
ATOM 2980 C CA . LEU C 1 53 ? 93.031 27.206 14.069 1.00 43.40 51 LEU C CA 1
ATOM 2981 C C . LEU C 1 53 ? 94.340 26.718 14.693 1.00 43.53 51 LEU C C 1
ATOM 2982 O O . LEU C 1 53 ? 95.297 27.489 14.823 1.00 43.46 51 LEU C O 1
ATOM 2987 N N . LEU C 1 54 ? 94.384 25.444 15.072 1.00 43.58 52 LEU C N 1
ATOM 2988 C CA . LEU C 1 54 ? 95.614 24.857 15.608 1.00 43.33 52 LEU C CA 1
ATOM 2989 C C . LEU C 1 54 ? 96.728 24.927 14.561 1.00 43.31 52 LEU C C 1
ATOM 2990 O O . LEU C 1 54 ? 96.509 24.629 13.387 1.00 43.37 52 LEU C O 1
ATOM 2995 N N . ASP C 1 55 ? 97.913 25.362 14.977 1.00 43.11 53 ASP C N 1
ATOM 2996 C CA . ASP C 1 55 ? 99.071 25.372 14.083 1.00 42.79 53 ASP C CA 1
ATOM 2997 C C . ASP C 1 55 ? 100.079 24.285 14.443 1.00 42.44 53 ASP C C 1
ATOM 2998 O O . ASP C 1 55 ? 100.868 23.863 13.591 1.00 42.60 53 ASP C O 1
ATOM 3003 N N . THR C 1 56 ? 100.057 23.822 15.693 1.00 41.60 54 THR C N 1
ATOM 3004 C CA . THR C 1 56 ? 101.048 22.847 16.126 1.00 40.85 54 THR C CA 1
ATOM 3005 C C . THR C 1 56 ? 100.734 22.096 17.422 1.00 40.21 54 THR C C 1
ATOM 3006 O O . THR C 1 56 ? 99.780 22.389 18.147 1.00 41.03 54 THR C O 1
ATOM 3010 N N . VAL C 1 57 ? 101.589 21.106 17.648 1.00 39.26 55 VAL C N 1
ATOM 3011 C CA . VAL C 1 57 ? 101.565 20.153 18.742 1.00 38.03 55 VAL C CA 1
ATOM 3012 C C . VAL C 1 57 ? 102.404 20.660 19.926 1.00 37.45 55 VAL C C 1
ATOM 3013 O O . VAL C 1 57 ? 103.391 21.376 19.736 1.00 37.11 55 VAL C O 1
ATOM 3017 N N . GLY C 1 58 ? 102.015 20.282 21.141 1.00 37.15 56 GLY C N 1
ATOM 3018 C CA . GLY C 1 58 ? 102.830 20.520 22.328 1.00 37.25 56 GLY C CA 1
ATOM 3019 C C . GLY C 1 58 ? 102.306 21.579 23.282 1.00 37.19 56 GLY C C 1
ATOM 3020 O O . GLY C 1 58 ? 102.801 21.696 24.405 1.00 37.47 56 GLY C O 1
ATOM 3021 N N . GLN C 1 59 ? 101.321 22.357 22.841 1.00 36.79 57 GLN C N 1
ATOM 3022 C CA . GLN C 1 59 ? 100.757 23.416 23.665 1.00 37.03 57 GLN C CA 1
ATOM 3023 C C . GLN C 1 59 ? 99.625 22.886 24.531 1.00 36.73 57 GLN C C 1
ATOM 3024 O O . GLN C 1 59 ? 98.899 21.991 24.104 1.00 35.98 57 GLN C O 1
ATOM 3030 N N . PRO C 1 60 ? 99.454 23.464 25.735 1.00 36.64 58 PRO C N 1
ATOM 3031 C CA . PRO C 1 60 ? 98.271 23.193 26.543 1.00 36.69 58 PRO C CA 1
ATOM 3032 C C . PRO C 1 60 ? 97.022 23.586 25.781 1.00 36.62 58 PRO C C 1
ATOM 3033 O O . PRO C 1 60 ? 9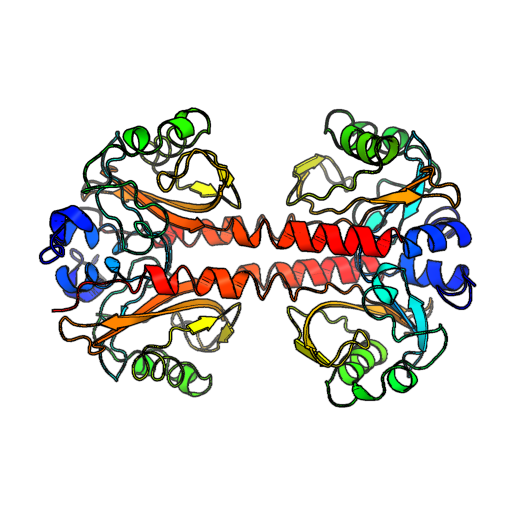7.016 24.628 25.120 1.00 36.49 58 PRO C O 1
ATOM 3037 N N . ALA C 1 61 ? 95.986 22.758 25.868 1.00 36.78 59 ALA C N 1
ATOM 3038 C CA . ALA C 1 61 ? 94.765 22.962 25.097 1.00 37.03 59 ALA C CA 1
ATOM 3039 C C . ALA C 1 61 ? 94.187 24.357 25.322 1.00 37.23 59 ALA C C 1
ATOM 3040 O O . ALA C 1 61 ? 93.846 25.045 24.362 1.00 37.28 59 ALA C O 1
ATOM 3042 N N . ARG C 1 62 ? 94.104 24.770 26.588 1.00 37.44 60 ARG C N 1
ATOM 3043 C CA . ARG C 1 62 ? 93.606 26.103 26.960 1.00 37.84 60 ARG C CA 1
ATOM 3044 C C . ARG C 1 62 ? 94.368 27.240 26.284 1.00 37.87 60 ARG C C 1
ATOM 3045 O O . ARG C 1 62 ? 93.779 28.257 25.950 1.00 37.96 60 ARG C O 1
ATOM 3053 N N . GLU C 1 63 ? 95.679 27.080 26.116 1.00 38.14 61 GLU C N 1
ATOM 3054 C CA . GLU C 1 63 ? 96.495 28.109 25.473 1.00 38.61 61 GLU C CA 1
ATOM 3055 C C . GLU C 1 63 ? 96.203 28.203 23.982 1.00 38.63 61 GLU C C 1
ATOM 3056 O O . GLU C 1 63 ? 96.356 29.269 23.386 1.00 38.64 61 GLU C O 1
ATOM 3062 N N . VAL C 1 64 ? 95.788 27.085 23.386 1.00 38.94 62 VAL C N 1
ATOM 3063 C CA . VAL C 1 64 ? 95.415 27.049 21.973 1.00 39.02 62 VAL C CA 1
ATOM 3064 C C . VAL C 1 64 ? 93.984 27.550 21.776 1.00 38.98 62 VAL C C 1
ATOM 3065 O O . VAL C 1 64 ? 93.719 28.302 20.842 1.00 39.00 62 VAL C O 1
ATOM 3069 N N . TYR C 1 65 ? 93.077 27.146 22.664 1.00 39.02 63 TYR C N 1
ATOM 3070 C CA . TYR C 1 65 ? 91.668 27.553 22.593 1.00 39.30 63 TYR C CA 1
ATOM 3071 C C . TYR C 1 65 ? 91.184 28.230 23.889 1.00 39.31 63 TYR C C 1
ATOM 3072 O O . TYR C 1 65 ? 90.324 27.702 24.588 1.00 39.15 63 TYR C O 1
ATOM 3081 N N . PRO C 1 66 ? 91.722 29.417 24.204 1.00 39.63 64 PRO C N 1
ATOM 3082 C CA . PRO C 1 66 ? 91.288 30.105 25.423 1.00 40.00 64 PRO C CA 1
ATOM 3083 C C . PRO C 1 66 ? 89.799 30.458 25.424 1.00 40.26 64 PRO C C 1
ATOM 3084 O O . PRO C 1 66 ? 89.183 30.494 26.489 1.00 40.39 64 PRO C O 1
ATOM 3088 N N . GLU C 1 67 ? 89.234 30.699 24.240 1.00 40.72 65 GLU C N 1
ATOM 3089 C CA . GLU C 1 67 ? 87.804 31.020 24.085 1.00 41.05 65 GLU C CA 1
ATOM 3090 C C . GLU C 1 67 ? 86.841 29.929 24.581 1.00 41.15 65 GLU C C 1
ATOM 3091 O O . GLU C 1 67 ? 85.675 30.210 24.867 1.00 41.37 65 GLU C O 1
ATOM 3097 N N . LEU C 1 68 ? 87.320 28.694 24.671 1.00 41.25 66 LEU C N 1
ATOM 3098 C CA . LEU C 1 68 ? 86.484 27.582 25.106 1.00 41.21 66 LEU C CA 1
ATOM 3099 C C . LEU C 1 68 ? 86.379 27.459 26.630 1.00 41.19 66 LEU C C 1
ATOM 3100 O O . LEU C 1 68 ? 85.652 26.599 27.121 1.00 41.49 66 LEU C O 1
ATOM 3105 N N . GLU C 1 69 ? 87.099 28.295 27.379 1.00 40.84 67 GLU C N 1
ATOM 3106 C CA . GLU C 1 69 ? 87.023 28.237 28.839 1.00 40.76 67 GLU C CA 1
ATOM 3107 C C . GLU C 1 69 ? 85.625 28.673 29.294 1.00 40.53 67 GLU C C 1
ATOM 3108 O O . GLU C 1 69 ? 85.102 29.681 28.814 1.00 40.89 67 GLU C O 1
ATOM 3114 N N . GLY C 1 70 ? 85.016 27.900 30.194 1.00 40.14 68 GLY C N 1
ATOM 3115 C CA . GLY C 1 70 ? 83.633 28.141 30.633 1.00 39.74 68 GLY C CA 1
ATOM 3116 C C . GLY C 1 70 ? 82.603 27.266 29.927 1.00 39.46 68 GLY C C 1
ATOM 3117 O O . GLY C 1 70 ? 81.411 27.313 30.243 1.00 39.58 68 GLY C O 1
ATOM 3118 N N . GLN C 1 71 ? 83.066 26.463 28.975 1.00 39.01 69 GLN C N 1
ATOM 3119 C CA . GLN C 1 71 ? 82.204 25.565 28.210 1.00 38.53 69 GLN C CA 1
ATOM 3120 C C . GLN C 1 71 ? 82.123 24.164 28.826 1.00 38.08 69 GLN C C 1
ATOM 3121 O O . GLN C 1 71 ? 81.439 23.291 28.290 1.00 37.81 69 GLN C O 1
ATOM 3127 N N . GLN C 1 72 ? 82.834 23.955 29.937 1.00 37.64 70 GLN C N 1
ATOM 3128 C CA . GLN C 1 72 ? 82.859 22.670 30.660 1.00 37.20 70 GLN C CA 1
ATOM 3129 C C . GLN C 1 72 ? 83.603 21.543 29.934 1.00 36.14 70 GLN C C 1
ATOM 3130 O O . GLN C 1 72 ? 83.560 20.397 30.370 1.00 35.81 70 GLN C O 1
ATOM 3136 N N . ILE C 1 73 ? 84.299 21.864 28.851 1.00 35.19 71 ILE C N 1
ATOM 3137 C CA . ILE C 1 73 ? 85.083 20.857 28.138 1.00 34.86 71 ILE C CA 1
ATOM 3138 C C . ILE C 1 73 ? 86.307 20.500 28.966 1.00 33.97 71 ILE C C 1
ATOM 3139 O O . ILE C 1 73 ? 86.573 19.336 29.235 1.00 33.65 71 ILE C O 1
ATOM 3144 N N . TYR C 1 74 ? 87.042 21.521 29.384 1.00 33.68 72 TYR C N 1
ATOM 3145 C CA . TYR C 1 74 ? 88.281 21.327 30.134 1.00 33.43 72 TYR C CA 1
ATOM 3146 C C . TYR C 1 74 ? 87.995 20.685 31.480 1.00 33.05 72 TYR C C 1
ATOM 3147 O O . TYR C 1 74 ? 88.739 19.841 31.945 1.00 32.39 72 TYR C O 1
ATOM 3156 N N . GLU C 1 75 ? 86.892 21.089 32.096 1.00 32.87 73 GLU C N 1
ATOM 3157 C CA . GLU C 1 75 ? 86.389 20.408 33.281 1.00 33.07 73 GLU C CA 1
ATOM 3158 C C . GLU C 1 75 ? 86.242 18.895 33.056 1.00 32.81 73 GLU C C 1
ATOM 3159 O O . GLU C 1 75 ? 86.620 18.079 33.906 1.00 32.57 73 GLU C O 1
ATOM 3165 N N . MET C 1 76 ? 85.684 18.537 31.905 1.00 32.71 74 MET C N 1
ATOM 3166 C CA . MET C 1 76 ? 85.470 17.140 31.546 1.00 32.30 74 MET C CA 1
ATOM 3167 C C . MET C 1 76 ? 86.813 16.436 31.327 1.00 32.26 74 MET C C 1
ATOM 3168 O O . MET C 1 76 ? 87.028 15.329 31.830 1.00 33.02 74 MET C O 1
ATOM 3173 N N . LEU C 1 77 ? 87.733 17.085 30.613 1.00 31.83 75 LEU C N 1
ATOM 3174 C CA . LEU C 1 77 ? 89.064 16.517 30.402 1.00 31.26 75 LEU C CA 1
ATOM 3175 C C . LEU C 1 77 ? 89.790 16.300 31.729 1.00 30.59 75 LEU C C 1
ATOM 3176 O O . LEU C 1 77 ? 90.348 15.234 31.972 1.00 30.14 75 LEU C O 1
ATOM 3181 N N . ASP C 1 78 ? 89.779 17.321 32.580 1.00 30.71 76 ASP C N 1
ATOM 3182 C CA . ASP C 1 78 ? 90.357 17.229 33.927 1.00 30.86 76 ASP C CA 1
ATOM 3183 C C . ASP C 1 78 ? 89.827 16.038 34.729 1.00 30.61 76 ASP C C 1
ATOM 3184 O O . ASP C 1 78 ? 90.584 15.355 35.417 1.00 31.47 76 ASP C O 1
ATOM 3189 N N . ARG C 1 79 ? 88.528 15.798 34.645 1.00 30.46 77 ARG C N 1
ATOM 3190 C CA . ARG C 1 79 ? 87.907 14.714 35.386 1.00 30.11 77 ARG C CA 1
ATOM 3191 C C . ARG C 1 79 ? 88.423 13.365 34.919 1.00 28.78 77 ARG C C 1
ATOM 3192 O O . ARG C 1 79 ? 88.698 12.494 35.740 1.00 28.56 77 ARG C O 1
ATOM 3200 N N . VAL C 1 80 ? 88.562 13.201 33.602 1.00 27.97 78 VAL C N 1
ATOM 3201 C CA . VAL C 1 80 ? 89.068 11.955 33.040 1.00 27.38 78 VAL C CA 1
ATOM 3202 C C . VAL C 1 80 ? 90.520 11.757 33.494 1.00 27.07 78 VAL C C 1
ATOM 3203 O O . VAL C 1 80 ? 90.899 10.679 33.964 1.00 27.10 78 VAL C O 1
ATOM 3207 N N . TYR C 1 81 ? 91.322 12.816 33.393 1.00 27.50 79 TYR C N 1
ATOM 3208 C CA . TYR C 1 81 ? 92.730 12.746 33.788 1.00 27.35 79 TYR C CA 1
ATOM 3209 C C . TYR C 1 81 ? 92.927 12.458 35.288 1.00 27.68 79 TYR C C 1
ATOM 3210 O O . TYR C 1 81 ? 93.822 11.691 35.682 1.00 27.35 79 TYR C O 1
ATOM 3219 N N . GLN C 1 82 ? 92.114 13.093 36.117 1.00 27.93 80 GLN C N 1
ATOM 3220 C CA . GLN C 1 82 ? 92.261 12.955 37.570 1.00 28.51 80 GLN C CA 1
ATOM 3221 C C . GLN C 1 82 ? 91.678 11.659 38.091 1.00 28.38 80 GLN C C 1
ATOM 3222 O O . GLN C 1 82 ? 92.281 11.018 38.927 1.00 29.74 80 GLN C O 1
ATOM 3228 N N . THR C 1 83 ? 90.508 11.276 37.603 1.00 28.41 81 THR C N 1
ATOM 3229 C CA . THR C 1 83 ? 89.780 10.124 38.151 1.00 28.37 81 THR C CA 1
ATOM 3230 C C . THR C 1 83 ? 89.974 8.827 37.384 1.00 27.94 81 THR C C 1
ATOM 3231 O O . THR C 1 83 ? 89.713 7.754 37.922 1.00 27.87 81 THR C O 1
ATOM 3235 N N . GLY C 1 84 ? 90.396 8.920 36.125 1.00 27.20 82 GLY C N 1
ATOM 3236 C CA . GLY C 1 84 ? 90.512 7.751 35.271 1.00 27.95 82 GLY C CA 1
ATOM 3237 C C . GLY C 1 84 ? 89.186 7.249 34.727 1.00 27.97 82 GLY C C 1
ATOM 3238 O O . GLY C 1 84 ? 89.142 6.238 34.020 1.00 28.79 82 GLY C O 1
ATOM 3239 N N . GLU C 1 85 ? 88.098 7.950 35.034 1.00 28.03 83 GLU C N 1
ATOM 3240 C CA A GLU C 1 85 ? 86.778 7.547 34.570 0.60 28.27 83 GLU C CA 1
ATOM 3241 C CA B GLU C 1 85 ? 86.785 7.541 34.560 0.40 27.98 83 GLU C CA 1
ATOM 3242 C C . GLU C 1 85 ? 86.596 8.047 33.144 1.00 27.80 83 GLU C C 1
ATOM 3243 O O . GLU C 1 85 ? 86.673 9.244 32.910 1.00 27.11 83 GLU C O 1
ATOM 3254 N N . PRO C 1 86 ? 86.372 7.122 32.176 1.00 28.26 84 PRO C N 1
ATOM 3255 C CA . PRO C 1 86 ? 86.113 7.596 30.808 1.00 28.85 84 PRO C CA 1
ATOM 3256 C C . PRO C 1 86 ? 84.802 8.344 30.738 1.00 28.48 84 PRO C C 1
ATOM 3257 O O . PRO C 1 86 ? 83.955 8.183 31.602 1.00 27.26 84 PRO C O 1
ATOM 3261 N N . GLN C 1 87 ? 84.653 9.146 29.698 1.00 29.20 85 GLN C N 1
ATOM 3262 C CA A GLN C 1 87 ? 83.420 9.859 29.465 0.50 29.20 85 GLN C CA 1
ATOM 3263 C CA B GLN C 1 87 ? 83.442 9.906 29.457 0.50 29.08 85 GLN C CA 1
ATOM 3264 C C . GLN C 1 87 ? 83.076 9.795 27.985 1.00 29.23 85 GLN C C 1
ATOM 3265 O O . GLN C 1 87 ? 83.950 9.728 27.125 1.00 30.51 85 GLN C O 1
ATOM 3276 N N . SER C 1 88 ? 81.792 9.770 27.708 1.00 28.28 86 SER C N 1
ATOM 3277 C CA . SER C 1 88 ? 81.316 9.816 26.352 1.00 28.11 86 SER C CA 1
ATOM 3278 C C . SER C 1 88 ? 80.146 10.767 26.354 1.00 26.29 86 SER C C 1
ATOM 3279 O O . SER C 1 88 ? 79.532 11.030 27.396 1.00 26.74 86 SER C O 1
ATOM 3282 N N . GLY C 1 89 ? 79.850 11.332 25.200 1.00 26.28 87 GLY C N 1
ATOM 3283 C CA . GLY C 1 89 ? 78.700 12.221 25.072 1.00 26.14 87 GLY C CA 1
ATOM 3284 C C . GLY C 1 89 ? 78.108 12.200 23.685 1.00 25.46 87 GLY C C 1
ATOM 3285 O O . GLY C 1 89 ? 78.755 11.800 22.725 1.00 24.32 87 GLY C O 1
ATOM 3286 N N . SER C 1 90 ? 76.845 12.604 23.622 1.00 25.18 88 SER C N 1
ATOM 3287 C CA A SER C 1 90 ? 76.064 12.637 22.400 0.50 25.49 88 SER C CA 1
ATOM 3288 C CA B SER C 1 90 ? 76.104 12.651 22.374 0.50 25.75 88 SER C CA 1
ATOM 3289 C C . SER C 1 90 ? 75.630 14.079 22.134 1.00 24.95 88 SER C C 1
ATOM 3290 O O . SER C 1 90 ? 75.016 14.692 22.999 1.00 24.72 88 SER C O 1
ATOM 3295 N N . GLU C 1 91 ? 75.947 14.616 20.960 1.00 25.20 89 GLU C N 1
ATOM 3296 C CA . GLU C 1 91 ? 75.445 15.942 20.543 1.00 25.06 89 GLU C CA 1
ATOM 3297 C C . GLU C 1 91 ? 75.721 17.078 21.534 1.00 25.24 89 GLU C C 1
ATOM 3298 O O . GLU C 1 91 ? 74.855 17.895 21.811 1.00 24.22 89 GLU C O 1
ATOM 3304 N N . TRP C 1 92 ? 76.939 17.113 22.077 1.00 25.85 90 TRP C N 1
ATOM 3305 C CA A TRP C 1 92 ? 77.404 18.235 22.890 0.70 26.86 90 TRP C CA 1
ATOM 3306 C CA B TRP C 1 92 ? 77.341 18.245 22.903 0.30 26.78 90 TRP C CA 1
ATOM 3307 C C . TRP C 1 92 ? 77.442 19.483 22.008 1.00 26.78 90 TRP C C 1
ATOM 3308 O O . TRP C 1 92 ? 78.074 19.471 20.948 1.00 25.23 90 TRP C O 1
ATOM 3329 N N . ARG C 1 93 ? 76.787 20.555 22.431 1.00 28.14 91 ARG C N 1
ATOM 3330 C CA . ARG C 1 93 ? 76.678 21.764 21.609 1.00 30.39 91 ARG C CA 1
ATOM 3331 C C . ARG C 1 93 ? 77.772 22.768 21.957 1.00 32.21 91 ARG C C 1
ATOM 3332 O O . ARG C 1 93 ? 77.975 23.086 23.127 1.00 31.64 91 ARG C O 1
ATOM 3340 N N . LEU C 1 94 ? 78.458 23.269 20.932 1.00 34.73 92 LEU C N 1
ATOM 3341 C CA . LEU C 1 94 ? 79.523 24.262 21.101 1.00 37.07 92 LEU C CA 1
ATOM 3342 C C . LEU C 1 94 ? 79.365 25.366 20.056 1.00 38.99 92 LEU C C 1
ATOM 3343 O O . LEU C 1 94 ? 79.432 25.094 18.860 1.00 38.85 92 LEU C O 1
ATOM 3348 N N . GLN C 1 95 ? 79.155 26.602 20.512 1.00 41.85 93 GLN C N 1
ATOM 3349 C CA . GLN C 1 95 ? 79.066 27.770 19.621 1.00 43.20 93 GLN C CA 1
ATOM 3350 C C . GLN C 1 95 ? 80.387 28.540 19.677 1.00 44.57 93 GLN C C 1
ATOM 3351 O O . GLN C 1 95 ? 80.744 29.107 20.713 1.00 44.72 93 GLN C O 1
ATOM 3357 N N . THR C 1 96 ? 81.128 28.523 18.570 1.00 46.02 94 THR C N 1
ATOM 3358 C CA . THR C 1 96 ? 82.436 29.180 18.501 1.00 47.37 94 THR C CA 1
ATOM 3359 C C . THR C 1 96 ? 82.804 29.474 17.052 1.00 48.90 94 THR C C 1
ATOM 3360 O O . THR C 1 96 ? 82.053 29.134 16.136 1.00 49.75 94 THR C O 1
ATOM 3364 N N . ASP C 1 97 ? 83.948 30.126 16.853 1.00 50.49 95 ASP C N 1
ATOM 3365 C CA . ASP C 1 97 ? 84.542 30.243 15.527 1.00 50.65 95 ASP C CA 1
ATOM 3366 C C . ASP C 1 97 ? 85.562 29.115 15.380 1.00 51.56 95 ASP C C 1
ATOM 3367 O O . ASP C 1 97 ? 86.631 29.134 16.003 1.00 52.12 95 ASP C O 1
ATOM 3372 N N . TYR C 1 98 ? 85.209 28.120 14.574 1.00 51.87 96 TYR C N 1
ATOM 3373 C CA . TYR C 1 98 ? 86.087 26.980 14.308 1.00 52.17 96 TYR C CA 1
ATOM 3374 C C . TYR C 1 98 ? 87.035 27.277 13.153 1.00 53.26 96 TYR C C 1
ATOM 3375 O O . TYR C 1 98 ? 88.186 26.824 13.122 1.00 53.22 96 TYR C O 1
ATOM 3384 N N . ASP C 1 99 ? 86.524 28.084 12.234 1.00 54.35 97 ASP C N 1
ATOM 3385 C CA . ASP C 1 99 ? 86.934 28.108 10.848 1.00 55.49 97 ASP C CA 1
ATOM 3386 C C . ASP C 1 99 ? 87.798 29.323 10.543 1.00 55.73 97 ASP C C 1
ATOM 3387 O O . ASP C 1 99 ? 88.788 29.224 9.821 1.00 56.01 97 ASP C O 1
ATOM 3392 N N . GLY C 1 100 ? 87.410 30.460 11.120 1.00 56.04 98 GLY C N 1
ATOM 3393 C CA . GLY C 1 100 ? 87.892 31.779 10.713 1.00 55.91 98 GLY C CA 1
ATOM 3394 C C . GLY C 1 100 ? 86.849 32.440 9.821 1.00 56.28 98 GLY C C 1
ATOM 3395 O O . GLY C 1 100 ? 87.105 33.492 9.224 1.00 57.20 98 GLY C O 1
ATOM 3396 N N . SER C 1 101 ? 85.669 31.817 9.738 1.00 55.90 99 SER C N 1
ATOM 3397 C CA . SER C 1 101 ? 84.575 32.278 8.890 1.00 55.06 99 SER C CA 1
ATOM 3398 C C . SER C 1 101 ? 83.435 32.891 9.703 1.00 54.68 99 SER C C 1
ATOM 3399 O O . SER C 1 101 ? 82.449 33.354 9.131 1.00 55.45 99 SER C O 1
ATOM 3402 N N . GLY C 1 102 ? 83.556 32.887 11.029 1.00 53.43 100 GLY C N 1
ATOM 3403 C CA . GLY C 1 102 ? 82.516 33.447 11.895 1.00 52.05 100 GLY C CA 1
ATOM 3404 C C . GLY C 1 102 ? 81.983 32.394 12.847 1.00 51.06 100 GLY C C 1
ATOM 3405 O O . GLY C 1 102 ? 82.130 31.180 12.601 1.00 51.27 100 GLY C O 1
ATOM 3406 N N . VAL C 1 103 ? 81.367 32.855 13.936 1.00 49.22 101 VAL C N 1
ATOM 3407 C CA . VAL C 1 103 ? 80.900 31.955 14.987 1.00 47.50 101 VAL C CA 1
ATOM 3408 C C . VAL C 1 103 ? 79.743 31.107 14.476 1.00 45.93 101 VAL C C 1
ATOM 3409 O O . VAL C 1 103 ? 78.817 31.612 13.838 1.00 45.85 101 VAL C O 1
ATOM 3413 N N . GLU C 1 104 ? 79.818 29.810 14.750 1.00 43.83 102 GLU C N 1
ATOM 3414 C CA . GLU C 1 104 ? 78.733 28.908 14.420 1.00 42.36 102 GLU C CA 1
ATOM 3415 C C . GLU C 1 104 ? 78.509 27.913 15.536 1.00 40.14 102 GLU C C 1
ATOM 3416 O O . GLU C 1 104 ? 79.393 27.645 16.356 1.00 39.81 102 GLU C O 1
ATOM 3422 N N . GLU C 1 105 ? 77.292 27.392 15.551 1.00 38.11 103 GLU C N 1
ATOM 3423 C CA . GLU C 1 105 ? 76.875 26.363 16.480 1.00 36.61 103 GLU C CA 1
ATOM 3424 C C . GLU C 1 105 ? 77.127 24.991 15.855 1.00 34.05 103 GLU C C 1
ATOM 3425 O O . GLU C 1 105 ? 76.666 24.728 14.747 1.00 33.41 103 GLU C O 1
ATOM 3431 N N . ARG C 1 106 ? 77.876 24.144 16.559 1.00 31.75 104 ARG C N 1
ATOM 3432 C CA . ARG C 1 106 ? 78.126 22.766 16.135 1.00 30.16 104 ARG C CA 1
ATOM 3433 C C . ARG C 1 106 ? 77.860 21.764 17.261 1.00 27.87 104 ARG C C 1
ATOM 3434 O O . ARG C 1 106 ? 77.765 22.133 18.426 1.00 26.86 104 ARG C O 1
ATOM 3442 N N . TYR C 1 107 ? 77.697 20.499 16.883 1.00 25.65 105 TYR C N 1
ATOM 3443 C CA . TYR C 1 107 ? 77.356 19.432 17.826 1.00 24.34 105 TYR C CA 1
ATOM 3444 C C . TYR C 1 107 ? 78.289 18.274 17.630 1.00 22.75 105 TYR C C 1
ATOM 3445 O O . TYR C 1 107 ? 78.623 17.942 16.486 1.00 22.14 105 TYR C O 1
ATOM 3454 N N . PHE C 1 108 ? 78.693 17.651 18.737 1.00 21.87 106 PHE C N 1
ATOM 3455 C CA . PHE C 1 108 ? 79.710 16.619 18.713 1.00 21.92 106 PHE C CA 1
ATOM 3456 C C . PHE C 1 108 ? 79.347 15.432 19.554 1.00 22.08 106 PHE C C 1
ATOM 3457 O O . PHE C 1 108 ? 78.893 15.586 20.685 1.00 22.54 106 PHE C O 1
ATOM 3465 N N . ASP C 1 109 ? 79.585 14.240 19.007 1.00 21.58 107 ASP C N 1
ATOM 3466 C CA . ASP C 1 109 ? 79.647 13.030 19.800 1.00 22.11 107 ASP C CA 1
ATOM 3467 C C . ASP C 1 109 ? 81.122 12.868 20.143 1.00 22.40 107 ASP C C 1
ATOM 3468 O O . ASP C 1 109 ? 81.987 13.335 19.396 1.00 21.99 107 ASP C O 1
ATOM 3473 N N . PHE C 1 110 ? 81.408 12.184 21.248 1.00 22.35 108 PHE C N 1
ATOM 3474 C CA . PHE C 1 110 ? 82.801 11.912 21.625 1.00 22.69 108 PHE C CA 1
ATOM 3475 C C . PHE C 1 110 ? 82.935 10.763 22.621 1.00 22.76 108 PHE C C 1
ATOM 3476 O O . PHE C 1 110 ? 81.977 10.369 23.294 1.00 23.10 108 PHE C O 1
ATOM 3484 N N . VAL C 1 111 ? 84.137 10.208 22.658 1.00 22.47 109 VAL C N 1
ATOM 3485 C CA . VAL C 1 111 ? 84.540 9.234 23.668 1.00 22.47 109 VAL C CA 1
ATOM 3486 C C . VAL C 1 111 ? 85.925 9.667 24.087 1.00 22.88 109 VAL C C 1
ATOM 3487 O O . VAL C 1 111 ? 86.778 9.946 23.241 1.00 23.03 109 VAL C O 1
ATOM 3491 N N . VAL C 1 112 ? 86.134 9.774 25.395 1.00 22.63 110 VAL C N 1
ATOM 3492 C CA A VAL C 1 112 ? 87.429 10.146 25.924 0.50 22.37 110 VAL C CA 1
ATOM 3493 C CA B VAL C 1 112 ? 87.421 10.169 25.949 0.50 22.34 110 VAL C CA 1
ATOM 3494 C C . VAL C 1 112 ? 87.843 9.141 26.978 1.00 22.46 110 VAL C C 1
ATOM 3495 O O . VAL C 1 112 ? 87.060 8.775 27.838 1.00 21.47 110 VAL C O 1
ATOM 3502 N N . THR C 1 113 ? 89.094 8.697 26.896 1.00 21.63 111 THR C N 1
ATOM 3503 C CA . THR C 1 113 ? 89.622 7.734 27.848 1.00 21.89 111 THR C CA 1
ATOM 3504 C C . THR C 1 113 ? 90.975 8.207 28.386 1.00 22.03 111 THR C C 1
ATOM 3505 O O . THR C 1 113 ? 91.696 8.953 27.717 1.00 20.93 111 THR C O 1
ATOM 3509 N N . PRO C 1 114 ? 91.304 7.794 29.622 1.00 22.33 112 PRO C N 1
ATOM 3510 C CA . PRO C 1 114 ? 92.633 8.061 30.161 1.00 22.52 112 PRO C CA 1
ATOM 3511 C C . PRO C 1 114 ? 93.662 7.136 29.525 1.00 22.89 112 PRO C C 1
ATOM 3512 O O . PRO C 1 114 ? 93.306 6.091 28.978 1.00 23.42 112 PRO C O 1
ATOM 3516 N N . ARG C 1 115 ? 94.928 7.503 29.645 1.00 22.93 113 ARG C N 1
ATOM 3517 C CA . ARG C 1 115 ? 96.021 6.705 29.155 1.00 23.61 113 ARG C CA 1
ATOM 3518 C C . ARG C 1 115 ? 96.910 6.390 30.347 1.00 24.07 113 ARG C C 1
ATOM 3519 O O . ARG C 1 115 ? 97.412 7.314 30.978 1.00 23.37 113 ARG C O 1
ATOM 3527 N N . ARG C 1 116 ? 97.060 5.109 30.679 1.00 24.13 114 ARG C N 1
ATOM 3528 C CA . ARG C 1 116 ? 97.838 4.716 31.863 1.00 24.76 114 ARG C CA 1
ATOM 3529 C C . ARG C 1 116 ? 99.250 4.258 31.559 1.00 25.23 114 ARG C C 1
ATOM 3530 O O . ARG C 1 116 ? 99.504 3.625 30.540 1.00 25.53 114 ARG C O 1
ATOM 3538 N N . ARG C 1 117 ? 100.161 4.589 32.471 1.00 24.62 115 ARG C N 1
ATOM 3539 C CA . ARG C 1 117 ? 101.506 4.045 32.480 1.00 24.89 115 ARG C CA 1
ATOM 3540 C C . ARG C 1 117 ? 101.478 2.621 33.036 1.00 25.11 115 ARG C C 1
ATOM 3541 O O . ARG C 1 117 ? 100.458 2.153 33.557 1.00 24.72 115 ARG C O 1
ATOM 3549 N N . ALA C 1 118 ? 102.590 1.925 32.899 1.00 25.36 116 ALA C N 1
ATOM 3550 C CA . ALA C 1 118 ? 102.748 0.570 33.445 1.00 25.47 116 ALA C CA 1
ATOM 3551 C C . ALA C 1 118 ? 102.469 0.493 34.938 1.00 25.92 116 ALA C C 1
ATOM 3552 O O . ALA C 1 118 ? 102.006 -0.523 35.436 1.00 27.33 116 ALA C O 1
ATOM 3554 N N . ASP C 1 119 ? 102.764 1.563 35.653 1.00 25.41 117 ASP C N 1
ATOM 3555 C CA . ASP C 1 119 ? 102.504 1.598 37.082 1.00 24.89 117 ASP C CA 1
ATOM 3556 C C . ASP C 1 119 ? 101.053 1.946 37.443 1.00 24.76 117 ASP C C 1
ATOM 3557 O O . ASP C 1 119 ? 100.725 2.027 38.619 1.00 24.95 117 ASP C O 1
ATOM 3562 N N . GLY C 1 120 ? 100.212 2.164 36.437 1.00 25.14 118 GLY C N 1
ATOM 3563 C CA . GLY C 1 120 ? 98.790 2.415 36.636 1.00 24.72 118 GLY C CA 1
ATOM 3564 C C . GLY C 1 120 ? 98.426 3.881 36.746 1.00 24.51 118 GLY C C 1
ATOM 3565 O O . GLY C 1 120 ? 97.247 4.215 36.774 1.00 24.88 118 GLY C O 1
ATOM 3566 N N . SER C 1 121 ? 99.426 4.762 36.835 1.00 23.92 119 SER C N 1
ATOM 3567 C CA . SER C 1 121 ? 99.178 6.209 36.891 1.00 23.96 119 SER C CA 1
ATOM 3568 C C . SER C 1 121 ? 98.752 6.731 35.525 1.00 23.57 119 SER C C 1
ATOM 3569 O O . SER C 1 121 ? 99.093 6.147 34.494 1.00 24.70 119 SER C O 1
ATOM 3572 N N . ILE C 1 122 ? 98.077 7.868 35.515 1.00 23.19 120 ILE C N 1
ATOM 3573 C CA . ILE C 1 122 ? 97.533 8.415 34.274 1.00 23.44 120 ILE C CA 1
ATOM 3574 C C . ILE C 1 122 ? 98.490 9.461 33.710 1.00 23.48 120 ILE C C 1
ATOM 3575 O O . ILE C 1 122 ? 98.859 10.391 34.412 1.00 24.59 120 ILE C O 1
ATOM 3580 N N . GLU C 1 123 ? 98.870 9.317 32.432 1.00 23.20 121 GLU C N 1
ATOM 3581 C CA . GLU C 1 123 ? 99.811 10.243 31.796 1.00 23.21 121 GLU C CA 1
ATOM 3582 C C . GLU C 1 123 ? 99.129 11.246 30.874 1.00 22.42 121 GLU C C 1
ATOM 3583 O O . GLU C 1 123 ? 99.705 12.268 30.518 1.00 21.71 121 GLU C O 1
ATOM 3589 N N . GLY C 1 124 ? 97.896 10.952 30.485 1.00 21.46 122 GLY C N 1
ATOM 3590 C CA . GLY C 1 124 ? 97.171 11.829 29.584 1.00 22.09 122 GLY C CA 1
ATOM 3591 C C . GLY C 1 124 ? 95.823 11.216 29.243 1.00 21.43 122 GLY C C 1
ATOM 3592 O O . GLY C 1 124 ? 95.382 10.261 29.890 1.00 21.98 122 GLY C O 1
ATOM 3593 N N . VAL C 1 125 ? 95.175 11.758 28.210 1.00 20.61 123 VAL C N 1
ATOM 3594 C CA . VAL C 1 125 ? 93.907 11.261 27.711 1.00 21.65 123 VAL C CA 1
ATOM 3595 C C . VAL C 1 125 ? 93.911 11.295 26.176 1.00 21.18 123 VAL C C 1
ATOM 3596 O O . VAL C 1 125 ? 94.750 11.956 25.555 1.00 21.58 123 VAL C O 1
ATOM 3600 N N . GLN C 1 126 ? 92.989 10.573 25.562 1.00 21.95 124 GLN C N 1
ATOM 3601 C CA . GLN C 1 126 ? 92.784 10.680 24.122 1.00 21.43 124 GLN C CA 1
ATOM 3602 C C . GLN C 1 126 ? 91.325 10.508 23.787 1.00 21.63 124 GLN C C 1
ATOM 3603 O O . GLN C 1 126 ? 90.547 9.949 24.568 1.00 20.64 124 GLN C O 1
ATOM 3609 N N . LEU C 1 127 ? 90.973 10.982 22.605 1.00 21.56 125 LEU C N 1
ATOM 3610 C CA A LEU C 1 127 ? 89.584 10.953 22.224 0.50 21.73 125 LEU C CA 1
ATOM 3611 C CA B LEU C 1 127 ? 89.583 11.127 22.195 0.50 21.49 125 LEU C CA 1
ATOM 3612 C C . LEU C 1 127 ? 89.358 10.798 20.728 1.00 21.94 125 LEU C C 1
ATOM 3613 O O . LEU C 1 127 ? 90.215 11.071 19.899 1.00 20.32 125 LEU C O 1
ATOM 3622 N N . ILE C 1 128 ? 88.173 10.292 20.434 1.00 21.81 126 ILE C N 1
ATOM 3623 C CA . ILE C 1 128 ? 87.635 10.257 19.090 1.00 22.35 126 ILE C CA 1
ATOM 3624 C C . ILE C 1 128 ? 86.401 11.152 19.172 1.00 22.34 126 ILE C C 1
ATOM 3625 O O . ILE C 1 128 ? 85.646 11.073 20.131 1.00 22.94 126 ILE C O 1
ATOM 3630 N N . VAL C 1 129 ? 86.255 12.041 18.191 1.00 22.01 127 VAL C N 1
ATOM 3631 C CA . VAL C 1 129 ? 85.171 13.026 18.120 1.00 22.21 127 VAL C CA 1
ATOM 3632 C C . VAL C 1 129 ? 84.481 12.900 16.766 1.00 22.64 127 VAL C C 1
ATOM 3633 O O . VAL C 1 129 ? 85.112 12.613 15.763 1.00 22.92 127 VAL C O 1
ATOM 3637 N N . ASP C 1 130 ? 83.166 13.063 16.755 1.00 21.43 128 ASP C N 1
ATOM 3638 C CA A ASP C 1 130 ? 82.379 13.089 15.519 0.60 21.84 128 ASP C CA 1
ATOM 3639 C CA B ASP C 1 130 ? 82.376 13.066 15.533 0.40 21.61 128 ASP C CA 1
ATOM 3640 C C . ASP C 1 130 ? 81.615 14.391 15.458 1.00 21.17 128 ASP C C 1
ATOM 3641 O O . ASP C 1 130 ? 80.886 14.742 16.386 1.00 21.88 128 ASP C O 1
ATOM 3650 N N . ASP C 1 131 ? 81.794 15.130 14.372 1.00 21.10 129 ASP C N 1
ATOM 3651 C CA . ASP C 1 131 ? 81.025 16.353 14.168 1.00 20.47 129 ASP C CA 1
ATOM 3652 C C . ASP C 1 131 ? 79.661 15.884 13.644 1.00 19.78 129 ASP C C 1
ATOM 3653 O O . ASP C 1 131 ? 79.557 15.420 12.501 1.00 18.97 129 ASP C O 1
ATOM 3658 N N . VAL C 1 132 ? 78.629 16.009 14.483 1.00 18.09 130 VAL C N 1
ATOM 3659 C CA . VAL C 1 132 ? 77.279 15.510 14.138 1.00 18.17 130 VAL C CA 1
ATOM 3660 C C . VAL C 1 132 ? 76.309 16.654 13.869 1.00 18.32 130 VAL C C 1
ATOM 3661 O O . VAL C 1 132 ? 75.083 16.490 13.903 1.00 18.07 130 VAL C O 1
ATOM 3665 N N . THR C 1 133 ? 76.849 17.832 13.596 1.00 17.29 131 THR C N 1
ATOM 3666 C CA . THR C 1 133 ? 76.025 18.991 13.309 1.00 18.01 131 THR C CA 1
ATOM 3667 C C . THR C 1 133 ? 75.023 18.700 12.219 1.00 18.09 131 THR C C 1
ATOM 3668 O O . THR C 1 133 ? 73.851 19.058 12.364 1.00 18.51 131 THR C O 1
ATOM 3672 N N . SER C 1 134 ? 75.478 18.049 11.143 1.00 18.48 132 SER C N 1
ATOM 3673 C CA A SER C 1 134 ? 74.590 17.750 10.031 0.50 19.03 132 SER C CA 1
ATOM 3674 C CA B SER C 1 134 ? 74.620 17.663 10.011 0.50 19.02 132 SER C CA 1
ATOM 3675 C C . SER C 1 134 ? 73.510 16.717 10.386 1.00 18.60 132 SER C C 1
ATOM 3676 O O . SER C 1 134 ? 72.384 16.810 9.862 1.00 19.78 132 SER C O 1
ATOM 3681 N N . ARG C 1 135 ? 73.828 15.748 11.243 1.00 18.22 133 ARG C N 1
ATOM 3682 C CA A ARG C 1 135 ? 72.846 14.779 11.694 0.50 18.12 133 ARG C CA 1
ATOM 3683 C CA B ARG C 1 135 ? 72.842 14.775 11.709 0.50 18.41 133 ARG C CA 1
ATOM 3684 C C . ARG C 1 135 ? 71.730 15.521 12.412 1.00 17.93 133 ARG C C 1
ATOM 3685 O O . ARG C 1 135 ? 70.546 15.279 12.173 1.00 17.23 133 ARG C O 1
ATOM 3700 N N . VAL C 1 136 ? 72.124 16.406 13.312 1.00 16.45 134 VAL C N 1
ATOM 3701 C CA . VAL C 1 136 ? 71.149 17.138 14.094 1.00 16.09 134 VAL C CA 1
ATOM 3702 C C . VAL C 1 136 ? 70.255 17.977 13.204 1.00 15.51 134 VAL C C 1
ATOM 3703 O O . VAL C 1 136 ? 69.029 17.981 13.346 1.00 15.12 134 VAL C O 1
ATOM 3707 N N . ARG C 1 137 ? 70.855 18.700 12.279 1.00 16.30 135 ARG C N 1
ATOM 3708 C CA A ARG C 1 137 ? 70.085 19.560 11.386 0.60 16.21 135 ARG C CA 1
ATOM 3709 C CA B ARG C 1 137 ? 70.092 19.559 11.369 0.40 16.40 135 ARG C CA 1
ATOM 3710 C C . ARG C 1 137 ? 69.140 18.769 10.501 1.00 16.14 135 ARG C C 1
ATOM 3711 O O . ARG C 1 137 ? 68.014 19.189 10.270 1.00 16.06 135 ARG C O 1
ATOM 3726 N N . ALA C 1 138 ? 69.591 17.603 10.044 1.00 15.81 136 ALA C N 1
ATOM 3727 C CA . ALA C 1 138 ? 68.769 16.780 9.201 1.00 15.46 136 ALA C CA 1
ATOM 3728 C C . ALA C 1 138 ? 67.624 16.188 9.973 1.00 15.23 136 ALA C C 1
ATOM 3729 O O . ALA C 1 138 ? 66.514 16.081 9.452 1.00 16.31 136 ALA C O 1
ATOM 3731 N N . ARG C 1 139 ? 67.856 15.816 11.227 1.00 14.93 137 ARG C N 1
ATOM 3732 C CA . ARG C 1 139 ? 66.774 15.343 12.051 1.00 14.59 137 ARG C CA 1
ATOM 3733 C C . ARG C 1 139 ? 65.729 16.435 12.258 1.00 15.45 137 ARG C C 1
ATOM 3734 O O . ARG C 1 139 ? 64.531 16.207 12.095 1.00 15.01 137 ARG C O 1
ATOM 3742 N N . GLN C 1 140 ? 66.212 17.606 12.592 1.00 15.17 138 GLN C N 1
ATOM 3743 C CA . GLN C 1 140 ? 65.342 18.747 12.808 1.00 15.45 138 GLN C CA 1
ATOM 3744 C C . GLN C 1 140 ? 64.506 19.048 11.568 1.00 14.17 138 GLN C C 1
ATOM 3745 O O . GLN C 1 140 ? 63.291 19.319 11.690 1.00 15.71 138 GLN C O 1
ATOM 3751 N N . ALA C 1 141 ? 65.138 19.032 10.401 1.00 14.12 139 ALA C N 1
ATOM 3752 C CA . ALA C 1 141 ? 64.418 19.321 9.154 1.00 15.20 139 ALA C CA 1
ATOM 3753 C C . ALA C 1 141 ? 63.356 18.264 8.848 1.00 14.73 139 ALA C C 1
ATOM 3754 O O . ALA C 1 141 ? 62.251 18.602 8.370 1.00 15.05 139 ALA C O 1
ATOM 3756 N N . ALA C 1 142 ? 63.679 17.005 9.128 1.00 14.88 140 ALA C N 1
ATOM 3757 C CA . ALA C 1 142 ? 62.758 15.896 8.886 1.00 14.50 140 ALA C CA 1
ATOM 3758 C C . ALA C 1 142 ? 61.567 15.951 9.838 1.00 14.74 140 ALA C C 1
ATOM 3759 O O . ALA C 1 142 ? 60.423 15.707 9.448 1.00 15.34 140 ALA C O 1
ATOM 3761 N N . GLU C 1 143 ? 61.834 16.315 11.083 1.00 12.43 141 GLU C N 1
ATOM 3762 C CA . GLU C 1 143 ? 60.758 16.481 12.061 1.00 13.08 141 GLU C CA 1
ATOM 3763 C C . GLU C 1 143 ? 59.866 17.664 11.632 1.00 12.18 141 GLU C C 1
ATOM 3764 O O . GLU C 1 143 ? 58.646 17.603 11.729 1.00 11.73 141 GLU C O 1
ATOM 3770 N N . ALA C 1 144 ? 60.478 18.744 11.175 1.00 13.04 142 ALA C N 1
ATOM 3771 C CA . ALA C 1 144 ? 59.706 19.896 10.747 1.00 13.31 142 ALA C CA 1
ATOM 3772 C C . ALA C 1 144 ? 58.751 19.495 9.606 1.00 12.85 142 ALA C C 1
ATOM 3773 O O . ALA C 1 144 ? 57.598 19.939 9.563 1.00 14.46 142 ALA C O 1
ATOM 3775 N N . ARG C 1 145 ? 59.218 18.650 8.700 1.00 13.22 143 ARG C N 1
ATOM 3776 C CA A ARG C 1 145 ? 58.389 18.264 7.554 0.50 13.32 143 ARG C CA 1
ATOM 3777 C CA B ARG C 1 145 ? 58.415 18.235 7.550 0.50 13.65 143 ARG C CA 1
ATOM 3778 C C . ARG C 1 145 ? 57.214 17.409 7.976 1.00 14.03 143 ARG C C 1
ATOM 3779 O O . ARG C 1 145 ? 56.088 17.636 7.533 1.00 14.17 143 ARG C O 1
ATOM 3794 N N . VAL C 1 146 ? 57.449 16.406 8.837 1.00 13.17 144 VAL C N 1
ATOM 3795 C CA . VAL C 1 146 ? 56.333 15.585 9.285 1.00 13.48 144 VAL C CA 1
ATOM 3796 C C . VAL C 1 146 ? 55.332 16.430 10.078 1.00 12.72 144 VAL C C 1
ATOM 3797 O O . VAL C 1 146 ? 54.097 16.252 9.948 1.00 13.56 144 VAL C O 1
ATOM 3801 N N . GLU C 1 147 ? 55.843 17.352 10.890 1.00 12.58 145 GLU C N 1
ATOM 3802 C CA . GLU C 1 147 ? 54.957 18.251 11.618 1.00 12.57 145 GLU C CA 1
ATOM 3803 C C . GLU C 1 147 ? 54.066 19.043 10.660 1.00 13.43 145 GLU C C 1
ATOM 3804 O O . GLU C 1 147 ? 52.838 19.040 10.778 1.00 12.64 145 GLU C O 1
ATOM 3810 N N . GLU C 1 148 ? 54.686 19.693 9.679 1.00 13.60 146 GLU C N 1
ATOM 3811 C CA . GLU C 1 148 ? 53.947 20.453 8.673 1.00 13.23 146 GLU C CA 1
ATOM 3812 C C . GLU C 1 148 ? 52.855 19.639 8.009 1.00 13.19 146 GLU C C 1
ATOM 3813 O O . GLU C 1 148 ? 51.690 20.037 7.977 1.00 13.33 146 GLU C O 1
ATOM 3819 N N . LEU C 1 149 ? 53.223 18.468 7.504 1.00 12.03 147 LEU C N 1
ATOM 3820 C CA . LEU C 1 149 ? 52.279 17.618 6.783 1.00 12.03 147 LEU C CA 1
ATOM 3821 C C . LEU C 1 149 ? 51.158 17.108 7.655 1.00 12.66 147 LEU C C 1
ATOM 3822 O O . LEU C 1 149 ? 49.998 17.050 7.227 1.00 13.23 147 LEU C O 1
ATOM 3827 N N . SER C 1 150 ? 51.475 16.783 8.901 1.00 12.73 148 SER C N 1
ATOM 3828 C CA . SER C 1 150 ? 50.455 16.250 9.806 1.00 13.21 148 SER C CA 1
ATOM 3829 C C . SER C 1 150 ? 49.465 17.318 10.267 1.00 12.84 148 SER C C 1
ATOM 3830 O O . SER C 1 150 ? 48.362 16.997 10.691 1.00 12.84 148 SER C O 1
ATOM 3833 N N . GLU C 1 151 ? 49.877 18.578 10.147 1.00 13.17 149 GLU C N 1
ATOM 3834 C CA A GLU C 1 151 ? 49.073 19.721 10.593 0.50 13.62 149 GLU C CA 1
ATOM 3835 C CA B GLU C 1 151 ? 49.060 19.710 10.590 0.50 13.91 149 GLU C CA 1
ATOM 3836 C C . GLU C 1 151 ? 48.167 20.293 9.499 1.00 15.11 149 GLU C C 1
ATOM 3837 O O . GLU C 1 151 ? 47.509 21.305 9.715 1.00 18.00 149 GLU C O 1
ATOM 3848 N N . ARG C 1 152 ? 48.183 19.734 8.305 1.00 14.01 150 ARG C N 1
ATOM 3849 C CA . ARG C 1 152 ? 47.365 20.256 7.238 1.00 13.71 150 ARG C CA 1
ATOM 3850 C C . ARG C 1 152 ? 45.931 19.855 7.480 1.00 15.39 150 ARG C C 1
ATOM 3851 O O . ARG C 1 152 ? 45.652 18.764 7.991 1.00 14.71 150 ARG C O 1
ATOM 3859 N N . TYR C 1 153 ? 45.023 20.762 7.203 1.00 17.00 151 TYR C N 1
ATOM 3860 C CA . TYR C 1 153 ? 43.629 20.525 7.617 1.00 20.26 151 TYR C CA 1
ATOM 3861 C C . TYR C 1 153 ? 42.740 21.361 6.778 1.00 21.74 151 TYR C C 1
ATOM 3862 O O . TYR C 1 153 ? 43.198 21.924 5.769 1.00 21.76 151 TYR C O 1
ATOM 3871 N N . ARG C 1 154 ? 41.446 21.330 7.116 1.00 23.61 152 ARG C N 1
ATOM 3872 C CA . ARG C 1 154 ? 40.399 22.051 6.390 1.00 25.06 152 ARG C CA 1
ATOM 3873 C C . ARG C 1 154 ? 39.756 23.081 7.287 1.00 25.89 152 ARG C C 1
ATOM 3874 O O . ARG C 1 154 ? 38.858 22.751 8.070 1.00 27.06 152 ARG C O 1
ATOM 3882 N N . ASN C 1 155 ? 40.189 24.335 7.152 1.00 25.88 153 ASN C N 1
ATOM 3883 C CA . ASN C 1 155 ? 39.638 25.401 7.930 1.00 26.46 153 ASN C CA 1
ATOM 3884 C C . ASN C 1 155 ? 38.245 25.727 7.375 1.00 27.12 153 ASN C C 1
ATOM 3885 O O . ASN C 1 155 ? 38.012 25.586 6.175 1.00 28.08 153 ASN C O 1
ATOM 3890 N N . VAL C 1 156 ? 37.318 26.113 8.252 1.00 27.79 154 VAL C N 1
ATOM 3891 C CA . VAL C 1 156 ? 35.931 26.393 7.850 1.00 27.58 154 VAL C CA 1
ATOM 3892 C C . VAL C 1 156 ? 35.843 27.736 7.128 1.00 28.05 154 VAL C C 1
ATOM 3893 O O . VAL C 1 156 ? 35.105 27.877 6.148 1.00 27.75 154 VAL C O 1
ATOM 3897 N N . MET D 1 7 ? 104.578 19.734 4.844 1.00 35.92 5 MET D N 1
ATOM 3898 C CA . MET D 1 7 ? 104.226 19.578 6.279 1.00 35.40 5 MET D CA 1
ATOM 3899 C C . MET D 1 7 ? 105.420 19.150 7.147 1.00 34.38 5 MET D C 1
ATOM 3900 O O . MET D 1 7 ? 106.193 18.270 6.774 1.00 34.85 5 MET D O 1
ATOM 3905 N N . ASP D 1 8 ? 105.559 19.766 8.313 1.00 32.82 6 ASP D N 1
ATOM 3906 C CA . ASP D 1 8 ? 106.499 19.278 9.313 1.00 32.05 6 ASP D CA 1
ATOM 3907 C C . ASP D 1 8 ? 105.756 18.264 10.198 1.00 30.85 6 ASP D C 1
ATOM 3908 O O . ASP D 1 8 ? 105.012 18.650 11.113 1.00 29.94 6 ASP D O 1
ATOM 3913 N N . TRP D 1 9 ? 105.952 16.974 9.926 1.00 29.57 7 TRP D N 1
ATOM 3914 C CA . TRP D 1 9 ? 105.150 15.941 10.590 1.00 29.08 7 TRP D CA 1
ATOM 3915 C C . TRP D 1 9 ? 105.271 15.962 12.115 1.00 28.41 7 TRP D C 1
ATOM 3916 O O . TRP D 1 9 ? 104.270 15.844 12.825 1.00 26.76 7 TRP D O 1
ATOM 3927 N N . ASP D 1 10 ? 106.477 16.124 12.630 1.00 28.87 8 ASP D N 1
ATOM 3928 C CA . ASP D 1 10 ? 106.671 16.109 14.076 1.00 28.90 8 ASP D CA 1
ATOM 3929 C C . ASP D 1 10 ? 105.934 17.239 14.770 1.00 29.04 8 ASP D C 1
ATOM 3930 O O . ASP D 1 10 ? 105.466 17.077 15.890 1.00 28.75 8 ASP D O 1
ATOM 3935 N N . LYS D 1 11 ? 105.833 18.379 14.098 1.00 29.18 9 LYS D N 1
ATOM 3936 C CA . LYS D 1 11 ? 105.239 19.573 14.693 1.00 29.61 9 LYS D CA 1
ATOM 3937 C C . LYS D 1 11 ? 103.736 19.702 14.437 1.00 29.55 9 LYS D C 1
ATOM 3938 O O . LYS D 1 11 ? 103.035 20.359 15.211 1.00 30.89 9 LYS D O 1
ATOM 3944 N N . THR D 1 12 ? 103.251 19.084 13.363 1.00 29.03 10 THR D N 1
ATOM 3945 C CA A THR D 1 12 ? 101.847 19.227 12.959 0.50 29.08 10 THR D CA 1
ATOM 3946 C CA B THR D 1 12 ? 101.855 19.226 12.947 0.50 29.12 10 THR D CA 1
ATOM 3947 C C . THR D 1 12 ? 100.998 18.005 13.314 1.00 29.28 10 THR D C 1
ATOM 3948 O O . THR D 1 12 ? 99.829 18.151 13.719 1.00 29.67 10 THR D O 1
ATOM 3955 N N . VAL D 1 13 ? 101.568 16.810 13.160 1.00 29.04 11 VAL D N 1
ATOM 3956 C CA . VAL D 1 13 ? 100.898 15.565 13.531 1.00 28.05 11 VAL D CA 1
ATOM 3957 C C . VAL D 1 13 ? 101.307 15.124 14.939 1.00 27.68 11 VAL D C 1
ATOM 3958 O O . VAL D 1 13 ? 100.462 14.703 15.731 1.00 26.97 11 VAL D O 1
ATOM 3962 N N . GLY D 1 14 ? 102.604 15.211 15.237 1.00 27.35 12 GLY D N 1
ATOM 3963 C CA . GLY D 1 14 ? 103.171 14.768 16.516 1.00 27.68 12 GLY D CA 1
ATOM 3964 C C . GLY D 1 14 ? 104.332 13.818 16.255 1.00 27.14 12 GLY D C 1
ATOM 3965 O O . GLY D 1 14 ? 104.450 13.273 15.154 1.00 28.17 12 GLY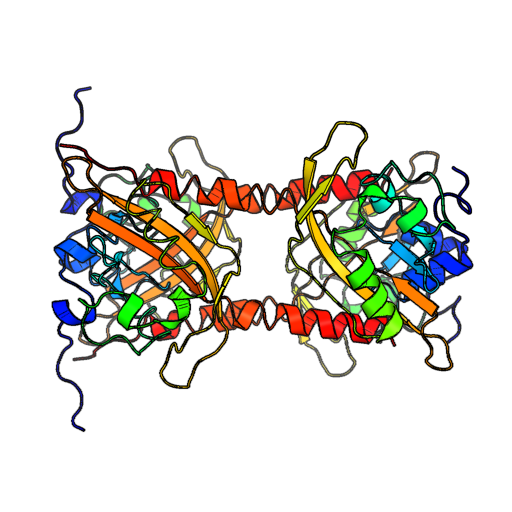 D O 1
ATOM 3966 N N . ALA D 1 15 ? 105.194 13.606 17.239 1.00 27.77 13 ALA D N 1
ATOM 3967 C CA . ALA D 1 15 ? 106.362 12.722 17.044 1.00 27.48 13 ALA D CA 1
ATOM 3968 C C . ALA D 1 15 ? 105.854 11.301 16.861 1.00 28.12 13 ALA D C 1
ATOM 3969 O O . ALA D 1 15 ? 104.833 10.925 17.461 1.00 27.15 13 ALA D O 1
ATOM 3971 N N . ALA D 1 16 ? 106.537 10.506 16.036 1.00 27.77 14 ALA D N 1
ATOM 3972 C CA . ALA D 1 16 ? 106.008 9.188 15.676 1.00 27.21 14 ALA D CA 1
ATOM 3973 C C . ALA D 1 16 ? 105.750 8.249 16.872 1.00 26.82 14 ALA D C 1
ATOM 3974 O O . ALA D 1 16 ? 104.693 7.650 16.957 1.00 27.00 14 ALA D O 1
ATOM 3976 N N . GLU D 1 17 ? 106.698 8.120 17.792 1.00 27.27 15 GLU D N 1
ATOM 3977 C CA . GLU D 1 17 ? 106.469 7.310 19.003 1.00 27.42 15 GLU D CA 1
ATOM 3978 C C . GLU D 1 17 ? 105.221 7.717 19.760 1.00 27.21 15 GLU D C 1
ATOM 3979 O O . GLU D 1 17 ? 104.415 6.887 20.172 1.00 26.05 15 GLU D O 1
ATOM 3985 N N . ASP D 1 18 ? 105.088 9.014 19.959 1.00 26.87 16 ASP D N 1
ATOM 3986 C CA . ASP D 1 18 ? 103.967 9.553 20.686 1.00 26.66 16 ASP D CA 1
ATOM 3987 C C . ASP D 1 18 ? 102.671 9.261 19.971 1.00 26.34 16 ASP D C 1
ATOM 3988 O O . ASP D 1 18 ? 101.701 8.836 20.598 1.00 26.24 16 ASP D O 1
ATOM 3993 N N . VAL D 1 19 ? 102.641 9.498 18.663 1.00 24.88 17 VAL D N 1
ATOM 3994 C CA . VAL D 1 19 ? 101.440 9.261 17.886 1.00 25.44 17 VAL D CA 1
ATOM 3995 C C . VAL D 1 19 ? 101.043 7.781 17.937 1.00 24.67 17 VAL D C 1
ATOM 3996 O O . VAL D 1 19 ? 99.850 7.456 18.058 1.00 25.35 17 VAL D O 1
ATOM 4000 N N . ARG D 1 20 ? 102.033 6.887 17.907 1.00 24.31 18 ARG D N 1
ATOM 4001 C CA . ARG D 1 20 ? 101.731 5.461 18.014 1.00 23.63 18 ARG D CA 1
ATOM 4002 C C . ARG D 1 20 ? 101.046 5.146 19.343 1.00 23.49 18 ARG D C 1
ATOM 4003 O O . ARG D 1 20 ? 100.083 4.388 19.378 1.00 22.11 18 ARG D O 1
ATOM 4011 N N . ARG D 1 21 ? 101.547 5.728 20.428 1.00 23.55 19 ARG D N 1
ATOM 4012 C CA . ARG D 1 21 ? 100.989 5.474 21.750 1.00 23.08 19 ARG D CA 1
ATOM 4013 C C . ARG D 1 21 ? 99.541 5.954 21.832 1.00 23.39 19 ARG D C 1
ATOM 4014 O O . ARG D 1 21 ? 98.682 5.283 22.413 1.00 23.93 19 ARG D O 1
ATOM 4022 N N . ILE D 1 22 ? 99.267 7.110 21.247 1.00 22.70 20 ILE D N 1
ATOM 4023 C CA . ILE D 1 22 ? 97.891 7.620 21.228 1.00 22.81 20 ILE D CA 1
ATOM 4024 C C . ILE D 1 22 ? 97.009 6.675 20.399 1.00 22.84 20 ILE D C 1
ATOM 4025 O O . ILE D 1 22 ? 95.956 6.232 20.856 1.00 23.37 20 ILE D O 1
ATOM 4030 N N . PHE D 1 23 ? 97.457 6.365 19.180 1.00 24.05 21 PHE D N 1
ATOM 4031 C CA . PHE D 1 23 ? 96.750 5.435 18.298 1.00 23.12 21 PHE D CA 1
ATOM 4032 C C . PHE D 1 23 ? 96.359 4.136 19.023 1.00 22.42 21 PHE D C 1
ATOM 4033 O O . PHE D 1 23 ? 95.217 3.704 18.991 1.00 22.60 21 PHE D O 1
ATOM 4041 N N . GLU D 1 24 ? 97.349 3.526 19.668 1.00 22.11 22 GLU D N 1
ATOM 4042 C CA . GLU D 1 24 ? 97.197 2.311 20.431 1.00 21.44 22 GLU D CA 1
ATOM 4043 C C . GLU D 1 24 ? 95.998 2.390 21.403 1.00 20.88 22 GLU D C 1
ATOM 4044 O O . GLU D 1 24 ? 95.287 1.406 21.586 1.00 21.26 22 GLU D O 1
ATOM 4050 N N . HIS D 1 25 ? 95.799 3.566 21.996 1.00 20.59 23 HIS D N 1
ATOM 4051 C CA . HIS D 1 25 ? 94.771 3.779 23.025 1.00 21.35 23 HIS D CA 1
ATOM 4052 C C . HIS D 1 25 ? 93.522 4.520 22.580 1.00 21.33 23 HIS D C 1
ATOM 4053 O O . HIS D 1 25 ? 92.652 4.797 23.416 1.00 20.38 23 HIS D O 1
ATOM 4060 N N . ILE D 1 26 ? 93.414 4.852 21.300 1.00 22.81 24 ILE D N 1
ATOM 4061 C CA . ILE D 1 26 ? 92.170 5.477 20.835 1.00 22.26 24 ILE D CA 1
ATOM 4062 C C . ILE D 1 26 ? 90.990 4.523 21.106 1.00 22.81 24 ILE D C 1
ATOM 4063 O O . ILE D 1 26 ? 91.057 3.357 20.753 1.00 23.07 24 ILE D O 1
ATOM 4068 N N . PRO D 1 27 ? 89.918 5.010 21.764 1.00 23.00 25 PRO D N 1
ATOM 4069 C CA . PRO D 1 27 ? 88.757 4.160 22.064 1.00 23.19 25 PRO D CA 1
ATOM 4070 C C . PRO D 1 27 ? 87.817 3.896 20.852 1.00 24.26 25 PRO D C 1
ATOM 4071 O O . PRO D 1 27 ? 86.616 4.228 20.858 1.00 24.80 25 PRO D O 1
ATOM 4075 N N . ALA D 1 28 ? 88.383 3.257 19.841 1.00 24.93 26 ALA D N 1
ATOM 4076 C CA . ALA D 1 28 ? 87.696 2.852 18.614 1.00 24.23 26 ALA D CA 1
ATOM 4077 C C . ALA D 1 28 ? 88.586 1.857 17.903 1.00 24.64 26 ALA D C 1
ATOM 4078 O O . ALA D 1 28 ? 89.821 1.947 18.013 1.00 24.85 26 ALA D O 1
ATOM 4080 N N . ILE D 1 29 ? 87.986 0.928 17.167 1.00 24.90 27 ILE D N 1
ATOM 4081 C CA . ILE D 1 29 ? 88.738 -0.033 16.346 1.00 24.74 27 ILE D CA 1
ATOM 4082 C C . ILE D 1 29 ? 89.370 0.672 15.157 1.00 24.50 27 ILE D C 1
ATOM 4083 O O . ILE D 1 29 ? 88.682 1.200 14.316 1.00 24.61 27 ILE D O 1
ATOM 4088 N N . LEU D 1 30 ? 90.710 0.681 15.110 1.00 23.93 28 LEU D N 1
ATOM 4089 C CA . LEU D 1 30 ? 91.453 1.325 14.035 1.00 24.67 28 LEU D CA 1
ATOM 4090 C C . LEU D 1 30 ? 92.398 0.319 13.372 1.00 24.54 28 LEU D C 1
ATOM 4091 O O . LEU D 1 30 ? 93.052 -0.479 14.066 1.00 23.84 28 LEU D O 1
ATOM 4096 N N . VAL D 1 31 ? 92.450 0.342 12.036 1.00 24.47 29 VAL D N 1
ATOM 4097 C CA . VAL D 1 31 ? 93.319 -0.542 11.261 1.00 25.10 29 VAL D CA 1
ATOM 4098 C C . VAL D 1 31 ? 93.917 0.171 10.073 1.00 25.16 29 VAL D C 1
ATOM 4099 O O . VAL D 1 31 ? 93.218 0.890 9.351 1.00 25.19 29 VAL D O 1
ATOM 4103 N N . GLY D 1 32 ? 95.213 -0.064 9.871 1.00 24.87 30 GLY D N 1
ATOM 4104 C CA . GLY D 1 32 ? 95.898 0.367 8.667 1.00 24.81 30 GLY D CA 1
ATOM 4105 C C . GLY D 1 32 ? 96.446 -0.812 7.888 1.00 24.99 30 GLY D C 1
ATOM 4106 O O . GLY D 1 32 ? 97.047 -1.727 8.458 1.00 22.16 30 GLY D O 1
ATOM 4107 N N . LEU D 1 33 ? 96.262 -0.748 6.570 1.00 25.72 31 LEU D N 1
ATOM 4108 C CA . LEU D 1 33 ? 96.666 -1.800 5.643 1.00 25.94 31 LEU D CA 1
ATOM 4109 C C . LEU D 1 33 ? 97.544 -1.199 4.543 1.00 26.27 31 LEU D C 1
ATOM 4110 O O . LEU D 1 33 ? 97.431 -0.023 4.209 1.00 25.63 31 LEU D O 1
ATOM 4115 N N . GLU D 1 34 ? 98.394 -2.010 3.955 1.00 26.95 32 GLU D N 1
ATOM 4116 C CA . GLU D 1 34 ? 99.211 -1.515 2.846 1.00 28.18 32 GLU D CA 1
ATOM 4117 C C . GLU D 1 34 ? 99.327 -2.489 1.692 1.00 28.33 32 GLU D C 1
ATOM 4118 O O . GLU D 1 34 ? 99.305 -3.706 1.873 1.00 28.46 32 GLU D O 1
ATOM 4124 N N . GLY D 1 35 ? 99.473 -1.928 0.497 1.00 28.60 33 GLY D N 1
ATOM 4125 C CA . GLY D 1 35 ? 99.713 -2.716 -0.694 1.00 28.57 33 GLY D CA 1
ATOM 4126 C C . GLY D 1 35 ? 98.466 -3.412 -1.208 1.00 28.55 33 GLY D C 1
ATOM 4127 O O . GLY D 1 35 ? 97.424 -3.372 -0.572 1.00 29.18 33 GLY D O 1
ATOM 4128 N N . PRO D 1 36 ? 98.581 -4.079 -2.364 1.00 28.82 34 PRO D N 1
ATOM 4129 C CA . PRO D 1 36 ? 97.420 -4.677 -3.010 1.00 28.99 34 PRO D CA 1
ATOM 4130 C C . PRO D 1 36 ? 96.864 -5.887 -2.272 1.00 29.39 34 PRO D C 1
ATOM 4131 O O . PRO D 1 36 ? 95.704 -6.255 -2.503 1.00 29.39 34 PRO D O 1
ATOM 4135 N N . ASP D 1 37 ? 97.660 -6.479 -1.378 1.00 29.43 35 ASP D N 1
ATOM 4136 C CA . ASP D 1 37 ? 97.200 -7.617 -0.579 1.00 29.68 35 ASP D CA 1
ATOM 4137 C C . ASP D 1 37 ? 96.872 -7.226 0.851 1.00 30.19 35 ASP D C 1
ATOM 4138 O O . ASP D 1 37 ? 96.792 -8.090 1.728 1.00 30.67 35 ASP D O 1
ATOM 4143 N N . HIS D 1 38 ? 96.682 -5.923 1.069 1.00 30.45 36 HIS D N 1
ATOM 4144 C CA . HIS D 1 38 ? 96.184 -5.389 2.332 1.00 29.65 36 HIS D CA 1
ATOM 4145 C C . HIS D 1 38 ? 96.933 -5.943 3.538 1.00 29.41 36 HIS D C 1
ATOM 4146 O O . HIS D 1 38 ? 96.328 -6.552 4.416 1.00 29.76 36 HIS D O 1
ATOM 4153 N N . ARG D 1 39 ? 98.246 -5.746 3.556 1.00 29.45 37 ARG D N 1
ATOM 4154 C CA . ARG D 1 39 ? 99.083 -6.221 4.652 1.00 29.37 37 ARG D CA 1
ATOM 4155 C C . ARG D 1 39 ? 98.858 -5.322 5.858 1.00 28.89 37 ARG D C 1
ATOM 4156 O O . ARG D 1 39 ? 98.825 -4.114 5.717 1.00 29.76 37 ARG D O 1
ATOM 4164 N N . PHE D 1 40 ? 98.713 -5.914 7.035 1.00 28.61 38 PHE D N 1
ATOM 4165 C CA . PHE D 1 40 ? 98.566 -5.134 8.279 1.00 28.71 38 PHE D CA 1
ATOM 4166 C C . PHE D 1 40 ? 99.779 -4.247 8.573 1.00 28.08 38 PHE D C 1
ATOM 4167 O O . PHE D 1 40 ? 100.924 -4.711 8.622 1.00 28.46 38 PHE D O 1
ATOM 4175 N N . VAL D 1 41 ? 99.500 -2.956 8.734 1.00 27.43 39 VAL D N 1
ATOM 4176 C CA . VAL D 1 41 ? 100.501 -1.935 9.044 1.00 27.68 39 VAL D CA 1
ATOM 4177 C C . VAL D 1 41 ? 100.377 -1.477 10.503 1.00 26.55 39 VAL D C 1
ATOM 4178 O O . VAL D 1 41 ? 101.379 -1.205 11.158 1.00 26.47 39 VAL D O 1
ATOM 4182 N N . ALA D 1 42 ? 99.143 -1.351 10.987 1.00 25.98 40 ALA D N 1
ATOM 4183 C CA . ALA D 1 42 ? 98.869 -0.740 12.287 1.00 25.54 40 ALA D CA 1
ATOM 4184 C C . ALA D 1 42 ? 97.551 -1.260 12.805 1.00 24.75 40 ALA D C 1
ATOM 4185 O O . ALA D 1 42 ? 96.571 -1.256 12.077 1.00 23.90 40 ALA D O 1
ATOM 4187 N N . VAL D 1 43 ? 97.544 -1.731 14.045 1.00 24.73 41 VAL D N 1
ATOM 4188 C CA . VAL D 1 43 ? 96.298 -2.118 14.729 1.00 24.64 41 VAL D CA 1
ATOM 4189 C C . VAL D 1 43 ? 96.391 -1.693 16.170 1.00 24.12 41 VAL D C 1
ATOM 4190 O O . VAL D 1 43 ? 97.475 -1.764 16.784 1.00 23.05 41 VAL D O 1
ATOM 4194 N N . ASN D 1 44 ? 95.280 -1.244 16.729 1.00 24.48 42 ASN D N 1
ATOM 4195 C CA . ASN D 1 44 ? 95.303 -0.783 18.112 1.00 23.90 42 ASN D CA 1
ATOM 4196 C C . ASN D 1 44 ? 94.686 -1.777 19.098 1.00 24.13 42 ASN D C 1
ATOM 4197 O O . ASN D 1 44 ? 94.199 -2.837 18.687 1.00 24.03 42 ASN D O 1
ATOM 4202 N N . ALA D 1 45 ? 94.702 -1.434 20.384 1.00 23.67 43 ALA D N 1
ATOM 4203 C CA . ALA D 1 45 ? 94.208 -2.323 21.436 1.00 24.02 43 ALA D CA 1
ATOM 4204 C C . ALA D 1 45 ? 92.733 -2.682 21.239 1.00 24.68 43 ALA D C 1
ATOM 4205 O O . ALA D 1 45 ? 92.325 -3.825 21.478 1.00 24.81 43 ALA D O 1
ATOM 4207 N N . ALA D 1 46 ? 91.946 -1.712 20.787 1.00 24.82 44 ALA D N 1
ATOM 4208 C CA . ALA D 1 46 ? 90.523 -1.940 20.494 1.00 26.02 44 ALA D CA 1
ATOM 4209 C C . ALA D 1 46 ? 90.376 -2.984 19.390 1.00 27.65 44 ALA D C 1
ATOM 4210 O O . ALA D 1 46 ? 89.588 -3.920 19.533 1.00 27.67 44 ALA D O 1
ATOM 4212 N N . TYR D 1 47 ? 91.137 -2.848 18.305 1.00 28.83 45 TYR D N 1
ATOM 4213 C CA . TYR D 1 47 ? 91.152 -3.876 17.260 1.00 29.93 45 TYR D CA 1
ATOM 4214 C C . TYR D 1 47 ? 91.476 -5.273 17.789 1.00 31.27 45 TYR D C 1
ATOM 4215 O O . TYR D 1 47 ? 90.731 -6.231 17.546 1.00 31.32 45 TYR D O 1
ATOM 4224 N N . ARG D 1 48 ? 92.597 -5.385 18.497 1.00 32.04 46 ARG D N 1
ATOM 4225 C CA . ARG D 1 48 ? 93.089 -6.679 18.967 1.00 33.12 46 ARG D CA 1
ATOM 4226 C C . ARG D 1 48 ? 92.210 -7.281 20.073 1.00 34.42 46 ARG D C 1
ATOM 4227 O O . ARG D 1 48 ? 92.135 -8.504 20.207 1.00 34.95 46 ARG D O 1
ATOM 4235 N N . GLY D 1 49 ? 91.561 -6.438 20.874 1.00 35.55 47 GLY D N 1
ATOM 4236 C CA . GLY D 1 49 ? 90.652 -6.929 21.908 1.00 36.72 47 GLY D CA 1
ATOM 4237 C C . GLY D 1 49 ? 89.400 -7.535 21.294 1.00 37.46 47 GLY D C 1
ATOM 4238 O O . GLY D 1 49 ? 88.833 -8.496 21.820 1.00 37.50 47 GLY D O 1
ATOM 4239 N N . PHE D 1 50 ? 88.962 -6.950 20.184 1.00 38.50 48 PHE D N 1
ATOM 4240 C CA A PHE D 1 50 ? 87.806 -7.439 19.425 0.50 38.86 48 PHE D CA 1
ATOM 4241 C CA B PHE D 1 50 ? 87.804 -7.472 19.456 0.50 38.82 48 PHE D CA 1
ATOM 4242 C C . PHE D 1 50 ? 88.171 -8.713 18.657 1.00 39.39 48 PHE D C 1
ATOM 4243 O O . PHE D 1 50 ? 87.395 -9.672 18.611 1.00 39.68 48 PHE D O 1
ATOM 4258 N N . SER D 1 51 ? 89.356 -8.701 18.052 1.00 39.79 49 SER D N 1
ATOM 4259 C CA . SER D 1 51 ? 89.851 -9.827 17.270 1.00 40.29 49 SER D CA 1
ATOM 4260 C C . SER D 1 51 ? 91.200 -10.272 17.828 1.00 40.96 49 SER D C 1
ATOM 4261 O O . SER D 1 51 ? 92.255 -9.907 17.289 1.00 41.02 49 SER D O 1
ATOM 4264 N N . PRO D 1 52 ? 91.176 -11.068 18.915 1.00 41.57 50 PRO D N 1
ATOM 4265 C CA . PRO D 1 52 ? 92.421 -11.602 19.483 1.00 42.03 50 PRO D CA 1
ATOM 4266 C C . PRO D 1 52 ? 93.139 -12.592 18.560 1.00 42.80 50 PRO D C 1
ATOM 4267 O O . PRO D 1 52 ? 94.309 -12.905 18.794 1.00 43.17 50 PRO D O 1
ATOM 4271 N N . LEU D 1 53 ? 92.443 -13.076 17.530 1.00 43.29 51 LEU D N 1
ATOM 4272 C CA . LEU D 1 53 ? 93.006 -14.048 16.586 1.00 43.42 51 LEU D CA 1
ATOM 4273 C C . LEU D 1 53 ? 94.319 -13.555 15.961 1.00 43.55 51 LEU D C 1
ATOM 4274 O O . LEU D 1 53 ? 95.277 -14.322 15.840 1.00 43.37 51 LEU D O 1
ATOM 4279 N N . LEU D 1 54 ? 94.369 -12.280 15.583 1.00 43.63 52 LEU D N 1
ATOM 4280 C CA . LEU D 1 54 ? 95.607 -11.693 15.053 1.00 43.40 52 LEU D CA 1
ATOM 4281 C C . LEU D 1 54 ? 96.722 -11.766 16.102 1.00 43.36 52 LEU D C 1
ATOM 4282 O O . LEU D 1 54 ? 96.504 -11.454 17.271 1.00 43.55 52 LEU D O 1
ATOM 4287 N N . ASP D 1 55 ? 97.906 -12.211 15.692 1.00 43.02 53 ASP D N 1
ATOM 4288 C CA . ASP D 1 55 ? 99.064 -12.234 16.589 1.00 42.68 53 ASP D CA 1
ATOM 4289 C C . ASP D 1 55 ? 100.177 -11.277 16.141 1.00 42.27 53 ASP D C 1
ATOM 4290 O O . ASP D 1 55 ? 101.143 -11.066 16.877 1.00 42.51 53 ASP D O 1
ATOM 4295 N N . THR D 1 56 ? 100.054 -10.700 14.944 1.00 41.45 54 THR D N 1
ATOM 4296 C CA . THR D 1 56 ? 101.025 -9.708 14.499 1.00 40.79 54 THR D CA 1
ATOM 4297 C C . THR D 1 56 ? 100.691 -8.921 13.232 1.00 40.22 54 THR D C 1
ATOM 4298 O O . THR D 1 56 ? 99.703 -9.163 12.536 1.00 41.11 54 THR D O 1
ATOM 4302 N N . VAL D 1 57 ? 101.584 -7.969 12.984 1.00 39.31 55 VAL D N 1
ATOM 4303 C CA . VAL D 1 57 ? 101.558 -7.000 11.903 1.00 37.97 55 VAL D CA 1
ATOM 4304 C C . VAL D 1 57 ? 102.395 -7.496 10.716 1.00 37.35 55 VAL D C 1
ATOM 4305 O O . VAL D 1 57 ? 103.367 -8.227 10.902 1.00 36.71 55 VAL D O 1
ATOM 4309 N N . GLY D 1 58 ? 102.012 -7.111 9.502 1.00 37.09 56 GLY D N 1
ATOM 4310 C CA . GLY D 1 58 ? 102.831 -7.350 8.315 1.00 37.26 56 GLY D CA 1
ATOM 4311 C C . GLY D 1 58 ? 102.305 -8.411 7.362 1.00 37.25 56 GLY D C 1
ATOM 4312 O O . GLY D 1 58 ? 102.798 -8.529 6.241 1.00 37.32 56 GLY D O 1
ATOM 4313 N N . GLN D 1 59 ? 101.313 -9.184 7.800 1.00 36.98 57 GLN D N 1
ATOM 4314 C CA . GLN D 1 59 ? 100.742 -10.243 6.980 1.00 37.15 57 GLN D CA 1
ATOM 4315 C C . GLN D 1 59 ? 99.607 -9.716 6.114 1.00 36.78 57 GLN D C 1
ATOM 4316 O O . GLN D 1 59 ? 98.874 -8.820 6.539 1.00 36.20 57 GLN D O 1
ATOM 4322 N N . PRO D 1 60 ? 99.433 -10.300 4.913 1.00 36.63 58 PRO D N 1
ATOM 4323 C CA . PRO D 1 60 ? 98.255 -10.019 4.102 1.00 36.75 58 PRO D CA 1
ATOM 4324 C C . PRO D 1 60 ? 97.004 -10.403 4.866 1.00 36.62 58 PRO D C 1
ATOM 4325 O O . PRO D 1 60 ? 96.988 -11.441 5.525 1.00 36.75 58 PRO D O 1
ATOM 4329 N N . ALA D 1 61 ? 95.972 -9.568 4.783 1.00 36.77 59 ALA D N 1
ATOM 4330 C CA . ALA D 1 61 ? 94.748 -9.781 5.544 1.00 37.01 59 ALA D CA 1
ATOM 4331 C C . ALA D 1 61 ? 94.181 -11.186 5.315 1.00 37.21 59 ALA D C 1
ATOM 4332 O O . ALA D 1 61 ? 93.858 -11.887 6.272 1.00 37.08 59 ALA D O 1
ATOM 4334 N N . ARG D 1 62 ? 94.091 -11.594 4.048 1.00 37.36 60 ARG D N 1
ATOM 4335 C CA . ARG D 1 62 ? 93.595 -12.926 3.681 1.00 37.81 60 ARG D CA 1
ATOM 4336 C C . ARG D 1 62 ? 94.357 -14.061 4.355 1.00 37.80 60 ARG D C 1
ATOM 4337 O O . ARG D 1 62 ? 93.768 -15.078 4.687 1.00 37.87 60 ARG D O 1
ATOM 4345 N N . GLU D 1 63 ? 95.666 -13.902 4.523 1.00 38.06 61 GLU D N 1
ATOM 4346 C CA . GLU D 1 63 ? 96.479 -14.934 5.163 1.00 38.58 61 GLU D CA 1
ATOM 4347 C C . GLU D 1 63 ? 96.195 -15.023 6.658 1.00 38.68 61 GLU D C 1
ATOM 4348 O O . GLU D 1 63 ? 96.351 -16.088 7.254 1.00 38.79 61 GLU D O 1
ATOM 4354 N N . VAL D 1 64 ? 95.778 -13.907 7.256 1.00 38.94 62 VAL D N 1
ATOM 4355 C CA . VAL D 1 64 ? 95.406 -13.880 8.672 1.00 39.00 62 VAL D CA 1
ATOM 4356 C C . VAL D 1 64 ? 93.970 -14.369 8.869 1.00 39.07 62 VAL D C 1
ATOM 4357 O O . VAL D 1 64 ? 93.698 -15.112 9.809 1.00 39.04 62 VAL D O 1
ATOM 4361 N N . TYR D 1 65 ? 93.064 -13.962 7.978 1.00 39.13 63 TYR D N 1
ATOM 4362 C CA . TYR D 1 65 ? 91.653 -14.366 8.043 1.00 39.34 63 TYR D CA 1
ATOM 4363 C C . TYR D 1 65 ? 91.169 -15.049 6.751 1.00 39.28 63 TYR D C 1
ATOM 4364 O O . TYR D 1 65 ? 90.313 -14.521 6.046 1.00 39.17 63 TYR D O 1
ATOM 4373 N N . PRO D 1 66 ? 91.703 -16.240 6.444 1.00 39.61 64 PRO D N 1
ATOM 4374 C CA . PRO D 1 66 ? 91.272 -16.930 5.227 1.00 40.01 64 PRO D CA 1
ATOM 4375 C C . PRO D 1 66 ? 89.781 -17.272 5.221 1.00 40.27 64 PRO D C 1
ATOM 4376 O O . PRO D 1 66 ? 89.167 -17.300 4.155 1.00 40.32 64 PRO D O 1
ATOM 4380 N N . GLU D 1 67 ? 89.217 -17.518 6.404 1.00 40.72 65 GLU D N 1
ATOM 4381 C CA . GLU D 1 67 ? 87.785 -17.834 6.563 1.00 41.04 65 GLU D CA 1
ATOM 4382 C C . GLU D 1 67 ? 86.822 -16.749 6.069 1.00 41.15 65 GLU D C 1
ATOM 4383 O O . GLU D 1 67 ? 85.655 -17.034 5.803 1.00 41.45 65 GLU D O 1
ATOM 4389 N N . LEU D 1 68 ? 87.300 -15.514 5.971 1.00 41.17 66 LEU D N 1
ATOM 4390 C CA . LEU D 1 68 ? 86.462 -14.404 5.531 1.00 41.17 66 LEU D CA 1
ATOM 4391 C C . LEU D 1 68 ? 86.349 -14.293 4.009 1.00 41.09 66 LEU D C 1
ATOM 4392 O O . LEU D 1 68 ? 85.610 -13.443 3.516 1.00 41.29 66 LEU D O 1
ATOM 4397 N N . GLU D 1 69 ? 87.077 -15.125 3.263 1.00 40.77 67 GLU D N 1
ATOM 4398 C CA . GLU D 1 69 ? 87.008 -15.068 1.802 1.00 40.64 67 GLU D CA 1
ATOM 4399 C C . GLU D 1 69 ? 85.612 -15.505 1.343 1.00 40.42 67 GLU D C 1
ATOM 4400 O O . GLU D 1 69 ? 85.092 -16.518 1.815 1.00 40.53 67 GLU D O 1
ATOM 4406 N N . GLY D 1 70 ? 85.002 -14.722 0.452 1.00 40.03 68 GLY D N 1
ATOM 4407 C CA . GLY D 1 70 ? 83.621 -14.953 0.008 1.00 39.59 68 GLY D CA 1
ATOM 4408 C C . GLY D 1 70 ? 82.586 -14.087 0.714 1.00 39.28 68 GLY D C 1
ATOM 4409 O O . GLY D 1 70 ? 81.399 -14.142 0.391 1.00 39.21 68 GLY D O 1
ATOM 4410 N N . GLN D 1 71 ? 83.039 -13.283 1.671 1.00 38.79 69 GLN D N 1
ATOM 4411 C CA . GLN D 1 71 ? 82.173 -12.386 2.435 1.00 38.47 69 GLN D CA 1
ATOM 4412 C C . GLN D 1 71 ? 82.104 -10.981 1.822 1.00 38.07 69 GLN D C 1
ATOM 4413 O O . GLN D 1 71 ? 81.423 -10.105 2.354 1.00 37.71 69 GLN D O 1
ATOM 4419 N N . GLN D 1 72 ? 82.826 -10.768 0.721 1.00 37.70 70 GLN D N 1
ATOM 4420 C CA . GLN D 1 72 ? 82.841 -9.484 -0.003 1.00 37.33 70 GLN D CA 1
ATOM 4421 C C . GLN D 1 72 ? 83.577 -8.358 0.724 1.00 36.27 70 GLN D C 1
ATOM 4422 O O . GLN D 1 72 ? 83.540 -7.207 0.284 1.00 35.95 70 GLN D O 1
ATOM 4428 N N . ILE D 1 73 ? 84.276 -8.684 1.805 1.00 35.25 71 ILE D N 1
ATOM 4429 C CA . ILE D 1 73 ? 85.061 -7.677 2.518 1.00 34.73 71 ILE D CA 1
ATOM 4430 C C . ILE D 1 73 ? 86.285 -7.320 1.688 1.00 33.73 71 ILE D C 1
ATOM 4431 O O . ILE D 1 73 ? 86.560 -6.148 1.436 1.00 33.46 71 ILE D O 1
ATOM 4436 N N . TYR D 1 74 ? 87.013 -8.343 1.256 1.00 33.51 72 TYR D N 1
ATOM 4437 C CA . TYR D 1 74 ? 88.254 -8.145 0.514 1.00 33.36 72 TYR D CA 1
ATOM 4438 C C . TYR D 1 74 ? 87.972 -7.502 -0.830 1.00 32.93 72 TYR D C 1
ATOM 4439 O O . TYR D 1 74 ? 88.711 -6.645 -1.280 1.00 32.28 72 TYR D O 1
ATOM 4448 N N . GLU D 1 75 ? 86.875 -7.907 -1.457 1.00 32.91 73 GLU D N 1
ATOM 4449 C CA . GLU D 1 75 ? 86.376 -7.224 -2.645 1.00 32.97 73 GLU D CA 1
ATOM 4450 C C . GLU D 1 75 ? 86.214 -5.714 -2.406 1.00 32.54 73 GLU D C 1
ATOM 4451 O O . GLU D 1 75 ? 86.584 -4.889 -3.246 1.00 32.43 73 GLU D O 1
ATOM 4457 N N . MET D 1 76 ? 85.672 -5.361 -1.247 1.00 32.42 74 MET D N 1
ATOM 4458 C CA . MET D 1 76 ? 85.440 -3.968 -0.895 1.00 32.21 74 MET D CA 1
ATOM 4459 C C . MET D 1 76 ? 86.774 -3.248 -0.662 1.00 32.28 74 MET D C 1
ATOM 4460 O O . MET D 1 76 ? 86.969 -2.131 -1.148 1.00 32.57 74 MET D O 1
ATOM 4465 N N . LEU D 1 77 ? 87.710 -3.898 0.033 1.00 31.92 75 LEU D N 1
ATOM 4466 C CA . LEU D 1 77 ? 89.036 -3.315 0.247 1.00 31.41 75 LEU D CA 1
ATOM 4467 C C . LEU D 1 77 ? 89.763 -3.111 -1.079 1.00 30.91 75 LEU D C 1
ATOM 4468 O O . LEU D 1 77 ? 90.338 -2.051 -1.318 1.00 30.57 75 LEU D O 1
ATOM 4473 N N . ASP D 1 78 ? 89.732 -4.130 -1.932 1.00 30.99 76 ASP D N 1
ATOM 4474 C CA . ASP D 1 78 ? 90.323 -4.044 -3.276 1.00 30.88 76 ASP D CA 1
ATOM 4475 C C . ASP D 1 78 ? 89.796 -2.856 -4.073 1.00 30.62 76 ASP D C 1
ATOM 4476 O O . ASP D 1 78 ? 90.546 -2.189 -4.773 1.00 31.60 76 ASP D O 1
ATOM 4481 N N . ARG D 1 79 ? 88.498 -2.604 -3.979 1.00 30.26 77 ARG D N 1
ATOM 4482 C CA . ARG D 1 79 ? 87.887 -1.520 -4.726 1.00 29.83 77 ARG D CA 1
ATOM 4483 C C . ARG D 1 79 ? 88.393 -0.175 -4.258 1.00 28.52 77 ARG D C 1
ATOM 4484 O O . ARG D 1 79 ? 88.662 0.702 -5.074 1.00 27.78 77 ARG D O 1
ATOM 4492 N N . VAL D 1 80 ? 88.536 -0.020 -2.941 1.00 27.65 78 VAL D N 1
ATOM 4493 C CA . VAL D 1 80 ? 89.051 1.226 -2.385 1.00 27.27 78 VAL D CA 1
ATOM 4494 C C . VAL D 1 80 ? 90.495 1.421 -2.853 1.00 26.93 78 VAL D C 1
ATOM 4495 O O . VAL D 1 80 ? 90.864 2.501 -3.323 1.00 26.80 78 VAL D O 1
ATOM 4499 N N . TYR D 1 81 ? 91.294 0.359 -2.760 1.00 27.00 79 TYR D N 1
ATOM 4500 C CA . TYR D 1 81 ? 92.708 0.426 -3.140 1.00 27.04 79 TYR D CA 1
ATOM 4501 C C . TYR D 1 81 ? 92.911 0.722 -4.626 1.00 27.26 79 TYR D C 1
ATOM 4502 O O . TYR D 1 81 ? 93.819 1.480 -5.005 1.00 26.96 79 TYR D O 1
ATOM 4511 N N . GLN D 1 82 ? 92.086 0.101 -5.455 1.00 27.64 80 GLN D N 1
ATOM 4512 C CA . GLN D 1 82 ? 92.214 0.239 -6.904 1.00 28.41 80 GLN D CA 1
ATOM 4513 C C . GLN D 1 82 ? 91.636 1.535 -7.429 1.00 28.09 80 GLN D C 1
ATOM 4514 O O . GLN D 1 82 ? 92.239 2.171 -8.276 1.00 29.70 80 GLN D O 1
ATOM 4520 N N . THR D 1 83 ? 90.464 1.917 -6.941 1.00 28.27 81 THR D N 1
ATOM 4521 C CA . THR D 1 83 ? 89.748 3.071 -7.494 1.00 28.12 81 THR D CA 1
ATOM 4522 C C . THR D 1 83 ? 89.961 4.359 -6.721 1.00 27.86 81 THR D C 1
ATOM 4523 O O . THR D 1 83 ? 89.732 5.435 -7.255 1.00 27.94 81 THR D O 1
ATOM 4527 N N . GLY D 1 84 ? 90.356 4.251 -5.457 1.00 27.00 82 GLY D N 1
ATOM 4528 C CA . GLY D 1 84 ? 90.483 5.415 -4.606 1.00 27.91 82 GLY D CA 1
ATOM 4529 C C . GLY D 1 84 ? 89.162 5.935 -4.079 1.00 28.35 82 GLY D C 1
ATOM 4530 O O . GLY D 1 84 ? 89.131 6.960 -3.384 1.00 29.35 82 GLY D O 1
ATOM 4531 N N . GLU D 1 85 ? 88.065 5.240 -4.386 1.00 28.07 83 GLU D N 1
ATOM 4532 C CA A GLU D 1 85 ? 86.750 5.650 -3.904 0.50 27.92 83 GLU D CA 1
ATOM 4533 C CA B GLU D 1 85 ? 86.744 5.645 -3.908 0.50 27.99 83 GLU D CA 1
ATOM 4534 C C . GLU D 1 85 ? 86.569 5.154 -2.479 1.00 27.68 83 GLU D C 1
ATOM 4535 O O . GLU D 1 85 ? 86.631 3.954 -2.240 1.00 27.08 83 GLU D O 1
ATOM 4546 N N . PRO D 1 86 ? 86.362 6.087 -1.514 1.00 27.91 84 PRO D N 1
ATOM 4547 C CA . PRO D 1 86 ? 86.114 5.601 -0.149 1.00 28.23 84 PRO D CA 1
ATOM 4548 C C . PRO D 1 86 ? 84.800 4.850 -0.072 1.00 28.05 84 PRO D C 1
ATOM 4549 O O . PRO D 1 86 ? 83.965 5.016 -0.938 1.00 27.02 84 PRO D O 1
ATOM 4553 N N . GLN D 1 87 ? 84.646 4.038 0.964 1.00 28.79 85 GLN D N 1
ATOM 4554 C CA A GLN D 1 87 ? 83.413 3.312 1.186 0.50 29.12 85 GLN D CA 1
ATOM 4555 C CA B GLN D 1 87 ? 83.425 3.278 1.185 0.50 29.10 85 GLN D CA 1
ATOM 4556 C C . GLN D 1 87 ? 83.050 3.360 2.658 1.00 29.32 85 GLN D C 1
ATOM 4557 O O . GLN D 1 87 ? 83.925 3.378 3.525 1.00 30.41 85 GLN D O 1
ATOM 4568 N N . SER D 1 88 ? 81.760 3.414 2.933 1.00 28.69 86 SER D N 1
ATOM 4569 C CA . SER D 1 88 ? 81.280 3.373 4.294 1.00 28.12 86 SER D CA 1
ATOM 4570 C C . SER D 1 88 ? 80.117 2.418 4.302 1.00 26.52 86 SER D C 1
ATOM 4571 O O . SER D 1 88 ? 79.518 2.138 3.251 1.00 26.34 86 SER D O 1
ATOM 4574 N N . GLY D 1 89 ? 79.827 1.860 5.469 1.00 26.70 87 GLY D N 1
ATOM 4575 C CA . GLY D 1 89 ? 78.703 0.948 5.603 1.00 26.88 87 GLY D CA 1
ATOM 4576 C C . GLY D 1 89 ? 78.095 0.977 6.986 1.00 25.94 87 GLY D C 1
ATOM 4577 O O . GLY D 1 89 ? 78.729 1.364 7.963 1.00 25.88 87 GLY D O 1
ATOM 4578 N N . SER D 1 90 ? 76.835 0.574 7.041 1.00 26.24 88 SER D N 1
ATOM 4579 C CA A SER D 1 90 ? 76.072 0.542 8.270 0.50 26.10 88 SER D CA 1
ATOM 4580 C CA B SER D 1 90 ? 76.096 0.534 8.285 0.50 26.26 88 SER D CA 1
ATOM 4581 C C . SER D 1 90 ? 75.629 -0.898 8.530 1.00 25.79 88 SER D C 1
ATOM 4582 O O . SER D 1 90 ? 75.008 -1.494 7.677 1.00 24.91 88 SER D O 1
ATOM 4587 N N . GLU D 1 91 ? 75.969 -1.445 9.695 1.00 25.65 89 GLU D N 1
ATOM 4588 C CA . GLU D 1 91 ? 75.451 -2.774 10.115 1.00 25.19 89 GLU D CA 1
ATOM 4589 C C . GLU D 1 91 ? 75.713 -3.914 9.134 1.00 25.42 89 GLU D C 1
ATOM 4590 O O . GLU D 1 91 ? 74.832 -4.747 8.863 1.00 24.49 89 GLU D O 1
ATOM 4596 N N . TRP D 1 92 ? 76.928 -3.940 8.589 1.00 26.08 90 TRP D N 1
ATOM 4597 C CA A TRP D 1 92 ? 77.391 -5.056 7.768 0.70 27.00 90 TRP D CA 1
ATOM 4598 C CA B TRP D 1 92 ? 77.334 -5.064 7.750 0.30 26.95 90 TRP D CA 1
ATOM 4599 C C . TRP D 1 92 ? 77.434 -6.304 8.642 1.00 27.02 90 TRP D C 1
ATOM 4600 O O . TRP D 1 92 ? 78.092 -6.297 9.687 1.00 26.26 90 TRP D O 1
ATOM 4621 N N . ARG D 1 93 ? 76.750 -7.368 8.230 1.00 28.52 91 ARG D N 1
ATOM 4622 C CA . ARG D 1 93 ? 76.640 -8.590 9.035 1.00 30.59 91 ARG D CA 1
ATOM 4623 C C . ARG D 1 93 ? 77.747 -9.579 8.687 1.00 32.39 91 ARG D C 1
ATOM 4624 O O . ARG D 1 93 ? 77.964 -9.877 7.511 1.00 31.96 91 ARG D O 1
ATOM 4632 N N . LEU D 1 94 ? 78.431 -10.084 9.713 1.00 34.85 92 LEU D N 1
ATOM 4633 C CA . LEU D 1 94 ? 79.508 -11.069 9.546 1.00 37.26 92 LEU D CA 1
ATOM 4634 C C . LEU D 1 94 ? 79.361 -12.177 10.589 1.00 39.08 92 LEU D C 1
ATOM 4635 O O . LEU D 1 94 ? 79.423 -11.917 11.790 1.00 38.89 92 LEU D O 1
ATOM 4640 N N . GLN D 1 95 ? 79.155 -13.408 10.126 1.00 41.99 93 GLN D N 1
ATOM 4641 C CA . GLN D 1 95 ? 79.074 -14.575 11.013 1.00 43.29 93 GLN D CA 1
ATOM 4642 C C . GLN D 1 95 ? 80.395 -15.349 10.967 1.00 44.68 93 GLN D C 1
ATOM 4643 O O . GLN D 1 95 ? 80.747 -15.931 9.939 1.00 44.72 93 GLN D O 1
ATOM 4649 N N . THR D 1 96 ? 81.135 -15.322 12.076 1.00 46.00 94 THR D N 1
ATOM 4650 C CA . THR D 1 96 ? 82.449 -15.958 12.155 1.00 47.32 94 THR D CA 1
ATOM 4651 C C . THR D 1 96 ? 82.784 -16.289 13.599 1.00 48.92 94 THR D C 1
ATOM 4652 O O . THR D 1 96 ? 82.026 -15.954 14.511 1.00 49.87 94 THR D O 1
ATOM 4656 N N . ASP D 1 97 ? 83.919 -16.957 13.794 1.00 50.51 95 ASP D N 1
ATOM 4657 C CA . ASP D 1 97 ? 84.522 -17.095 15.112 1.00 50.66 95 ASP D CA 1
ATOM 4658 C C . ASP D 1 97 ? 85.540 -15.960 15.259 1.00 51.53 95 ASP D C 1
ATOM 4659 O O . ASP D 1 97 ? 86.607 -15.983 14.637 1.00 52.01 95 ASP D O 1
ATOM 4664 N N . TYR D 1 98 ? 85.191 -14.963 16.068 1.00 51.83 96 TYR D N 1
ATOM 4665 C CA . TYR D 1 98 ? 86.070 -13.821 16.334 1.00 52.20 96 TYR D CA 1
ATOM 4666 C C . TYR D 1 98 ? 87.019 -14.113 17.488 1.00 53.33 96 TYR D C 1
ATOM 4667 O O . TYR D 1 98 ? 88.169 -13.659 17.515 1.00 53.09 96 TYR D O 1
ATOM 4676 N N . ASP D 1 99 ? 86.506 -14.910 18.414 1.00 54.53 97 ASP D N 1
ATOM 4677 C CA . ASP D 1 99 ? 86.929 -14.923 19.798 1.00 55.69 97 ASP D CA 1
ATOM 4678 C C . ASP D 1 99 ? 87.789 -16.141 20.102 1.00 55.94 97 ASP D C 1
ATOM 4679 O O . ASP D 1 99 ? 88.784 -16.042 20.817 1.00 56.37 97 ASP D O 1
ATOM 4684 N N . GLY D 1 100 ? 87.398 -17.278 19.530 1.00 56.19 98 GLY D N 1
ATOM 4685 C CA . GLY D 1 100 ? 87.878 -18.594 19.942 1.00 56.05 98 GLY D CA 1
ATOM 4686 C C . GLY D 1 100 ? 86.838 -19.246 20.838 1.00 56.38 98 GLY D C 1
ATOM 4687 O O . GLY D 1 100 ? 87.102 -20.287 21.452 1.00 57.26 98 GLY D O 1
ATOM 4688 N N . SER D 1 101 ? 85.652 -18.630 20.909 1.00 55.89 99 SER D N 1
ATOM 4689 C CA . SER D 1 101 ? 84.554 -19.099 21.751 1.00 55.03 99 SER D CA 1
ATOM 4690 C C . SER D 1 101 ? 83.407 -19.694 20.929 1.00 54.65 99 SER D C 1
ATOM 4691 O O . SER D 1 101 ? 82.403 -20.137 21.489 1.00 55.37 99 SER D O 1
ATOM 4694 N N . GLY D 1 102 ? 83.540 -19.701 19.607 1.00 53.42 100 GLY D N 1
ATOM 4695 C CA . GLY D 1 102 ? 82.499 -20.267 18.747 1.00 52.04 100 GLY D CA 1
ATOM 4696 C C . GLY D 1 102 ? 81.975 -19.218 17.790 1.00 51.10 100 GLY D C 1
ATOM 4697 O O . GLY D 1 102 ? 82.139 -18.009 18.028 1.00 51.39 100 GLY D O 1
ATOM 4698 N N . VAL D 1 103 ? 81.357 -19.678 16.703 1.00 49.23 101 VAL D N 1
ATOM 4699 C CA . VAL D 1 103 ? 80.889 -18.777 15.655 1.00 47.42 101 VAL D CA 1
ATOM 4700 C C . VAL D 1 103 ? 79.733 -17.934 16.167 1.00 45.85 101 VAL D C 1
ATOM 4701 O O . VAL D 1 103 ? 78.815 -18.437 16.815 1.00 45.71 101 VAL D O 1
ATOM 4705 N N . GLU D 1 104 ? 79.804 -16.641 15.887 1.00 43.66 102 GLU D N 1
ATOM 4706 C CA . GLU D 1 104 ? 78.729 -15.739 16.227 1.00 42.18 102 GLU D CA 1
ATOM 4707 C C . GLU D 1 104 ? 78.508 -14.735 15.114 1.00 40.03 102 GLU D C 1
ATOM 4708 O O . GLU D 1 104 ? 79.398 -14.454 14.299 1.00 39.78 102 GLU D O 1
ATOM 4714 N N . GLU D 1 105 ? 77.289 -14.219 15.096 1.00 38.07 103 GLU D N 1
ATOM 4715 C CA . GLU D 1 105 ? 76.872 -13.187 14.167 1.00 36.55 103 GLU D CA 1
ATOM 4716 C C . GLU D 1 105 ? 77.128 -11.819 14.798 1.00 34.02 103 GLU D C 1
ATOM 4717 O O . GLU D 1 105 ? 76.662 -11.556 15.905 1.00 33.52 103 GLU D O 1
ATOM 4723 N N . ARG D 1 106 ? 77.878 -10.971 14.098 1.00 31.97 104 ARG D N 1
ATOM 4724 C CA . ARG D 1 106 ? 78.126 -9.590 14.529 1.00 30.13 104 ARG D CA 1
ATOM 4725 C C . ARG D 1 106 ? 77.855 -8.587 13.398 1.00 27.97 104 ARG D C 1
ATOM 4726 O O . ARG D 1 106 ? 77.773 -8.958 12.229 1.00 27.11 104 ARG D O 1
ATOM 4734 N N . TYR D 1 107 ? 77.680 -7.320 13.778 1.00 25.92 105 TYR D N 1
ATOM 4735 C CA . TYR D 1 107 ? 77.331 -6.249 12.849 1.00 24.06 105 TYR D CA 1
ATOM 4736 C C . TYR D 1 107 ? 78.281 -5.098 13.036 1.00 22.86 105 TYR D C 1
ATOM 4737 O O . TYR D 1 107 ? 78.643 -4.774 14.181 1.00 22.39 105 TYR D O 1
ATOM 4746 N N . PHE D 1 108 ? 78.692 -4.486 11.920 1.00 22.18 106 PHE D N 1
ATOM 4747 C CA . PHE D 1 108 ? 79.712 -3.443 11.935 1.00 21.99 106 PHE D CA 1
ATOM 4748 C C . PHE D 1 108 ? 79.340 -2.254 11.113 1.00 22.31 106 PHE D C 1
ATOM 4749 O O . PHE D 1 108 ? 78.884 -2.408 9.988 1.00 22.50 106 PHE D O 1
ATOM 4757 N N . ASP D 1 109 ? 79.582 -1.063 11.661 1.00 21.50 107 ASP D N 1
ATOM 4758 C CA . ASP D 1 109 ? 79.635 0.140 10.858 1.00 21.12 107 ASP D CA 1
ATOM 4759 C C . ASP D 1 109 ? 81.106 0.310 10.505 1.00 21.85 107 ASP D C 1
ATOM 4760 O O . ASP D 1 109 ? 81.963 -0.146 11.243 1.00 20.68 107 ASP D O 1
ATOM 4765 N N . PHE D 1 110 ? 81.389 0.996 9.410 1.00 21.66 108 PHE D N 1
ATOM 4766 C CA . PHE D 1 110 ? 82.775 1.268 9.041 1.00 22.29 108 PHE D CA 1
ATOM 4767 C C . PHE D 1 110 ? 82.916 2.406 8.048 1.00 22.25 108 PHE D C 1
ATOM 4768 O O . PHE D 1 110 ? 81.976 2.786 7.374 1.00 21.72 108 PHE D O 1
ATOM 4776 N N . VAL D 1 111 ? 84.127 2.950 7.990 1.00 22.24 109 VAL D N 1
ATOM 4777 C CA . VAL D 1 111 ? 84.517 3.917 6.965 1.00 22.68 109 VAL D CA 1
ATOM 4778 C C . VAL D 1 111 ? 85.911 3.521 6.552 1.00 22.88 109 VAL D C 1
ATOM 4779 O O . VAL D 1 111 ? 86.767 3.301 7.416 1.00 22.88 109 VAL D O 1
ATOM 4783 N N . VAL D 1 112 ? 86.128 3.404 5.243 1.00 22.70 110 VAL D N 1
ATOM 4784 C CA . VAL D 1 112 ? 87.419 3.018 4.703 1.00 22.69 110 VAL D CA 1
ATOM 4785 C C . VAL D 1 112 ? 87.831 4.026 3.662 1.00 22.50 110 VAL D C 1
ATOM 4786 O O . VAL D 1 112 ? 87.035 4.381 2.798 1.00 22.23 110 VAL D O 1
ATOM 4790 N N . THR D 1 113 ? 89.076 4.488 3.749 1.00 22.02 111 THR D N 1
ATOM 4791 C CA . THR D 1 113 ? 89.596 5.441 2.785 1.00 21.86 111 THR D CA 1
ATOM 4792 C C . THR D 1 113 ? 90.951 4.972 2.249 1.00 21.73 111 THR D C 1
ATOM 4793 O O . THR D 1 113 ? 91.672 4.242 2.928 1.00 21.11 111 THR D O 1
ATOM 4797 N N . PRO D 1 114 ? 91.281 5.382 1.014 1.00 21.74 112 PRO D N 1
ATOM 4798 C CA . PRO D 1 114 ? 92.614 5.114 0.479 1.00 22.55 112 PRO D CA 1
ATOM 4799 C C . PRO D 1 114 ? 93.626 6.035 1.134 1.00 23.03 112 PRO D C 1
ATOM 4800 O O . PRO D 1 114 ? 93.253 7.060 1.708 1.00 23.65 112 PRO D O 1
ATOM 4804 N N . ARG D 1 115 ? 94.892 5.679 1.003 1.00 22.41 113 ARG D N 1
ATOM 4805 C CA . ARG D 1 115 ? 95.992 6.482 1.481 1.00 23.61 113 ARG D CA 1
ATOM 4806 C C . ARG D 1 115 ? 96.873 6.787 0.285 1.00 23.83 113 ARG D C 1
ATOM 4807 O O . ARG D 1 115 ? 97.343 5.870 -0.369 1.00 24.08 113 ARG D O 1
ATOM 4815 N N . ARG D 1 116 ? 97.044 8.067 -0.029 1.00 24.35 114 ARG D N 1
ATOM 4816 C CA . ARG D 1 116 ? 97.827 8.460 -1.209 1.00 25.19 114 ARG D CA 1
ATOM 4817 C C . ARG D 1 116 ? 99.234 8.933 -0.897 1.00 25.79 114 ARG D C 1
ATOM 4818 O O . ARG D 1 116 ? 99.474 9.566 0.135 1.00 26.49 114 ARG D O 1
ATOM 4826 N N . ARG D 1 117 ? 100.166 8.605 -1.801 1.00 24.64 115 ARG D N 1
ATOM 4827 C CA . ARG D 1 117 ? 101.503 9.161 -1.799 1.00 25.15 115 ARG D CA 1
ATOM 4828 C C . ARG D 1 117 ? 101.473 10.575 -2.365 1.00 24.95 115 ARG D C 1
ATOM 4829 O O . ARG D 1 117 ? 100.458 11.025 -2.910 1.00 24.50 115 ARG D O 1
ATOM 4837 N N . ALA D 1 118 ? 102.594 11.265 -2.241 1.00 25.12 116 ALA D N 1
ATOM 4838 C CA . ALA D 1 118 ? 102.758 12.623 -2.782 1.00 25.18 116 ALA D CA 1
ATOM 4839 C C . ALA D 1 118 ? 102.467 12.702 -4.286 1.00 25.27 116 ALA D C 1
ATOM 4840 O O . ALA D 1 118 ? 102.028 13.730 -4.785 1.00 26.19 116 ALA D O 1
ATOM 4842 N N . ASP D 1 119 ? 102.726 11.621 -5.001 1.00 25.29 117 ASP D N 1
ATOM 4843 C CA . ASP D 1 119 ? 102.476 11.581 -6.433 1.00 24.93 117 ASP D CA 1
ATOM 4844 C C . ASP D 1 119 ? 101.025 11.227 -6.782 1.00 25.23 117 ASP D C 1
ATOM 4845 O O . ASP D 1 119 ? 100.688 11.131 -7.954 1.00 26.14 117 ASP D O 1
ATOM 4850 N N . GLY D 1 120 ? 100.198 11.010 -5.765 1.00 25.04 118 GLY D N 1
ATOM 4851 C CA . GLY D 1 120 ? 98.773 10.761 -5.941 1.00 24.45 118 GLY D CA 1
ATOM 4852 C C . GLY D 1 120 ? 98.413 9.297 -6.072 1.00 24.52 118 GLY D C 1
ATOM 4853 O O . GLY D 1 120 ? 97.243 8.956 -6.128 1.00 24.70 118 GLY D O 1
ATOM 4854 N N . SER D 1 121 ? 99.411 8.421 -6.175 1.00 23.98 119 SER D N 1
ATOM 4855 C CA . SER D 1 121 ? 99.141 6.979 -6.228 1.00 24.11 119 SER D CA 1
ATOM 4856 C C . SER D 1 121 ? 98.703 6.468 -4.862 1.00 23.99 119 SER D C 1
ATOM 4857 O O . SER D 1 121 ? 99.054 7.048 -3.830 1.00 25.41 119 SER D O 1
ATOM 4860 N N . ILE D 1 122 ? 98.034 5.329 -4.854 1.00 23.47 120 ILE D N 1
ATOM 4861 C CA . ILE D 1 122 ? 97.514 4.766 -3.613 1.00 23.55 120 ILE D CA 1
ATOM 4862 C C . ILE D 1 122 ? 98.468 3.715 -3.059 1.00 23.68 120 ILE D C 1
ATOM 4863 O O . ILE D 1 122 ? 98.842 2.774 -3.773 1.00 24.28 120 ILE D O 1
ATOM 4868 N N . GLU D 1 123 ? 98.850 3.866 -1.780 1.00 23.17 121 GLU D N 1
ATOM 4869 C CA . GLU D 1 123 ? 99.772 2.931 -1.142 1.00 23.28 121 GLU D CA 1
ATOM 4870 C C . GLU D 1 123 ? 99.082 1.939 -0.216 1.00 22.70 121 GLU D C 1
ATOM 4871 O O . GLU D 1 123 ? 99.660 0.918 0.155 1.00 22.59 121 GLU D O 1
ATOM 4877 N N . GLY D 1 124 ? 97.841 2.233 0.156 1.00 21.38 122 GLY D N 1
ATOM 4878 C CA . GLY D 1 124 ? 97.112 1.347 1.047 1.00 21.85 122 GLY D CA 1
ATOM 4879 C C . GLY D 1 124 ? 95.786 1.975 1.415 1.00 21.08 122 GLY D C 1
ATOM 4880 O O . GLY D 1 124 ? 95.337 2.928 0.773 1.00 22.43 122 GLY D O 1
ATOM 4881 N N . VAL D 1 125 ? 95.147 1.424 2.446 1.00 20.89 123 VAL D N 1
ATOM 4882 C CA . VAL D 1 125 ? 93.877 1.917 2.931 1.00 21.46 123 VAL D CA 1
ATOM 4883 C C . VAL D 1 125 ? 93.896 1.892 4.464 1.00 20.95 123 VAL D C 1
ATOM 4884 O O . VAL D 1 125 ? 94.744 1.243 5.072 1.00 20.40 123 VAL D O 1
ATOM 4888 N N . GLN D 1 126 ? 92.987 2.618 5.087 1.00 21.03 124 GLN D N 1
ATOM 4889 C CA . GLN D 1 126 ? 92.799 2.497 6.522 1.00 21.30 124 GLN D CA 1
ATOM 4890 C C . GLN D 1 126 ? 91.323 2.658 6.849 1.00 21.62 124 GLN D C 1
ATOM 4891 O O . GLN D 1 126 ? 90.547 3.217 6.060 1.00 21.78 124 GLN D O 1
ATOM 4897 N N . LEU D 1 127 ? 90.953 2.182 8.033 1.00 22.16 125 LEU D N 1
ATOM 4898 C CA A LEU D 1 127 ? 89.573 2.250 8.426 0.60 22.54 125 LEU D CA 1
ATOM 4899 C CA B LEU D 1 127 ? 89.568 2.065 8.450 0.40 22.06 125 LEU D CA 1
ATOM 4900 C C . LEU D 1 127 ? 89.354 2.391 9.918 1.00 22.14 125 LEU D C 1
ATOM 4901 O O . LEU D 1 127 ? 90.225 2.118 10.746 1.00 20.80 125 LEU D O 1
ATOM 4910 N N . ILE D 1 128 ? 88.164 2.896 10.214 1.00 22.01 126 ILE D N 1
ATOM 4911 C CA . ILE D 1 128 ? 87.630 2.940 11.560 1.00 22.60 126 ILE D CA 1
ATOM 4912 C C . ILE D 1 128 ? 86.406 2.031 11.479 1.00 22.01 126 ILE D C 1
ATOM 4913 O O . ILE D 1 128 ? 85.641 2.118 10.526 1.00 22.70 126 ILE D O 1
ATOM 4918 N N . VAL D 1 129 ? 86.257 1.153 12.472 1.00 22.34 127 VAL D N 1
ATOM 4919 C CA . VAL D 1 129 ? 85.184 0.162 12.550 1.00 22.62 127 VAL D CA 1
ATOM 4920 C C . VAL D 1 129 ? 84.474 0.280 13.895 1.00 22.83 127 VAL D C 1
ATOM 4921 O O . VAL D 1 129 ? 85.085 0.537 14.911 1.00 23.26 127 VAL D O 1
ATOM 4925 N N . ASP D 1 130 ? 83.164 0.113 13.889 1.00 21.77 128 ASP D N 1
ATOM 4926 C CA A ASP D 1 130 ? 82.371 0.117 15.104 0.50 21.98 128 ASP D CA 1
ATOM 4927 C CA B ASP D 1 130 ? 82.373 0.092 15.119 0.50 21.96 128 ASP D CA 1
ATOM 4928 C C . ASP D 1 130 ? 81.618 -1.216 15.193 1.00 21.58 128 ASP D C 1
ATOM 4929 O O . ASP D 1 130 ? 80.880 -1.549 14.275 1.00 22.30 128 ASP D O 1
ATOM 4938 N N . ASP D 1 131 ? 81.815 -1.968 16.277 1.00 21.12 129 ASP D N 1
ATOM 4939 C CA . ASP D 1 131 ? 81.032 -3.179 16.487 1.00 20.44 129 ASP D CA 1
ATOM 4940 C C . ASP D 1 131 ? 79.669 -2.711 16.998 1.00 19.86 129 ASP D C 1
ATOM 4941 O O . ASP D 1 131 ? 79.571 -2.235 18.122 1.00 19.41 129 ASP D O 1
ATOM 4946 N N . VAL D 1 132 ? 78.633 -2.842 16.162 1.00 18.50 130 VAL D N 1
ATOM 4947 C CA . VAL D 1 132 ? 77.294 -2.335 16.509 1.00 18.22 130 VAL D CA 1
ATOM 4948 C C . VAL D 1 132 ? 76.307 -3.470 16.773 1.00 18.21 130 VAL D C 1
ATOM 4949 O O . VAL D 1 132 ? 75.083 -3.277 16.746 1.00 17.33 130 VAL D O 1
ATOM 4953 N N . THR D 1 133 ? 76.833 -4.654 17.053 1.00 17.25 131 THR D N 1
ATOM 4954 C CA . THR D 1 133 ? 76.000 -5.812 17.334 1.00 18.37 131 THR D CA 1
ATOM 4955 C C . THR D 1 133 ? 75.001 -5.519 18.432 1.00 18.65 131 THR D C 1
ATOM 4956 O O . THR D 1 133 ? 73.815 -5.853 18.293 1.00 19.45 131 THR D O 1
ATOM 4960 N N . SER D 1 134 ? 75.474 -4.881 19.501 1.00 18.62 132 SER D N 1
ATOM 4961 C CA A SER D 1 134 ? 74.601 -4.581 20.622 0.50 19.21 132 SER D CA 1
ATOM 4962 C CA B SER D 1 134 ? 74.632 -4.486 20.642 0.50 18.99 132 SER D CA 1
ATOM 4963 C C . SER D 1 134 ? 73.510 -3.550 20.277 1.00 18.87 132 SER D C 1
ATOM 4964 O O . SER D 1 134 ? 72.391 -3.653 20.811 1.00 20.00 132 SER D O 1
ATOM 4969 N N . ARG D 1 135 ? 73.823 -2.587 19.415 1.00 18.34 133 ARG D N 1
ATOM 4970 C CA A ARG D 1 135 ? 72.851 -1.612 18.955 0.60 18.60 133 ARG D CA 1
ATOM 4971 C CA B ARG D 1 135 ? 72.846 -1.607 18.949 0.40 18.37 133 ARG D CA 1
ATOM 4972 C C . ARG D 1 135 ? 71.732 -2.331 18.230 1.00 17.88 133 ARG D C 1
ATOM 4973 O O . ARG D 1 135 ? 70.529 -2.066 18.453 1.00 16.87 133 ARG D O 1
ATOM 4988 N N . VAL D 1 136 ? 72.123 -3.223 17.335 1.00 16.15 134 VAL D N 1
ATOM 4989 C CA . VAL D 1 136 ? 71.136 -3.942 16.563 1.00 15.60 134 VAL D CA 1
ATOM 4990 C C . VAL D 1 136 ? 70.258 -4.795 17.461 1.00 15.32 134 VAL D C 1
ATOM 4991 O O . VAL D 1 136 ? 69.028 -4.813 17.329 1.00 14.56 134 VAL D O 1
ATOM 4995 N N . ARG D 1 137 ? 70.871 -5.540 18.382 1.00 16.08 135 ARG D N 1
ATOM 4996 C CA A ARG D 1 137 ? 70.094 -6.390 19.264 0.60 16.04 135 ARG D CA 1
ATOM 4997 C CA B ARG D 1 137 ? 70.101 -6.393 19.276 0.40 16.22 135 ARG D CA 1
ATOM 4998 C C . ARG D 1 137 ? 69.155 -5.589 20.144 1.00 15.68 135 ARG D C 1
ATOM 4999 O O . ARG D 1 137 ? 68.018 -6.008 20.384 1.00 15.93 135 ARG D O 1
ATOM 5014 N N . ALA D 1 138 ? 69.613 -4.428 20.595 1.00 14.87 136 ALA D N 1
ATOM 5015 C CA . ALA D 1 138 ? 68.789 -3.592 21.451 1.00 15.29 136 ALA D CA 1
ATOM 5016 C C . ALA D 1 138 ? 67.639 -2.989 20.678 1.00 14.94 136 ALA D C 1
ATOM 5017 O O . ALA D 1 138 ? 66.514 -2.886 21.173 1.00 14.97 136 ALA D O 1
ATOM 5019 N N . ARG D 1 139 ? 67.889 -2.628 19.425 1.00 14.92 137 ARG D N 1
ATOM 5020 C CA . ARG D 1 139 ? 66.810 -2.165 18.593 1.00 14.30 137 ARG D CA 1
ATOM 5021 C C . ARG D 1 139 ? 65.765 -3.266 18.389 1.00 14.79 137 ARG D C 1
ATOM 5022 O O . ARG D 1 139 ? 64.561 -3.032 18.545 1.00 14.09 137 ARG D O 1
ATOM 5030 N N . GLN D 1 140 ? 66.235 -4.443 18.061 1.00 14.52 138 GLN D N 1
ATOM 5031 C CA . GLN D 1 140 ? 65.340 -5.571 17.857 1.00 15.06 138 GLN D CA 1
ATOM 5032 C C . GLN D 1 140 ? 64.504 -5.871 19.086 1.00 14.68 138 GLN D C 1
ATOM 5033 O O . GLN D 1 140 ? 63.301 -6.164 18.966 1.00 14.78 138 GLN D O 1
ATOM 5039 N N . ALA D 1 141 ? 65.134 -5.858 20.256 1.00 14.10 139 ALA D N 1
ATOM 5040 C CA . ALA D 1 141 ? 64.421 -6.159 21.501 1.00 15.23 139 ALA D CA 1
ATOM 5041 C C . ALA D 1 141 ? 63.372 -5.083 21.794 1.00 14.92 139 ALA D C 1
ATOM 5042 O O . ALA D 1 141 ? 62.260 -5.385 22.240 1.00 15.56 139 ALA D O 1
ATOM 5044 N N . ALA D 1 142 ? 63.708 -3.824 21.524 1.00 14.61 140 ALA D N 1
ATOM 5045 C CA . ALA D 1 142 ? 62.774 -2.722 21.777 1.00 14.41 140 ALA D CA 1
ATOM 5046 C C . ALA D 1 142 ? 61.575 -2.797 20.834 1.00 14.46 140 ALA D C 1
ATOM 5047 O O . ALA D 1 142 ? 60.427 -2.501 21.210 1.00 16.46 140 ALA D O 1
ATOM 5049 N N . GLU D 1 143 ? 61.843 -3.148 19.581 1.00 13.11 141 GLU D N 1
ATOM 5050 C CA . GLU D 1 143 ? 60.771 -3.314 18.613 1.00 13.15 141 GLU D CA 1
ATOM 5051 C C . GLU D 1 143 ? 59.866 -4.483 19.041 1.00 12.43 141 GLU D C 1
ATOM 5052 O O . GLU D 1 143 ? 58.635 -4.424 18.933 1.00 12.09 141 GLU D O 1
ATOM 5058 N N . ALA D 1 144 ? 60.476 -5.554 19.495 1.00 13.52 142 ALA D N 1
ATOM 5059 C CA . ALA D 1 144 ? 59.689 -6.702 19.890 1.00 12.93 142 ALA D CA 1
ATOM 5060 C C . ALA D 1 144 ? 58.751 -6.314 21.031 1.00 13.05 142 ALA D C 1
ATOM 5061 O O . ALA D 1 144 ? 57.601 -6.761 21.071 1.00 13.91 142 ALA D O 1
ATOM 5063 N N A ARG D 1 145 ? 59.211 -5.475 21.950 0.50 12.31 143 ARG D N 1
ATOM 5064 N N B ARG D 1 145 ? 59.241 -5.480 21.932 0.50 12.48 143 ARG D N 1
ATOM 5065 C CA A ARG D 1 145 ? 58.368 -5.093 23.103 0.50 12.90 143 ARG D CA 1
ATOM 5066 C CA B ARG D 1 145 ? 58.450 -5.048 23.085 0.50 13.25 143 ARG D CA 1
ATOM 5067 C C A ARG D 1 145 ? 57.211 -4.199 22.695 0.50 13.13 143 ARG D C 1
ATOM 5068 C C B ARG D 1 145 ? 57.239 -4.255 22.642 0.50 13.36 143 ARG D C 1
ATOM 5069 O O A ARG D 1 145 ? 56.092 -4.374 23.180 0.50 13.45 143 ARG D O 1
ATOM 5070 O O B ARG D 1 145 ? 56.117 -4.575 23.031 0.50 14.00 143 ARG D O 1
ATOM 5085 N N . VAL D 1 146 ? 57.455 -3.220 21.816 1.00 12.66 144 VAL D N 1
ATOM 5086 C CA . VAL D 1 146 ? 56.349 -2.386 21.364 1.00 13.30 144 VAL D CA 1
ATOM 5087 C C . VAL D 1 146 ? 55.354 -3.234 20.576 1.00 13.28 144 VAL D C 1
ATOM 5088 O O . VAL D 1 146 ? 54.144 -3.080 20.725 1.00 13.82 144 VAL D O 1
ATOM 5092 N N . GLU D 1 147 ? 55.861 -4.172 19.775 1.00 13.36 145 GLU D N 1
ATOM 5093 C CA . GLU D 1 147 ? 54.976 -5.057 19.037 1.00 12.69 145 GLU D CA 1
ATOM 5094 C C . GLU D 1 147 ? 54.084 -5.844 19.993 1.00 12.81 145 GLU D C 1
ATOM 5095 O O . GLU D 1 147 ? 52.849 -5.858 19.860 1.00 12.09 145 GLU D O 1
ATOM 5101 N N . GLU D 1 148 ? 54.703 -6.482 20.979 1.00 13.09 146 GLU D N 1
ATOM 5102 C CA . GLU D 1 148 ? 53.966 -7.262 21.975 1.00 13.01 146 GLU D CA 1
ATOM 5103 C C . GLU D 1 148 ? 52.869 -6.465 22.648 1.00 13.38 146 GLU D C 1
ATOM 5104 O O . GLU D 1 148 ? 51.712 -6.900 22.678 1.00 12.64 146 GLU D O 1
ATOM 5110 N N . LEU D 1 149 ? 53.219 -5.280 23.147 1.00 12.86 147 LEU D N 1
ATOM 5111 C CA . LEU D 1 149 ? 52.271 -4.466 23.872 1.00 12.48 147 LEU D CA 1
ATOM 5112 C C . LEU D 1 149 ? 51.156 -3.956 22.993 1.00 12.77 147 LEU D C 1
ATOM 5113 O O . LEU D 1 149 ? 49.993 -3.919 23.418 1.00 12.89 147 LEU D O 1
ATOM 5118 N N . SER D 1 150 ? 51.492 -3.581 21.762 1.00 13.00 148 SER D N 1
ATOM 5119 C CA . SER D 1 150 ? 50.470 -3.054 20.848 1.00 13.11 148 SER D CA 1
ATOM 5120 C C . SER D 1 150 ? 49.476 -4.130 20.396 1.00 12.85 148 SER D C 1
ATOM 5121 O O . SER D 1 150 ? 48.381 -3.805 19.956 1.00 13.51 148 SER D O 1
ATOM 5124 N N . GLU D 1 151 ? 49.888 -5.389 20.504 1.00 13.37 149 GLU D N 1
ATOM 5125 C CA A GLU D 1 151 ? 49.095 -6.534 20.048 0.50 13.41 149 GLU D CA 1
ATOM 5126 C CA B GLU D 1 151 ? 49.080 -6.520 20.048 0.50 13.76 149 GLU D CA 1
ATOM 5127 C C . GLU D 1 151 ? 48.121 -7.071 21.109 1.00 14.69 149 GLU D C 1
ATOM 5128 O O . GLU D 1 151 ? 47.313 -7.957 20.813 1.00 16.88 149 GLU D O 1
ATOM 5139 N N . ARG D 1 152 ? 48.198 -6.575 22.343 1.00 13.60 150 ARG D N 1
ATOM 5140 C CA . ARG D 1 152 ? 47.379 -7.094 23.411 1.00 13.79 150 ARG D CA 1
ATOM 5141 C C . ARG D 1 152 ? 45.938 -6.693 23.156 1.00 15.63 150 ARG D C 1
ATOM 5142 O O . ARG D 1 152 ? 45.643 -5.595 22.656 1.00 14.47 150 ARG D O 1
ATOM 5150 N N . TYR D 1 153 ? 45.028 -7.595 23.443 1.00 16.24 151 TYR D N 1
ATOM 5151 C CA . TYR D 1 153 ? 43.634 -7.337 23.047 1.00 19.99 151 TYR D CA 1
ATOM 5152 C C . TYR D 1 153 ? 42.759 -8.178 23.889 1.00 21.60 151 TYR D C 1
ATOM 5153 O O . TYR D 1 153 ? 43.232 -8.718 24.899 1.00 21.72 151 TYR D O 1
ATOM 5162 N N . ARG D 1 154 ? 41.457 -8.155 23.561 1.00 23.66 152 ARG D N 1
ATOM 5163 C CA . ARG D 1 154 ? 40.411 -8.883 24.293 1.00 25.03 152 ARG D CA 1
ATOM 5164 C C . ARG D 1 154 ? 39.748 -9.912 23.397 1.00 25.99 152 ARG D C 1
ATOM 5165 O O . ARG D 1 154 ? 38.812 -9.582 22.636 1.00 26.87 152 ARG D O 1
ATOM 5173 N N . ASN D 1 155 ? 40.195 -11.165 23.512 1.00 25.89 153 ASN D N 1
ATOM 5174 C CA . ASN D 1 155 ? 39.629 -12.224 22.731 1.00 26.48 153 ASN D CA 1
ATOM 5175 C C . ASN D 1 155 ? 38.233 -12.539 23.289 1.00 27.22 153 ASN D C 1
ATOM 5176 O O . ASN D 1 155 ? 37.988 -12.386 24.490 1.00 28.20 153 ASN D O 1
ATOM 5181 N N . VAL D 1 156 ? 37.311 -12.931 22.409 1.00 27.74 154 VAL D N 1
ATOM 5182 C CA . VAL D 1 156 ? 35.923 -13.195 22.799 1.00 27.60 154 VAL D CA 1
ATOM 5183 C C . VAL D 1 156 ? 35.801 -14.550 23.498 1.00 28.11 154 VAL D C 1
ATOM 5184 O O . VAL D 1 156 ? 35.089 -14.672 24.497 1.00 27.93 154 VAL D O 1
#

Solvent-accessible surface area: 27065 Å² total; per-residue (Å²): 130,106,185,79,85,159,30,64,72,80,107,32,0,0,42,11,102,55,0,20,70,2,0,2,12,0,3,10,9,0,6,0,5,79,14,90,48,7,108,7,13,0,0,0,6,0,23,43,18,40,9,78,74,12,120,57,30,32,60,5,6,96,106,20,15,69,68,15,104,72,42,124,17,16,123,22,7,49,108,0,42,109,74,11,106,32,54,34,7,40,52,72,155,18,99,0,36,14,60,50,90,29,77,51,61,28,28,21,48,14,14,0,0,7,7,88,107,59,98,13,46,22,34,0,0,0,18,22,25,58,19,9,11,58,63,2,131,20,83,86,46,28,38,37,128,33,12,88,33,0,56,190,130,105,190,75,83,160,30,66,61,81,109,39,0,0,40,12,88,36,0,20,89,2,0,3,16,0,3,10,12,0,10,0,4,68,8,89,49,6,94,8,19,0,1,0,7,0,13,43,19,42,7,79,74,11,118,55,31,32,62,5,6,97,103,19,20,70,66,14,103,69,42,126,16,17,137,22,8,50,127,0,42,130,67,10,88,39,58,33,6,39,52,73,153,17,96,1,38,14,59,51,90,29,81,59,46,28,23,21,46,14,14,0,0,8,7,79,101,58,96,14,45,22,35,0,0,0,18,23,26,59,19,10,23,61,62,2,104,20,86,82,47,27,38,53,130,33,14,100,34,0,40,182,130,80,79,64,116,30,0,0,44,18,122,43,0,30,66,0,0,3,24,0,4,6,9,0,5,0,6,67,18,88,73,1,106,10,5,0,0,0,6,0,18,47,29,33,5,64,76,9,116,48,31,33,70,12,6,77,124,26,18,77,91,26,98,81,57,114,27,13,84,15,12,33,110,0,42,136,69,8,106,46,52,44,23,56,40,70,122,23,97,14,49,15,71,65,85,34,104,61,52,34,27,7,26,21,18,0,0,1,2,110,117,121,116,33,44,24,33,0,0,0,16,14,23,65,51,12,26,32,98,2,98,15,43,79,65,15,22,53,108,19,15,78,1,0,48,124,80,114,91,148,129,78,77,65,110,30,0,0,44,18,125,42,0,32,66,0,0,4,23,0,4,11,8,0,6,0,5,68,17,89,74,1,104,10,6,0,0,0,6,0,18,40,29,32,4,62,85,8,122,49,34,35,67,12,6,78,121,24,19,77,88,26,98,79,63,116,27,12,84,19,12,34,117,0,42,132,73,6,112,33,46,46,23,54,39,71,122,22,92,15,43,16,72,63,82,35,100,59,53,34,27,8,31,21,17,0,0,2,2,113,114,121,118,33,45,25,32,0,0,0,17,24,26,77,45,6,25,33,97,2,99,16,44,80,66,16,22,52,109,17,15,78,1,0,48,122,84,114,91,146

GO terms:
  GO:0000287 magnesium ion binding (F, IDA)
  GO:0030145 manganese ion binding (F, IDA)
  GO:0016791 phosphatase activity (F, IDA)
  GO:0004035 alkaline phosphatase activity (F, IDA)
  GO:0006355 regulation of DNA-templated transcription (P, IDA)
  GO:0005515 protein binding (F, IPI)
  GO:0004722 protein serine/threonine phosphatase activity (F, EXP)
  GO:0106310 protein serine kinase activity (F, EXP)
  GO:0042802 identical protein binding (F, IPI)